Protein AF-A0A8T2KJV6-F1 (afdb_monomer_lite)

pLDDT: mean 75.18, std 19.46, range [26.0, 98.5]

Sequence (412 aa):
MPPQVVEKRRLSPPESWFYSLGDLSHEGSRMLPSYVTQDFHNSMGSQHENVDRLLIEVQKNSPQKVDKLYITQHFEGKNRRVDLNNTYEISSKLLIQIQALSKNIACNANDPRLDFSPCRILDHQQKAAKVEMVYPKTPGLAWFLSLAGYNVDQRFLVFLCSTNPANDSSGKCYPLSVNDPETQCQVHYKIKLEVKSTSTGYAKILWSGIPESIARMEVNIGLYKDGTKEEPLEEYPLSGRTFGTIDTNIPLNPGHQVHLLRREQTPYYLVFSATHYSSIWKGPEFDEANWVHPTRVRGYDMSLQLYTKHGYACARLYVKKTFTNWKNVFDNSWVGFYASYLDENDAYSKYEWVVNFEKRPEKGCPLDYDVYEAESGLAIGPGVQARLMLTKHIGSEKARTVSWEESSTINQ

Radius of gyration: 29.08 Å; chains: 1; bounding box: 65×80×89 Å

Foldseek 3Di:
DDDDPPPPDDPDDPFKDKDKDQQCVDPCVVVDPCVSCVVLVVCVPPQQRRFKIKIFIDTNVGNVDTPWIWIFTFHPDDPGDTDPVGIGTDDPVNVVVLVLQQPAPDPDPPDPLQPDDPVLNVQLVQQLQLVCQQPVPRHSVSRSCSSVVHPSVLVSVVSVVVVDPPPPDDDDPDDPPPPDPPPPPPDPLPWAWDWADALFQFTKTWTASADLVLLPDFKKKAKCQAPVDFDGPDIGTSNSPRTDMDTDPFGDAFRIKIFTWDWDWDDDPPPDTDIGIDGPDIHDTQDQQNPFDWWDFAPFQKTKGWGDDRQFIKIKMWHFPVRPCVCVQQVAKKKFKPSALPDQLVRGPFMDRPNPFQWDPDDDDDDRTTMGMDTGRRGQHFRIKMWMARHPDSVRTRTIGDGGPPVVPPDD

Secondary structure (DSSP, 8-state):
-PPP------S--TTEEEEEE--TTSGGGGGS-HHHHHHHHHTTT-TTTT-EEEEEEEETTEEEEEEEEEEEEB--STT--B-GGG-EE--HHHHHHHHHHHS---S-TT-GGG-S-HHHHHHHHHHHHHHHHH-TT-TTHHHHHHHTT--HHHHHHHHHHHT-TT--SS-------S--SSSSSS-----EEEEEE-TTSEEEEEEE---HHHHTSS-EEEEESSTT-SS-SEEEE-TT-SSEEEEEEEEP-TT-EEEEEEEEEEEETTTEEEEEEEEEEEPPPPPTTTTPPPEEPTTSSEEEEEEEETTEEEEEEEEETT-TTHHHHTTT-EEEEES-TT--TT--SEEEEGGGPEEPP--SSPPSEEEEEEEEEEEP-TT-EEEEESSSSTT-EEEEPPPTTGGGSS--

Structure (mmCIF, N/CA/C/O backbone):
data_AF-A0A8T2KJV6-F1
#
_entry.id   AF-A0A8T2KJV6-F1
#
loop_
_atom_site.group_PDB
_atom_site.id
_atom_site.type_symbol
_atom_site.label_atom_id
_atom_site.label_alt_id
_atom_site.label_comp_id
_atom_site.label_asym_id
_atom_site.label_entity_id
_atom_site.label_seq_id
_atom_site.pdbx_PDB_ins_code
_atom_site.Cartn_x
_atom_site.Cartn_y
_atom_site.Cartn_z
_atom_site.occupancy
_atom_site.B_iso_or_equiv
_atom_site.auth_seq_id
_atom_site.auth_comp_id
_atom_site.auth_asym_id
_atom_site.auth_atom_id
_atom_site.pdbx_PDB_model_num
ATOM 1 N N . MET A 1 1 ? 5.817 -52.017 41.920 1.00 27.58 1 MET A N 1
ATOM 2 C CA . MET A 1 1 ? 6.425 -51.056 42.869 1.00 27.58 1 MET A CA 1
ATOM 3 C C . MET A 1 1 ? 5.548 -49.813 42.923 1.00 27.58 1 MET A C 1
ATOM 5 O O . MET A 1 1 ? 4.939 -49.512 41.904 1.00 27.58 1 MET A O 1
ATOM 9 N N . PRO A 1 2 ? 5.386 -49.185 44.097 1.00 26.25 2 PRO A N 1
ATOM 10 C CA . PRO A 1 2 ? 4.261 -48.305 44.404 1.00 26.25 2 PRO A CA 1
ATOM 11 C C . PRO A 1 2 ? 4.377 -46.930 43.725 1.00 26.25 2 PRO A C 1
ATOM 13 O O . PRO A 1 2 ? 5.480 -46.545 43.328 1.00 26.25 2 PRO A O 1
ATOM 16 N N . PRO A 1 3 ? 3.263 -46.178 43.627 1.00 26.00 3 PRO A N 1
ATOM 17 C CA . PRO A 1 3 ? 3.276 -44.796 43.166 1.00 26.00 3 PRO A CA 1
ATOM 18 C C . PRO A 1 3 ? 4.154 -43.960 44.098 1.00 26.00 3 PRO A C 1
ATOM 20 O O . PRO A 1 3 ? 3.973 -43.977 45.319 1.00 26.00 3 PRO A O 1
ATOM 23 N N . GLN A 1 4 ? 5.116 -43.237 43.524 1.00 28.59 4 GLN A N 1
ATOM 24 C CA . GLN A 1 4 ? 5.838 -42.223 44.273 1.00 28.59 4 GLN A CA 1
ATOM 25 C C . GLN A 1 4 ? 4.847 -41.145 44.696 1.00 28.59 4 GLN A C 1
ATOM 27 O O . GLN A 1 4 ? 4.188 -40.505 43.878 1.00 28.59 4 GLN A O 1
ATOM 32 N N . VAL A 1 5 ? 4.728 -41.023 46.012 1.00 28.09 5 VAL A N 1
ATOM 33 C CA . VAL A 1 5 ? 4.024 -39.972 46.727 1.00 28.09 5 VAL A CA 1
ATOM 34 C C . VAL A 1 5 ? 4.450 -38.634 46.132 1.00 28.09 5 VAL A C 1
ATOM 36 O O . VAL A 1 5 ? 5.598 -38.222 46.280 1.00 28.09 5 VAL A O 1
ATOM 39 N N . VAL A 1 6 ? 3.522 -37.962 45.449 1.00 29.97 6 VAL A N 1
ATOM 40 C CA . VAL A 1 6 ? 3.659 -36.543 45.125 1.00 29.97 6 VAL A CA 1
ATOM 41 C C . VAL A 1 6 ? 3.639 -35.819 46.462 1.00 29.97 6 VAL A C 1
ATOM 43 O O . VAL A 1 6 ? 2.595 -35.633 47.089 1.00 29.97 6 VAL A O 1
ATOM 46 N N . GLU A 1 7 ? 4.834 -35.516 46.949 1.00 26.67 7 GLU A N 1
ATOM 47 C CA . GLU A 1 7 ? 5.062 -34.761 48.162 1.00 26.67 7 GLU A CA 1
ATOM 48 C C . GLU A 1 7 ? 4.340 -33.413 48.017 1.00 26.67 7 GLU A C 1
ATOM 50 O O . GLU A 1 7 ? 4.712 -32.567 47.201 1.00 26.67 7 GLU A O 1
ATOM 55 N N . LYS A 1 8 ? 3.258 -33.226 48.784 1.00 32.97 8 LYS A N 1
ATOM 56 C CA . LYS A 1 8 ? 2.601 -31.928 48.959 1.00 32.97 8 LYS A CA 1
ATOM 57 C C . LYS A 1 8 ? 3.623 -30.967 49.565 1.00 32.97 8 LYS A C 1
ATOM 59 O O . LYS A 1 8 ? 3.714 -30.846 50.787 1.00 32.97 8 LYS A O 1
ATOM 64 N N . ARG A 1 9 ? 4.384 -30.259 48.728 1.00 33.16 9 ARG A N 1
ATOM 65 C CA . ARG A 1 9 ? 5.159 -29.105 49.182 1.00 33.16 9 ARG A CA 1
ATOM 66 C C . ARG A 1 9 ? 4.181 -28.044 49.666 1.00 33.16 9 ARG A C 1
ATOM 68 O O . ARG A 1 9 ? 3.459 -27.433 48.883 1.00 33.16 9 ARG A O 1
ATOM 75 N N . ARG A 1 10 ? 4.166 -27.830 50.983 1.00 36.22 10 ARG A N 1
ATOM 76 C CA . ARG A 1 10 ? 3.705 -26.576 51.583 1.00 36.22 10 ARG A CA 1
ATOM 77 C C . ARG A 1 10 ? 4.412 -25.428 50.860 1.00 36.22 10 ARG A C 1
ATOM 79 O O . ARG A 1 10 ? 5.639 -25.375 50.863 1.00 36.22 10 ARG A O 1
ATOM 86 N N . LEU A 1 11 ? 3.646 -24.495 50.301 1.00 41.84 11 LEU A N 1
ATOM 87 C CA . LEU A 1 11 ? 4.122 -23.148 49.989 1.00 41.84 11 LEU A CA 1
ATOM 88 C C . LEU A 1 11 ? 4.481 -22.455 51.306 1.00 41.84 11 LEU A C 1
ATOM 90 O O . LEU A 1 11 ? 3.656 -21.786 51.921 1.00 41.84 11 LEU A O 1
ATOM 94 N N . SER A 1 12 ? 5.687 -22.701 51.804 1.00 37.34 12 SER A N 1
ATOM 95 C CA . SER A 1 12 ? 6.327 -21.879 52.828 1.00 37.34 12 SER A CA 1
ATOM 96 C C . SER A 1 12 ? 7.841 -22.092 52.790 1.00 37.34 12 SER A C 1
ATOM 98 O O . SER A 1 12 ? 8.333 -23.070 53.352 1.00 37.34 12 SER A O 1
ATOM 100 N N . PRO A 1 13 ? 8.603 -21.135 52.252 1.00 46.97 13 PRO A N 1
ATOM 101 C CA . PRO A 1 13 ? 9.797 -20.648 52.913 1.00 46.97 13 PRO A CA 1
ATOM 102 C C . PRO A 1 13 ? 9.404 -19.444 53.801 1.00 46.97 13 PRO A C 1
ATOM 104 O O . PRO A 1 13 ? 8.569 -18.632 53.398 1.00 46.97 13 PRO A O 1
ATOM 107 N N . PRO A 1 14 ? 9.987 -19.278 55.002 1.00 54.50 14 PRO A N 1
ATOM 108 C CA . PRO A 1 14 ? 9.709 -18.144 55.892 1.00 54.50 14 PRO A CA 1
ATOM 109 C C . PRO A 1 14 ? 10.174 -16.772 55.360 1.00 54.50 14 PRO A C 1
ATOM 111 O O . PRO A 1 14 ? 9.965 -15.762 56.035 1.00 54.50 14 PRO A O 1
ATOM 114 N N . GLU A 1 15 ? 10.755 -16.701 54.161 1.00 70.94 15 GLU A N 1
ATOM 115 C CA . GLU A 1 15 ? 11.493 -15.536 53.657 1.00 70.94 15 GLU A CA 1
ATOM 116 C C . GLU A 1 15 ? 10.831 -14.781 52.494 1.00 70.94 15 GLU A C 1
ATOM 118 O O . GLU A 1 15 ? 11.384 -13.776 52.057 1.00 70.94 15 GLU A O 1
ATOM 123 N N . SER A 1 16 ? 9.632 -15.174 52.046 1.00 74.81 16 SER A N 1
ATOM 124 C CA . SER A 1 16 ? 8.918 -14.497 50.946 1.00 74.81 16 SER A CA 1
ATOM 125 C C . SER A 1 16 ? 7.598 -13.854 51.398 1.00 74.81 16 SER A C 1
ATOM 127 O O . SER A 1 16 ? 6.939 -14.327 52.331 1.00 74.81 16 SER A O 1
ATOM 129 N N . TRP A 1 17 ? 7.201 -12.766 50.738 1.00 78.50 17 TRP A N 1
ATOM 130 C CA . TRP A 1 17 ? 5.849 -12.204 50.769 1.00 78.50 17 TRP A CA 1
ATOM 131 C C . TRP A 1 17 ? 5.138 -12.496 49.451 1.00 78.50 17 TRP A C 1
ATOM 133 O O . TRP A 1 17 ? 5.756 -12.472 48.389 1.00 78.50 17 TRP A O 1
ATOM 143 N N . PHE A 1 18 ? 3.830 -12.738 49.530 1.00 80.06 18 PHE A N 1
ATOM 144 C CA . PHE A 1 18 ? 2.980 -12.964 48.367 1.00 80.06 18 PHE A CA 1
ATOM 145 C C . PHE A 1 18 ? 1.932 -11.859 48.260 1.00 80.06 18 PHE A C 1
ATOM 147 O O . PHE A 1 18 ? 1.240 -11.562 49.235 1.00 80.06 18 PHE A O 1
ATOM 154 N N . TYR A 1 19 ? 1.789 -11.289 47.068 1.00 80.19 19 TYR A N 1
ATOM 155 C CA . TYR A 1 19 ? 0.770 -10.299 46.734 1.00 80.19 19 TYR A CA 1
ATOM 156 C C . TYR A 1 19 ? -0.105 -10.840 45.613 1.00 80.19 19 TYR A C 1
ATOM 158 O O . TYR A 1 19 ? 0.401 -11.424 44.661 1.00 80.19 19 TYR A O 1
ATOM 166 N N . SER A 1 20 ? -1.416 -10.638 45.706 1.00 79.50 20 SER A N 1
ATOM 167 C CA . SER A 1 20 ? -2.350 -11.018 44.647 1.00 79.50 20 SER A CA 1
ATOM 168 C C . SER A 1 20 ? -2.806 -9.776 43.890 1.00 79.50 20 SER A C 1
ATOM 170 O O . SER A 1 20 ? -3.201 -8.787 44.501 1.00 79.50 20 SER A O 1
ATOM 172 N N . LEU A 1 21 ? -2.811 -9.857 42.564 1.00 77.75 21 LEU A N 1
ATOM 173 C CA . LEU A 1 21 ? -3.430 -8.898 41.652 1.00 77.75 21 LEU A CA 1
ATOM 174 C C . LEU A 1 21 ? -4.567 -9.575 40.879 1.00 77.75 21 LEU A C 1
ATOM 176 O O . LEU A 1 21 ? -4.620 -10.802 40.787 1.00 77.75 21 LEU A O 1
ATOM 180 N N . GLY A 1 22 ? -5.466 -8.765 40.320 1.00 72.69 22 GLY A N 1
ATOM 181 C CA . GLY A 1 22 ? -6.596 -9.246 39.519 1.00 72.69 22 GLY A CA 1
ATOM 182 C C . GLY A 1 22 ? -7.888 -9.462 40.305 1.00 72.69 22 GLY A C 1
ATOM 183 O O . GLY A 1 22 ? -8.834 -9.980 39.736 1.00 72.69 22 GLY A O 1
ATOM 184 N N . ASP A 1 23 ? -7.965 -9.056 41.580 1.00 77.62 23 ASP A N 1
ATOM 185 C CA . ASP A 1 23 ? -9.259 -8.955 42.264 1.00 77.62 23 ASP A CA 1
ATOM 186 C C . ASP A 1 23 ? -9.983 -7.672 41.837 1.00 77.62 23 ASP A C 1
ATOM 188 O O . ASP A 1 23 ? -9.709 -6.573 42.328 1.00 77.62 23 ASP A O 1
ATOM 192 N N . LEU A 1 24 ? -10.914 -7.832 40.904 1.00 73.88 24 LEU A N 1
ATOM 193 C CA . LEU A 1 24 ? -11.690 -6.758 40.298 1.00 73.88 24 LEU A CA 1
ATOM 194 C C . LEU A 1 24 ? -12.842 -6.258 41.184 1.00 73.88 24 LEU A C 1
ATOM 196 O O . LEU A 1 24 ? -13.480 -5.259 40.863 1.00 73.88 24 LEU A O 1
ATOM 200 N N . SER A 1 25 ? -13.074 -6.898 42.334 1.00 72.88 25 SER A N 1
ATOM 201 C CA . SER A 1 25 ? -14.033 -6.433 43.346 1.00 72.88 25 SER A CA 1
ATOM 202 C C . SER A 1 25 ? -13.449 -5.369 44.287 1.00 72.88 25 SER A C 1
ATOM 204 O O . SER A 1 25 ? -14.190 -4.676 44.982 1.00 72.88 25 SER A O 1
ATOM 206 N N . HIS A 1 26 ? -12.121 -5.215 44.312 1.00 70.00 26 HIS A N 1
ATOM 207 C CA . HIS A 1 26 ? -11.432 -4.270 45.190 1.00 70.00 26 HIS A CA 1
ATOM 208 C C . HIS A 1 26 ? -11.375 -2.862 44.575 1.00 70.00 26 HIS A C 1
ATOM 210 O O . HIS A 1 26 ? -11.226 -2.732 43.363 1.00 70.00 26 HIS A O 1
ATOM 216 N N . GLU A 1 27 ? -11.412 -1.787 45.375 1.00 61.56 27 GLU A N 1
ATOM 217 C CA . GLU A 1 27 ? -11.447 -0.402 44.850 1.00 61.56 27 GLU A CA 1
ATOM 218 C C . GLU A 1 27 ? -10.270 -0.061 43.921 1.00 61.56 27 GLU A C 1
ATOM 220 O O . GLU A 1 27 ? -10.443 0.627 42.915 1.00 61.56 27 GLU A O 1
ATOM 225 N N . GLY A 1 28 ? -9.085 -0.602 44.215 1.00 62.72 28 GLY A N 1
ATOM 226 C CA . GLY A 1 28 ? -7.879 -0.430 43.395 1.00 62.72 28 GLY A CA 1
ATOM 227 C C . GLY A 1 28 ? -7.988 -0.997 41.973 1.00 62.72 28 GLY A C 1
ATOM 228 O O . GLY A 1 28 ? -7.228 -0.591 41.098 1.00 62.72 28 GLY A O 1
ATOM 229 N N . SER A 1 29 ? -8.953 -1.882 41.703 1.00 64.88 29 SER A N 1
ATOM 230 C CA . SER A 1 29 ? -9.205 -2.417 40.358 1.00 64.88 29 SER A CA 1
ATOM 231 C C . SER A 1 29 ? -9.649 -1.350 39.358 1.00 64.88 29 SER A C 1
ATOM 233 O O . SER A 1 29 ? -9.380 -1.487 38.168 1.00 64.88 29 SER A O 1
ATOM 235 N N . ARG A 1 30 ? -10.242 -0.242 39.829 1.00 62.06 30 ARG A N 1
ATOM 236 C CA . ARG A 1 30 ? -10.646 0.900 38.990 1.00 62.06 30 ARG A CA 1
ATOM 237 C C . ARG A 1 30 ? -9.464 1.599 38.311 1.00 62.06 30 ARG A C 1
ATOM 239 O O . ARG A 1 30 ? -9.674 2.384 37.394 1.00 62.06 30 ARG A O 1
ATOM 246 N N . MET A 1 31 ? -8.239 1.341 38.774 1.00 64.38 31 MET A N 1
ATOM 247 C CA . MET A 1 31 ? -7.010 1.865 38.172 1.00 64.38 31 MET A CA 1
ATOM 248 C C . MET A 1 31 ? -6.501 1.007 37.007 1.00 64.38 31 MET A C 1
ATOM 250 O O . MET A 1 31 ? -5.592 1.432 36.294 1.00 64.38 31 MET A O 1
ATOM 254 N N . LEU A 1 32 ? -7.042 -0.201 36.818 1.00 66.19 32 LEU A N 1
ATOM 255 C CA . LEU A 1 32 ? -6.686 -1.044 35.684 1.00 66.19 32 LEU A CA 1
ATOM 256 C C . LEU A 1 32 ? -7.297 -0.477 34.393 1.00 66.19 32 LEU A C 1
ATOM 258 O O . LEU A 1 32 ? -8.388 0.098 34.430 1.00 66.19 32 LEU A O 1
ATOM 262 N N . PRO A 1 33 ? -6.625 -0.637 33.239 1.00 65.38 33 PRO A N 1
ATOM 263 C CA . PRO A 1 33 ? -7.189 -0.223 31.963 1.00 65.38 33 PRO A CA 1
ATOM 264 C C . PRO A 1 33 ? -8.550 -0.876 31.712 1.00 65.38 33 PRO A C 1
ATOM 266 O O . PRO A 1 33 ? -8.738 -2.056 32.008 1.00 65.38 33 PRO A O 1
ATOM 269 N N . SER A 1 34 ? -9.473 -0.139 31.094 1.00 62.81 34 SER A N 1
ATOM 270 C CA . SER A 1 34 ? -10.840 -0.615 30.846 1.00 62.81 34 SER A CA 1
ATOM 271 C C . SER A 1 34 ? -10.891 -1.936 30.078 1.00 62.81 34 SER A C 1
ATOM 273 O O . SER A 1 34 ? -11.760 -2.754 30.345 1.00 62.81 34 SER A O 1
ATOM 275 N N . TYR A 1 35 ? -9.938 -2.199 29.181 1.00 65.69 35 TYR A N 1
ATOM 276 C CA . TYR A 1 35 ? -9.866 -3.465 28.446 1.00 65.69 35 TYR A CA 1
ATOM 277 C C . TYR A 1 35 ? -9.587 -4.690 29.328 1.00 65.69 35 TYR A C 1
ATOM 279 O O . TYR A 1 35 ? -9.900 -5.807 28.930 1.00 65.69 35 TYR A O 1
ATOM 287 N N . VAL A 1 36 ? -8.997 -4.491 30.509 1.00 69.06 36 VAL A N 1
ATOM 288 C CA . VAL A 1 36 ? -8.746 -5.549 31.498 1.00 69.06 36 VAL A CA 1
ATOM 289 C C . VAL A 1 36 ? -10.001 -5.811 32.331 1.00 69.06 36 VAL A C 1
ATOM 291 O O . VAL A 1 36 ? -10.263 -6.948 32.706 1.00 69.06 36 VAL A O 1
ATOM 294 N N . THR A 1 37 ? -10.791 -4.772 32.618 1.00 66.62 37 THR A N 1
ATOM 295 C CA . THR A 1 37 ? -11.956 -4.861 33.514 1.00 66.62 37 THR A CA 1
ATOM 296 C C . THR A 1 37 ? -13.287 -5.048 32.785 1.00 66.62 37 THR A C 1
ATOM 298 O O . THR A 1 37 ? -14.287 -5.392 33.413 1.00 66.62 37 THR A O 1
ATOM 301 N N . GLN A 1 38 ? -13.322 -4.851 31.465 1.00 66.44 38 GLN A N 1
ATOM 302 C CA . GLN A 1 38 ? -14.540 -4.890 30.653 1.00 66.44 38 GLN A CA 1
ATOM 303 C C . GLN A 1 38 ? -15.298 -6.217 30.779 1.00 66.44 38 GLN A C 1
ATOM 305 O O . GLN A 1 38 ? -16.517 -6.207 30.923 1.00 66.44 38 GLN A O 1
ATOM 310 N N . ASP A 1 39 ? -14.595 -7.349 30.764 1.00 63.47 39 ASP A N 1
ATOM 311 C CA . ASP A 1 39 ? -15.246 -8.668 30.801 1.00 63.47 39 ASP A CA 1
ATOM 312 C C . ASP A 1 39 ? -15.860 -8.973 32.145 1.00 63.47 39 ASP A C 1
ATOM 314 O O . ASP A 1 39 ? -16.957 -9.514 32.204 1.00 63.47 39 ASP A O 1
ATOM 318 N N . PHE A 1 40 ? -15.203 -8.522 33.206 1.00 66.56 40 PHE A N 1
ATOM 319 C CA . PHE A 1 40 ? -15.749 -8.585 34.546 1.00 66.56 40 PHE A CA 1
ATOM 320 C C . PHE A 1 40 ? -17.032 -7.764 34.684 1.00 66.56 40 PHE A C 1
ATOM 322 O O . PHE A 1 40 ? -18.024 -8.259 35.213 1.00 66.56 40 PHE A O 1
ATOM 329 N N . HIS A 1 41 ? -17.055 -6.534 34.162 1.00 64.44 41 HIS A N 1
ATOM 330 C CA . HIS A 1 41 ? -18.271 -5.719 34.177 1.00 64.44 41 HIS A CA 1
ATOM 331 C C . HIS A 1 41 ? -19.406 -6.350 33.357 1.00 64.44 41 HIS A C 1
ATOM 333 O O . HIS A 1 41 ? -20.565 -6.268 33.758 1.00 64.44 41 HIS A O 1
ATOM 339 N N . ASN A 1 42 ? -19.072 -7.018 32.250 1.00 59.50 42 ASN A N 1
ATOM 340 C CA . ASN A 1 42 ? -20.034 -7.713 31.395 1.00 59.50 42 ASN A CA 1
ATOM 341 C C . ASN A 1 42 ? -20.495 -9.067 31.962 1.00 59.50 42 ASN A C 1
ATOM 343 O O . ASN A 1 42 ? -21.519 -9.589 31.526 1.00 59.50 42 ASN A O 1
ATOM 347 N N . SER A 1 43 ? -19.752 -9.649 32.906 1.00 58.53 43 SER A N 1
ATOM 348 C CA . SER A 1 43 ? -20.043 -10.955 33.502 1.00 58.53 43 SER A CA 1
ATOM 349 C C . SER A 1 43 ? -20.721 -10.868 34.868 1.00 58.53 43 SER A C 1
ATOM 351 O O . SER A 1 43 ? -20.750 -11.884 35.559 1.00 58.53 43 SER A O 1
ATOM 353 N N . MET A 1 44 ? -21.230 -9.693 35.264 1.00 58.72 44 MET A N 1
ATOM 354 C CA . MET A 1 44 ? -21.796 -9.459 36.596 1.00 58.72 44 MET A CA 1
ATOM 355 C C . MET A 1 44 ? -22.864 -10.515 36.952 1.00 58.72 44 MET A C 1
ATOM 357 O O . MET A 1 44 ? -23.883 -10.623 36.269 1.00 58.72 44 MET A O 1
ATOM 361 N N . GLY A 1 45 ? -22.633 -11.299 38.008 1.00 58.12 45 GLY A N 1
ATOM 362 C CA . GLY A 1 45 ? -23.495 -12.403 38.453 1.00 58.12 45 GLY A CA 1
ATOM 363 C C . GLY A 1 45 ? -23.177 -13.781 37.849 1.00 58.12 45 GLY A C 1
ATOM 364 O O . GLY A 1 45 ? -23.926 -14.736 38.073 1.00 58.12 45 GLY A O 1
ATOM 365 N N . SER A 1 46 ? -22.092 -13.917 37.081 1.00 65.12 46 SER A N 1
ATOM 366 C CA . SER A 1 46 ? -21.574 -15.207 36.604 1.00 65.12 46 SER A CA 1
ATOM 367 C C . SER A 1 46 ? -20.737 -15.898 37.680 1.00 65.12 46 SER A C 1
ATOM 369 O O . SER A 1 46 ? -19.886 -15.277 38.294 1.00 65.12 46 SER A O 1
ATOM 371 N N . GLN A 1 47 ? -20.851 -17.223 37.813 1.00 62.19 47 GLN A N 1
ATOM 372 C CA . GLN A 1 47 ? -20.009 -18.021 38.727 1.00 62.19 47 GLN A CA 1
ATOM 373 C C . GLN A 1 47 ? -18.510 -18.031 38.366 1.00 62.19 47 GLN A C 1
ATOM 375 O O . GLN A 1 47 ? -17.695 -18.573 39.107 1.00 62.19 47 GLN A O 1
ATOM 380 N N . HIS A 1 48 ? -18.156 -17.489 37.199 1.00 64.06 48 HIS A N 1
ATOM 381 C CA . HIS A 1 48 ? -16.778 -17.362 36.723 1.00 64.06 48 HIS A CA 1
ATOM 382 C C . HIS A 1 48 ? -16.332 -15.893 36.699 1.00 64.06 48 HIS A C 1
ATOM 384 O O . HIS A 1 48 ? -15.300 -15.569 36.115 1.00 64.06 48 HIS A O 1
ATOM 390 N N . GLU A 1 49 ? -17.115 -14.984 37.286 1.00 66.94 49 GLU A N 1
ATOM 391 C CA . GLU A 1 49 ? -16.726 -13.585 37.379 1.00 66.94 49 GLU A CA 1
ATOM 392 C C . GLU A 1 49 ? -15.537 -13.430 38.328 1.00 66.94 49 GLU A C 1
ATOM 394 O O . GLU A 1 49 ? -15.494 -14.019 39.406 1.00 66.94 49 GLU A O 1
ATOM 399 N N . ASN A 1 50 ? -14.550 -12.623 37.933 1.00 75.25 50 ASN A N 1
ATOM 400 C CA . ASN A 1 50 ? -13.442 -12.245 38.810 1.00 75.25 50 ASN A CA 1
ATOM 401 C C . ASN A 1 50 ? -12.671 -13.436 39.414 1.00 75.25 50 ASN A C 1
ATOM 403 O O . ASN A 1 50 ? -12.323 -13.409 40.597 1.00 75.25 50 ASN A O 1
ATOM 407 N N . VAL A 1 51 ? -12.374 -14.471 38.627 1.00 77.50 51 VAL A N 1
ATOM 408 C CA . VAL A 1 51 ? -11.611 -15.640 39.102 1.00 77.50 51 VAL A CA 1
ATOM 409 C C . VAL A 1 51 ? -10.115 -15.548 38.806 1.00 77.50 51 VAL A C 1
ATOM 411 O O . VAL A 1 51 ? -9.320 -16.099 39.561 1.00 77.50 51 VAL A O 1
ATOM 414 N N . ASP A 1 52 ? -9.704 -14.821 37.768 1.00 80.88 52 ASP A N 1
ATOM 415 C CA . ASP A 1 52 ? -8.303 -14.775 37.338 1.00 80.88 52 ASP A CA 1
ATOM 416 C C . ASP A 1 52 ? -7.426 -13.978 38.310 1.00 80.88 52 ASP A C 1
ATOM 418 O O . ASP A 1 52 ? -7.761 -12.862 38.720 1.00 80.88 52 ASP A O 1
ATOM 422 N N . ARG A 1 53 ? -6.279 -14.537 38.697 1.00 82.94 53 ARG A N 1
ATOM 423 C CA . ARG A 1 53 ? -5.333 -13.914 39.628 1.00 82.94 53 ARG A CA 1
ATOM 424 C C . ARG A 1 53 ? -3.903 -14.018 39.136 1.00 82.94 53 ARG A C 1
ATOM 426 O O . ARG A 1 53 ? -3.469 -15.027 38.584 1.00 82.94 53 ARG A O 1
ATOM 433 N N . LEU A 1 54 ? -3.146 -12.975 39.445 1.00 85.94 54 LEU A N 1
ATOM 434 C CA . LEU A 1 54 ? -1.699 -12.960 39.323 1.00 85.94 54 LEU A CA 1
ATOM 435 C C . LEU A 1 54 ? -1.099 -12.922 40.729 1.00 85.94 54 LEU A C 1
ATOM 437 O O . LEU A 1 54 ? -1.373 -11.996 41.491 1.00 85.94 54 LEU A O 1
ATOM 441 N N . LEU A 1 55 ? -0.299 -13.920 41.082 1.00 86.19 55 LEU A N 1
ATOM 442 C CA . LEU A 1 55 ? 0.395 -13.989 42.361 1.00 86.19 55 LEU A CA 1
ATOM 443 C C . LEU A 1 55 ? 1.844 -13.539 42.171 1.00 86.19 55 LEU A C 1
ATOM 445 O O . LEU A 1 55 ? 2.580 -14.109 41.370 1.00 86.19 55 LEU A O 1
ATOM 449 N N . ILE A 1 56 ? 2.252 -12.522 42.916 1.00 85.88 56 ILE A N 1
ATOM 450 C CA . ILE A 1 56 ? 3.606 -11.979 42.931 1.00 85.88 56 ILE A CA 1
ATOM 451 C C . ILE A 1 56 ? 4.283 -12.461 44.204 1.00 85.88 56 ILE A C 1
ATOM 453 O O . ILE A 1 56 ? 3.818 -12.165 45.302 1.00 85.88 56 ILE A O 1
ATOM 457 N N . GLU A 1 57 ? 5.398 -13.158 44.060 1.00 86.62 57 GLU A N 1
ATOM 458 C CA . GLU A 1 57 ? 6.297 -13.489 45.155 1.00 86.62 57 GLU A CA 1
ATOM 459 C C . GLU A 1 57 ? 7.453 -12.486 45.181 1.00 86.62 57 GLU A C 1
ATOM 461 O O . GLU A 1 57 ? 8.103 -12.242 44.162 1.00 86.62 57 GLU A O 1
ATOM 466 N N . VAL A 1 58 ? 7.719 -11.904 46.348 1.00 86.69 58 VAL A N 1
ATOM 467 C CA . VAL A 1 58 ? 8.893 -11.057 46.595 1.00 86.69 58 VAL A CA 1
ATOM 468 C C . VAL A 1 58 ? 9.656 -11.588 47.798 1.00 86.69 58 VAL A C 1
ATOM 470 O O . VAL A 1 58 ? 9.057 -12.101 48.746 1.00 86.69 58 VAL A O 1
ATOM 473 N N . GLN A 1 59 ? 10.972 -11.417 47.808 1.00 84.81 59 GLN A N 1
ATOM 474 C CA . GLN A 1 59 ? 11.774 -11.788 48.970 1.00 84.81 59 GLN A CA 1
ATOM 475 C C . GLN A 1 59 ? 11.675 -10.698 50.043 1.00 84.81 59 GLN A C 1
ATOM 477 O O . GLN A 1 59 ? 11.797 -9.507 49.753 1.00 84.81 59 GLN A O 1
ATOM 482 N N . LYS A 1 60 ? 11.484 -11.085 51.307 1.00 81.00 60 LYS A N 1
ATOM 483 C CA . LYS A 1 60 ? 11.352 -10.153 52.445 1.00 81.00 60 LYS A CA 1
ATOM 484 C C . LYS A 1 60 ? 12.593 -9.286 52.649 1.00 81.00 60 LYS A C 1
ATOM 486 O O . LYS A 1 60 ? 12.486 -8.155 53.110 1.00 81.00 60 LYS A O 1
ATOM 491 N N . ASN A 1 61 ? 13.764 -9.818 52.316 1.00 81.75 61 ASN A N 1
ATOM 492 C CA . ASN A 1 61 ? 15.048 -9.121 52.387 1.00 81.75 61 ASN A CA 1
ATOM 493 C C . ASN A 1 61 ? 15.282 -8.160 51.199 1.00 81.75 61 ASN A C 1
ATOM 495 O O . ASN A 1 61 ? 16.179 -7.323 51.269 1.00 81.75 61 ASN A O 1
ATOM 499 N N . SER A 1 62 ? 14.481 -8.244 50.128 1.00 75.50 62 SER A N 1
ATOM 500 C CA . SER A 1 62 ? 14.564 -7.377 48.948 1.00 75.50 62 SER A CA 1
ATOM 501 C C . SER A 1 62 ? 13.174 -7.129 48.335 1.00 75.50 62 SER A C 1
ATOM 503 O O . SER A 1 62 ? 12.895 -7.527 47.202 1.00 75.50 62 SER A O 1
ATOM 505 N N . PRO A 1 63 ? 12.271 -6.436 49.055 1.00 73.00 63 PRO A N 1
ATOM 506 C CA . PRO A 1 63 ? 10.866 -6.314 48.656 1.00 73.00 63 PRO A CA 1
ATOM 507 C C . PRO A 1 63 ? 10.647 -5.445 47.409 1.00 73.00 63 PRO A C 1
ATOM 509 O O . PRO A 1 63 ? 9.526 -5.346 46.919 1.00 73.00 63 PRO A O 1
ATOM 512 N N . GLN A 1 64 ? 11.698 -4.803 46.889 1.00 75.69 64 GLN A N 1
ATOM 513 C CA . GLN A 1 64 ? 11.631 -3.997 45.668 1.00 75.69 64 GLN A CA 1
ATOM 514 C C . GLN A 1 64 ? 11.794 -4.812 44.380 1.00 75.69 64 GLN A C 1
ATOM 516 O O . GLN A 1 64 ? 11.616 -4.265 43.293 1.00 75.69 64 GLN A O 1
ATOM 521 N N . LYS A 1 65 ? 12.131 -6.104 44.473 1.00 77.69 65 LYS A N 1
ATOM 522 C CA . LYS A 1 65 ? 12.291 -6.971 43.307 1.00 77.69 65 LYS A CA 1
ATOM 523 C C . LYS A 1 65 ? 11.300 -8.127 43.367 1.00 77.69 65 LYS A C 1
ATOM 525 O O . LYS A 1 65 ? 11.250 -8.867 44.345 1.00 77.69 65 LYS A O 1
ATOM 530 N N . VAL A 1 66 ? 10.536 -8.285 42.288 1.00 82.69 66 VAL A N 1
ATOM 531 C CA . VAL A 1 66 ? 9.719 -9.481 42.070 1.00 82.69 66 VAL A CA 1
ATOM 532 C C . VAL A 1 66 ? 10.650 -10.671 41.883 1.00 82.69 66 VAL A C 1
ATOM 534 O O . VAL A 1 66 ? 11.522 -10.638 41.013 1.00 82.69 66 VAL A O 1
ATOM 537 N N . ASP A 1 67 ? 10.473 -11.691 42.717 1.00 84.38 67 ASP A N 1
ATOM 538 C CA . ASP A 1 67 ? 11.232 -12.936 42.650 1.00 84.38 67 ASP A CA 1
ATOM 539 C C . ASP A 1 67 ? 10.569 -13.890 41.659 1.00 84.38 67 ASP A C 1
ATOM 541 O O . ASP A 1 67 ? 11.180 -14.316 40.678 1.00 84.38 67 ASP A O 1
ATOM 545 N N . LYS A 1 68 ? 9.272 -14.148 41.863 1.00 87.56 68 LYS A N 1
ATOM 546 C CA . LYS A 1 68 ? 8.477 -15.026 41.005 1.00 87.56 68 LYS A CA 1
ATOM 547 C C . LYS A 1 68 ? 7.091 -14.474 40.751 1.00 87.56 68 LYS A C 1
ATOM 549 O O . LYS A 1 68 ? 6.547 -13.691 41.529 1.00 87.56 68 LYS A O 1
ATOM 554 N N . LEU A 1 69 ? 6.520 -14.909 39.639 1.00 88.56 69 LEU A N 1
ATOM 555 C CA . LEU A 1 69 ? 5.196 -14.519 39.198 1.00 88.56 69 LEU A CA 1
ATOM 556 C C . LEU A 1 69 ? 4.418 -15.771 38.822 1.00 88.56 69 LEU A C 1
ATOM 558 O O . LEU A 1 69 ? 4.951 -16.629 38.125 1.00 88.56 69 LEU A O 1
ATOM 562 N N . TYR A 1 70 ? 3.163 -15.861 39.238 1.00 86.81 70 TYR A N 1
ATOM 563 C CA . TYR A 1 70 ? 2.305 -16.996 38.929 1.00 86.81 70 TYR A CA 1
ATOM 564 C C . TYR A 1 70 ? 0.958 -16.516 38.403 1.00 86.81 70 TYR A C 1
ATOM 566 O O . TYR A 1 70 ? 0.415 -15.537 38.912 1.00 86.81 70 TYR A O 1
ATOM 574 N N . ILE A 1 71 ? 0.404 -17.219 37.419 1.00 87.31 71 ILE A N 1
ATOM 575 C CA . ILE A 1 71 ? -1.003 -17.091 37.032 1.00 87.31 71 ILE A CA 1
ATOM 576 C C . ILE A 1 71 ? -1.802 -18.192 37.724 1.00 87.31 71 ILE A C 1
ATOM 578 O O . ILE A 1 71 ? -1.348 -19.333 37.815 1.00 87.31 71 ILE A O 1
ATOM 582 N N . THR A 1 72 ? -2.965 -17.849 38.259 1.00 87.00 72 THR A N 1
ATOM 583 C CA . THR A 1 72 ? -3.828 -18.788 38.977 1.00 87.00 72 THR A CA 1
ATOM 584 C C . THR A 1 72 ? -5.280 -18.354 38.889 1.00 87.00 72 THR A C 1
ATOM 586 O O . THR A 1 72 ? -5.584 -17.235 38.488 1.00 87.00 72 THR A O 1
ATOM 589 N N . GLN A 1 73 ? -6.176 -19.229 39.323 1.00 81.12 73 GLN A N 1
ATOM 590 C CA . GLN A 1 73 ? -7.575 -18.907 39.559 1.00 81.12 73 GLN A CA 1
ATOM 591 C C . GLN A 1 73 ? -7.909 -18.863 41.057 1.00 81.12 73 GLN A C 1
ATOM 593 O O . GLN A 1 73 ? -7.220 -19.455 41.899 1.00 81.12 73 GLN A O 1
ATOM 598 N N . HIS A 1 74 ? -8.960 -18.122 41.386 1.00 75.56 74 HIS A N 1
ATOM 599 C CA . HIS A 1 74 ? -9.530 -17.945 42.713 1.00 75.56 74 HIS A CA 1
ATOM 600 C C . HIS A 1 74 ? -10.912 -18.604 42.774 1.00 75.56 74 HIS A C 1
ATOM 602 O O . HIS A 1 74 ? -11.737 -18.391 41.892 1.00 75.56 74 HIS A O 1
ATOM 608 N N . PHE A 1 75 ? -11.192 -19.365 43.835 1.00 65.38 75 PHE A N 1
ATOM 609 C CA . PHE A 1 75 ? -12.523 -19.941 44.051 1.00 65.38 75 PHE A CA 1
ATOM 610 C C . PHE A 1 75 ? -13.445 -18.965 44.783 1.00 65.38 75 PHE A C 1
ATOM 612 O O . PHE A 1 75 ? -13.097 -18.451 45.852 1.00 65.38 75 PHE A O 1
ATOM 619 N N . GLU A 1 76 ? -14.655 -18.766 44.264 1.00 53.12 76 GLU A N 1
ATOM 620 C CA . GLU A 1 76 ? -15.697 -18.038 44.981 1.00 53.12 76 GLU A CA 1
ATOM 621 C C . GLU A 1 76 ? -16.271 -18.912 46.114 1.00 53.12 76 GLU A C 1
ATOM 623 O O . GLU A 1 76 ? -16.925 -19.931 45.902 1.00 53.12 76 GLU A O 1
ATOM 628 N N . GLY A 1 77 ? -15.947 -18.562 47.361 1.00 53.47 77 GLY A N 1
ATOM 629 C CA . GLY A 1 77 ? -16.374 -19.287 48.557 1.00 53.47 77 GLY A CA 1
ATOM 630 C C . GLY A 1 77 ? -15.731 -18.735 49.830 1.00 53.47 77 GLY A C 1
ATOM 631 O O . GLY A 1 77 ? -14.714 -18.042 49.774 1.00 53.47 77 GLY A O 1
ATOM 632 N N . LYS A 1 78 ? -16.311 -19.056 51.000 1.00 39.91 78 LYS A N 1
ATOM 633 C CA . LYS A 1 78 ? -16.033 -18.449 52.329 1.00 39.91 78 LYS A CA 1
ATOM 634 C C . LYS A 1 78 ? -14.565 -18.432 52.803 1.00 39.91 78 LYS A C 1
ATOM 636 O O . LYS A 1 78 ? -14.298 -17.883 53.864 1.00 39.91 78 LYS A O 1
ATOM 641 N N . ASN A 1 79 ? -13.619 -19.003 52.057 1.00 49.56 79 ASN A N 1
ATOM 642 C CA . ASN A 1 79 ? -12.214 -19.103 52.449 1.00 49.56 79 ASN A CA 1
ATOM 643 C C . ASN A 1 79 ? -11.188 -18.502 51.469 1.00 49.56 79 ASN A C 1
ATOM 645 O O . ASN A 1 79 ? -10.007 -18.735 51.707 1.00 49.56 79 ASN A O 1
ATOM 649 N N . ARG A 1 80 ? -11.585 -17.741 50.429 1.00 54.09 80 ARG A N 1
ATOM 650 C CA . ARG A 1 80 ? -10.674 -16.988 49.522 1.00 54.09 80 ARG A CA 1
ATOM 651 C C . ARG A 1 80 ? -9.334 -17.702 49.242 1.00 54.09 80 ARG A C 1
ATOM 653 O O . ARG A 1 80 ? -8.262 -17.188 49.563 1.00 54.09 80 ARG A O 1
ATOM 660 N N . ARG A 1 81 ? -9.385 -18.950 48.757 1.00 62.44 81 ARG A N 1
ATOM 661 C CA . ARG A 1 81 ? -8.177 -19.771 48.552 1.00 62.44 81 ARG A CA 1
ATOM 662 C C . ARG A 1 81 ? -7.759 -19.744 47.090 1.00 62.44 81 ARG A C 1
ATOM 664 O O . ARG A 1 81 ? -8.593 -19.910 46.204 1.00 62.44 81 ARG A O 1
ATOM 671 N N . VAL A 1 82 ? -6.457 -19.571 46.879 1.00 68.06 82 VAL A N 1
ATOM 672 C CA . VAL A 1 82 ? -5.796 -19.751 45.584 1.00 68.06 82 VAL A CA 1
ATOM 673 C C . VAL A 1 82 ? -5.890 -21.220 45.175 1.00 68.06 82 VAL A C 1
ATOM 675 O O . VAL A 1 82 ? -5.654 -22.107 46.004 1.00 68.06 82 VAL A O 1
ATOM 678 N N . ASP A 1 83 ? -6.230 -21.480 43.914 1.00 74.94 83 ASP A N 1
ATOM 679 C CA . ASP A 1 83 ? -6.222 -22.831 43.367 1.00 74.94 83 ASP A CA 1
ATOM 680 C C . ASP A 1 83 ? -4.803 -23.295 43.024 1.00 74.94 83 ASP A C 1
ATOM 682 O O . ASP A 1 83 ? -4.289 -23.082 41.926 1.00 74.94 83 ASP A O 1
ATOM 686 N N . LEU A 1 84 ? -4.184 -23.995 43.971 1.00 71.94 84 LEU A N 1
ATOM 687 C CA . LEU A 1 84 ? -2.833 -24.528 43.814 1.00 71.94 84 LEU A CA 1
ATOM 688 C C . LEU A 1 84 ? -2.699 -25.549 42.676 1.00 71.94 84 LEU A C 1
ATOM 690 O O . LEU A 1 84 ? -1.600 -25.713 42.154 1.00 71.94 84 LEU A O 1
ATOM 694 N N . ASN A 1 85 ? -3.781 -26.233 42.290 1.00 76.38 85 ASN A N 1
ATOM 695 C CA . ASN A 1 85 ? -3.732 -27.220 41.208 1.00 76.38 85 ASN A CA 1
ATOM 696 C C . ASN A 1 85 ? -3.728 -26.560 39.823 1.00 76.38 85 ASN A C 1
ATOM 698 O O . ASN A 1 85 ? -3.296 -27.183 38.858 1.00 76.38 85 ASN A O 1
ATOM 702 N N . ASN A 1 86 ? -4.179 -25.307 39.743 1.00 79.44 86 ASN A N 1
ATOM 703 C CA . ASN A 1 86 ? -4.226 -24.501 38.526 1.00 79.44 86 ASN A CA 1
ATOM 704 C C . ASN A 1 86 ? -3.398 -23.215 38.698 1.00 79.44 86 ASN A C 1
ATOM 706 O O . ASN A 1 86 ? -3.766 -22.153 38.201 1.00 79.44 86 ASN A O 1
ATOM 710 N N . THR A 1 87 ? -2.285 -23.314 39.434 1.00 83.06 87 THR A N 1
ATOM 711 C CA . THR A 1 87 ? -1.285 -22.250 39.578 1.00 83.06 87 THR A CA 1
ATOM 712 C C . THR A 1 87 ? -0.074 -22.577 38.711 1.00 83.06 87 THR A C 1
ATOM 714 O O . THR A 1 87 ? 0.547 -23.627 38.876 1.00 83.06 87 THR A O 1
ATOM 717 N N . TYR A 1 88 ? 0.308 -21.656 37.829 1.00 85.75 88 TYR A N 1
ATOM 718 C CA . TYR A 1 88 ? 1.435 -21.826 36.916 1.00 85.75 88 TYR A CA 1
ATOM 719 C C . TYR A 1 88 ? 2.438 -20.690 37.088 1.00 85.75 88 TYR A C 1
ATOM 721 O O . TYR A 1 88 ? 2.072 -19.519 37.018 1.00 85.75 88 TYR A O 1
ATOM 729 N N . GLU A 1 89 ? 3.712 -21.027 37.292 1.00 88.88 89 GLU A N 1
ATOM 730 C CA . GLU A 1 89 ? 4.794 -20.038 37.330 1.00 88.88 89 GLU A CA 1
ATOM 731 C C . GLU A 1 89 ? 5.040 -19.473 35.924 1.00 88.88 89 GLU A C 1
ATOM 733 O O . GLU A 1 89 ? 5.262 -20.209 34.959 1.00 88.88 89 GLU A O 1
ATOM 738 N N . ILE A 1 90 ? 5.021 -18.149 35.805 1.00 86.38 90 ILE A N 1
ATOM 739 C CA . ILE A 1 90 ? 5.379 -17.436 34.585 1.00 86.38 90 ILE A CA 1
ATOM 740 C C . ILE A 1 90 ? 6.898 -17.313 34.562 1.00 86.38 90 ILE A C 1
ATOM 742 O O . ILE A 1 90 ? 7.498 -16.558 35.326 1.00 86.38 90 ILE A O 1
ATOM 746 N N . SER A 1 91 ? 7.528 -18.040 33.643 1.00 84.00 91 SER A N 1
ATOM 747 C CA . SER A 1 91 ? 8.979 -17.968 33.478 1.00 84.00 91 SER A CA 1
ATOM 748 C C . SER A 1 91 ? 9.450 -16.555 33.109 1.00 84.00 91 SER A C 1
ATOM 750 O O . SER A 1 91 ? 8.816 -15.841 32.326 1.00 84.00 91 SER A O 1
ATOM 752 N N . SER A 1 92 ? 10.639 -16.183 33.582 1.00 78.38 92 SER A N 1
ATOM 753 C CA . SER A 1 92 ? 11.307 -14.936 33.188 1.00 78.38 92 SER A CA 1
ATOM 754 C C . SER A 1 92 ? 11.514 -14.828 31.672 1.00 78.38 92 SER A C 1
ATOM 756 O O . SER A 1 92 ? 11.409 -13.741 31.108 1.00 78.38 92 SER A O 1
ATOM 758 N N . LYS A 1 93 ? 11.729 -15.957 30.983 1.00 75.44 93 LYS A N 1
ATOM 759 C CA . LYS A 1 93 ? 11.832 -16.012 29.518 1.00 75.44 93 LYS A CA 1
ATOM 760 C C . LYS A 1 93 ? 10.536 -15.566 28.835 1.00 75.44 93 LYS A C 1
ATOM 762 O O . LYS A 1 93 ? 10.598 -14.786 27.888 1.00 75.44 93 LYS A O 1
ATOM 767 N N . LEU A 1 94 ? 9.383 -16.020 29.328 1.00 74.81 94 LEU A N 1
ATOM 768 C CA . LEU A 1 94 ? 8.079 -15.602 28.810 1.00 74.81 94 LEU A CA 1
ATOM 769 C C . LEU A 1 94 ? 7.835 -14.107 29.059 1.00 74.81 94 LEU A C 1
ATOM 771 O O . LEU A 1 94 ? 7.368 -13.410 28.165 1.00 74.81 94 LEU A O 1
ATOM 775 N N . LEU A 1 95 ? 8.223 -13.583 30.226 1.00 76.12 95 LEU A N 1
ATOM 776 C CA . LEU A 1 95 ? 8.128 -12.147 30.520 1.00 76.12 95 LEU A CA 1
ATOM 777 C C . LEU A 1 95 ? 8.975 -11.296 29.564 1.00 76.12 95 LEU A C 1
ATOM 779 O O . LEU A 1 95 ? 8.502 -10.274 29.069 1.00 76.12 95 LEU A O 1
ATOM 783 N N . ILE A 1 96 ? 10.194 -11.740 29.247 1.00 73.75 96 ILE A N 1
ATOM 784 C CA . ILE A 1 96 ? 11.057 -11.083 28.254 1.00 73.75 96 ILE A CA 1
ATOM 785 C C . ILE A 1 96 ? 10.409 -11.117 26.863 1.00 73.75 96 ILE A C 1
ATOM 787 O O . ILE A 1 96 ? 10.455 -10.120 26.144 1.00 73.75 96 ILE A O 1
ATOM 791 N N . GLN A 1 97 ? 9.771 -12.229 26.483 1.00 68.06 97 GLN A N 1
ATOM 792 C CA . GLN A 1 97 ? 9.046 -12.335 25.212 1.00 68.06 97 GLN A CA 1
ATOM 793 C C . GLN A 1 97 ? 7.844 -11.386 25.157 1.00 68.06 97 GLN A C 1
ATOM 795 O O . GLN A 1 97 ? 7.698 -10.660 24.178 1.00 68.06 97 GLN A O 1
ATOM 800 N N . ILE A 1 98 ? 7.028 -11.327 26.215 1.00 72.12 98 ILE A N 1
ATOM 801 C CA . ILE A 1 98 ? 5.901 -10.387 26.324 1.00 72.12 98 ILE A CA 1
ATOM 802 C C . ILE A 1 98 ? 6.400 -8.942 26.202 1.00 72.12 98 ILE A C 1
ATOM 804 O O . ILE A 1 98 ? 5.840 -8.159 25.439 1.00 72.12 98 ILE A O 1
ATOM 808 N N . GLN A 1 99 ? 7.491 -8.600 26.893 1.00 73.00 99 GLN A N 1
ATOM 809 C CA . GLN A 1 99 ? 8.098 -7.271 26.826 1.00 73.00 99 GLN A CA 1
ATOM 810 C C . GLN A 1 99 ? 8.667 -6.948 25.436 1.00 73.00 99 GLN A C 1
ATOM 812 O O . GLN A 1 99 ? 8.625 -5.800 25.000 1.00 73.00 99 GLN A O 1
ATOM 817 N N . ALA A 1 100 ? 9.220 -7.934 24.730 1.00 69.50 100 ALA A N 1
ATOM 818 C CA . ALA A 1 100 ? 9.681 -7.750 23.359 1.00 69.50 100 ALA A CA 1
ATOM 819 C C . ALA A 1 100 ? 8.502 -7.513 22.406 1.00 69.50 100 ALA A C 1
ATOM 821 O O . ALA A 1 100 ? 8.580 -6.627 21.561 1.00 69.50 100 ALA A O 1
ATOM 822 N N . LEU A 1 101 ? 7.404 -8.257 22.573 1.00 65.62 101 LEU A N 1
ATOM 823 C CA . LEU A 1 101 ? 6.193 -8.131 21.764 1.00 65.62 101 LEU A CA 1
ATOM 824 C C . LEU A 1 101 ? 5.440 -6.812 22.012 1.00 65.62 101 LEU A C 1
ATOM 826 O O . LEU A 1 101 ? 4.855 -6.287 21.071 1.00 65.62 101 LEU A O 1
ATOM 830 N N . SER A 1 102 ? 5.479 -6.261 23.230 1.00 61.59 102 SER A N 1
ATOM 831 C CA . SER A 1 102 ? 4.779 -5.016 23.590 1.00 61.59 102 SER A CA 1
ATOM 832 C C . SER A 1 102 ? 5.479 -3.735 23.128 1.00 61.59 102 SER A C 1
ATOM 834 O O . SER A 1 102 ? 4.879 -2.660 23.152 1.00 61.59 102 SER A O 1
ATOM 836 N N . LYS A 1 103 ? 6.738 -3.818 22.680 1.00 66.75 103 LYS A N 1
ATOM 837 C CA . LYS A 1 103 ? 7.410 -2.685 22.034 1.00 66.75 103 LYS A CA 1
ATOM 838 C C . LYS A 1 103 ? 6.745 -2.411 20.693 1.00 66.75 103 LYS A C 1
ATOM 840 O O . LYS A 1 103 ? 6.605 -3.337 19.889 1.00 66.75 103 LYS A O 1
ATOM 845 N N . ASN A 1 104 ? 6.403 -1.140 20.452 1.00 59.06 104 ASN A N 1
ATOM 846 C CA . ASN A 1 104 ? 5.905 -0.680 19.158 1.00 59.06 104 ASN A CA 1
ATOM 847 C C . ASN A 1 104 ? 6.761 -1.282 18.045 1.00 59.06 104 ASN A C 1
ATOM 849 O O . ASN A 1 104 ? 7.988 -1.159 18.049 1.00 59.06 104 ASN A O 1
ATOM 853 N N . ILE A 1 105 ? 6.094 -1.970 17.126 1.00 58.19 105 ILE A N 1
ATOM 854 C CA . ILE A 1 105 ? 6.692 -2.367 15.865 1.00 58.19 105 ILE A CA 1
ATOM 855 C C . ILE A 1 105 ? 6.912 -1.050 15.124 1.00 58.19 105 ILE A C 1
ATOM 857 O O . ILE A 1 105 ? 5.967 -0.459 14.609 1.00 58.19 105 ILE A O 1
ATOM 861 N N . ALA A 1 106 ? 8.135 -0.518 15.171 1.00 50.75 106 ALA A N 1
ATOM 862 C CA . ALA A 1 106 ? 8.516 0.523 14.229 1.00 50.75 106 ALA A CA 1
ATOM 863 C C . ALA A 1 106 ? 8.357 -0.060 12.810 1.00 50.75 106 ALA A C 1
ATOM 865 O O . ALA A 1 106 ? 8.263 -1.270 12.639 1.00 50.75 106 ALA A O 1
ATOM 866 N N . CYS A 1 107 ? 8.270 0.755 11.767 1.00 38.59 107 CYS A N 1
ATOM 867 C CA . CYS A 1 107 ? 8.115 0.244 10.401 1.00 38.59 107 CYS A CA 1
ATOM 868 C C . CYS A 1 107 ? 9.425 -0.390 9.879 1.00 38.59 107 CYS A C 1
ATOM 870 O O . CYS A 1 107 ? 10.008 0.087 8.910 1.00 38.59 107 CYS A O 1
ATOM 872 N N . ASN A 1 108 ? 9.946 -1.428 10.537 1.00 46.34 108 ASN A N 1
ATOM 873 C CA . ASN A 1 108 ? 11.119 -2.186 10.132 1.00 46.34 108 ASN A CA 1
ATOM 874 C C . ASN A 1 108 ? 10.698 -3.553 9.575 1.00 46.34 108 ASN A C 1
ATOM 876 O O . ASN A 1 108 ? 10.310 -4.454 10.311 1.00 46.34 108 ASN A O 1
ATOM 880 N N . ALA A 1 109 ? 10.864 -3.717 8.258 1.00 46.94 109 ALA A N 1
ATOM 881 C CA . ALA A 1 109 ? 10.619 -4.953 7.503 1.00 46.94 109 ALA A CA 1
ATOM 882 C C . ALA A 1 109 ? 11.470 -6.164 7.954 1.00 46.94 109 ALA A C 1
ATOM 884 O O . ALA A 1 109 ? 11.240 -7.275 7.493 1.00 46.94 109 ALA A O 1
ATOM 885 N N . ASN A 1 110 ? 12.425 -5.952 8.867 1.00 52.38 110 ASN A N 1
ATOM 886 C CA . ASN A 1 110 ? 13.316 -6.974 9.421 1.00 52.38 110 ASN A CA 1
ATOM 887 C C . ASN A 1 110 ? 13.055 -7.239 10.914 1.00 52.38 110 ASN A C 1
ATOM 889 O O . ASN A 1 110 ? 13.951 -7.713 11.614 1.00 52.38 110 ASN A O 1
ATOM 893 N N . ASP A 1 111 ? 11.881 -6.884 11.445 1.00 59.75 111 ASP A N 1
ATOM 894 C CA . ASP A 1 111 ? 11.531 -7.315 12.795 1.00 59.75 111 ASP A CA 1
ATOM 895 C C . ASP A 1 111 ? 11.381 -8.847 12.802 1.00 59.75 111 ASP A C 1
ATOM 897 O O . ASP A 1 111 ? 10.522 -9.371 12.091 1.00 59.75 111 ASP A O 1
ATOM 901 N N . PRO A 1 112 ? 12.179 -9.592 13.588 1.00 62.72 112 PRO A N 1
ATOM 902 C CA . PRO A 1 112 ? 12.102 -11.051 13.616 1.00 62.72 112 PRO A CA 1
ATOM 903 C C . PRO A 1 112 ? 10.738 -11.568 14.100 1.00 62.72 112 PRO A C 1
ATOM 905 O O . PRO A 1 112 ? 10.423 -12.736 13.898 1.00 62.72 112 PRO A O 1
ATOM 908 N N . ARG A 1 113 ? 9.903 -10.717 14.719 1.00 60.47 113 ARG A N 1
ATOM 909 C CA . ARG A 1 113 ? 8.505 -11.031 15.051 1.00 60.47 113 ARG A CA 1
ATOM 910 C C . ARG A 1 113 ? 7.593 -11.094 13.823 1.00 60.47 113 ARG A C 1
ATOM 912 O O . ARG A 1 113 ? 6.486 -11.597 13.958 1.00 60.47 113 ARG A O 1
ATOM 919 N N . LEU A 1 114 ? 8.016 -10.550 12.681 1.00 61.81 114 LEU A N 1
ATOM 920 C CA . LEU A 1 114 ? 7.247 -10.433 11.439 1.00 61.81 114 LEU A CA 1
ATOM 921 C C . LEU A 1 114 ? 7.783 -11.322 10.308 1.00 61.81 114 LEU A C 1
ATOM 923 O O . LEU A 1 114 ? 7.368 -11.150 9.162 1.00 61.81 114 LEU A O 1
ATOM 927 N N . ASP A 1 115 ? 8.671 -12.275 10.616 1.00 66.94 115 ASP A N 1
ATOM 928 C CA . ASP A 1 115 ? 9.164 -13.280 9.665 1.00 66.94 115 ASP A CA 1
ATOM 929 C C . ASP A 1 115 ? 8.065 -14.309 9.344 1.00 66.94 115 ASP A C 1
ATOM 931 O O . ASP A 1 115 ? 8.040 -15.449 9.814 1.00 66.94 115 ASP A O 1
ATOM 935 N N . PHE A 1 116 ? 7.074 -13.852 8.586 1.00 63.44 116 PHE A N 1
ATOM 936 C CA . PHE A 1 116 ? 5.935 -14.634 8.149 1.00 63.44 116 PHE A CA 1
ATOM 937 C C . PHE A 1 116 ? 5.784 -14.567 6.633 1.00 63.44 116 PHE A C 1
ATOM 939 O O . PHE A 1 116 ? 6.256 -13.650 5.963 1.00 63.44 116 PHE A O 1
ATOM 946 N N . SER A 1 117 ? 5.024 -15.514 6.079 1.00 54.91 117 SER A N 1
ATOM 947 C CA . SER A 1 117 ? 4.563 -15.386 4.700 1.00 54.91 117 SER A CA 1
ATOM 948 C C . SER A 1 117 ? 3.692 -14.126 4.530 1.00 54.91 117 SER A C 1
ATOM 950 O O . SER A 1 117 ? 2.984 -13.743 5.467 1.00 54.91 117 SER A O 1
ATOM 952 N N . PRO A 1 118 ? 3.649 -13.511 3.334 1.00 47.59 118 PRO A N 1
ATOM 953 C CA . PRO A 1 118 ? 2.850 -12.304 3.090 1.00 47.59 118 PRO A CA 1
ATOM 954 C C . PRO A 1 118 ? 1.374 -12.427 3.505 1.00 47.59 118 PRO A C 1
ATOM 956 O O . PRO A 1 118 ? 0.799 -11.498 4.066 1.00 47.59 118 PRO A O 1
ATOM 959 N N . CYS A 1 119 ? 0.763 -13.602 3.310 1.00 44.84 119 CYS A N 1
ATOM 960 C CA . CYS A 1 119 ? -0.617 -13.864 3.736 1.00 44.84 119 CYS A CA 1
ATOM 961 C C . CYS A 1 119 ? -0.789 -13.819 5.262 1.00 44.84 119 CYS A C 1
ATOM 963 O O . CYS A 1 119 ? -1.816 -13.356 5.751 1.00 44.84 119 CYS A O 1
ATOM 965 N N . ARG A 1 120 ? 0.208 -14.295 6.016 1.00 57.00 120 ARG A N 1
ATOM 966 C CA . ARG A 1 120 ? 0.192 -14.264 7.483 1.00 57.00 120 ARG A CA 1
ATOM 967 C C . ARG A 1 120 ? 0.432 -12.860 8.028 1.00 57.00 120 ARG A C 1
ATOM 969 O O . ARG A 1 120 ? -0.200 -12.489 9.008 1.00 57.00 120 ARG A O 1
ATOM 976 N N . ILE A 1 121 ? 1.279 -12.065 7.373 1.00 61.78 121 ILE A N 1
ATOM 977 C CA . ILE A 1 121 ? 1.449 -10.646 7.721 1.00 61.78 121 ILE A CA 1
ATOM 978 C C . ILE A 1 121 ? 0.118 -9.904 7.557 1.00 61.78 121 ILE A C 1
ATOM 980 O O . ILE A 1 121 ? -0.297 -9.196 8.473 1.00 61.78 121 ILE A O 1
ATOM 984 N N . LEU A 1 122 ? -0.582 -10.118 6.438 1.00 57.88 122 LEU A N 1
ATOM 985 C CA . LEU A 1 122 ? -1.885 -9.500 6.184 1.00 57.88 122 LEU A CA 1
ATOM 986 C C . LEU A 1 122 ? -2.938 -9.897 7.236 1.00 57.88 122 LEU A C 1
ATOM 988 O O . LEU A 1 122 ? -3.661 -9.033 7.725 1.00 57.88 122 LEU A O 1
ATOM 992 N N . ASP A 1 123 ? -3.003 -11.176 7.624 1.00 67.75 123 ASP A N 1
ATOM 993 C CA . ASP A 1 123 ? -3.892 -11.648 8.701 1.00 67.75 123 ASP A CA 1
ATOM 994 C C . ASP A 1 123 ? -3.592 -10.944 10.036 1.00 67.75 123 ASP A C 1
ATOM 996 O O . ASP A 1 123 ? -4.493 -10.418 10.698 1.00 67.75 123 ASP A O 1
ATOM 1000 N N . HIS A 1 124 ? -2.312 -10.848 10.408 1.00 71.88 124 HIS A N 1
ATOM 1001 C CA . HIS A 1 124 ? -1.913 -10.175 11.640 1.00 71.88 124 HIS A CA 1
ATOM 1002 C C . HIS A 1 124 ? -2.194 -8.669 11.622 1.00 71.88 124 HIS A C 1
ATOM 1004 O O . HIS A 1 124 ? -2.600 -8.138 12.659 1.00 71.88 124 HIS A O 1
ATOM 1010 N N . GLN A 1 125 ? -2.039 -7.998 10.475 1.00 69.00 125 GLN A N 1
ATOM 1011 C CA . GLN A 1 125 ? -2.399 -6.587 10.289 1.00 69.00 125 GLN A CA 1
ATOM 1012 C C . GLN A 1 125 ? -3.906 -6.361 10.443 1.00 69.00 125 GLN A C 1
ATOM 1014 O O . GLN A 1 125 ? -4.323 -5.432 11.133 1.00 69.00 125 GLN A O 1
ATOM 1019 N N . GLN A 1 126 ? -4.733 -7.235 9.862 1.00 68.38 126 GLN A N 1
ATOM 1020 C CA . GLN A 1 126 ? -6.190 -7.163 10.003 1.00 68.38 126 GLN A CA 1
ATOM 1021 C C . GLN A 1 126 ? -6.628 -7.344 11.460 1.00 68.38 126 GLN A C 1
ATOM 1023 O O . GLN A 1 126 ? -7.481 -6.604 11.952 1.00 68.38 126 GLN A O 1
ATOM 1028 N N . LYS A 1 127 ? -6.021 -8.294 12.179 1.00 79.06 127 LYS A N 1
ATOM 1029 C CA . LYS A 1 127 ? -6.255 -8.483 13.617 1.00 79.06 127 LYS A CA 1
ATOM 1030 C C . LYS A 1 127 ? -5.768 -7.287 14.430 1.00 79.06 127 LYS A C 1
ATOM 1032 O O . LYS A 1 127 ? -6.497 -6.815 15.295 1.00 79.06 127 LYS A O 1
ATOM 1037 N N . ALA A 1 128 ? -4.589 -6.746 14.134 1.00 78.56 128 ALA A N 1
ATOM 1038 C CA . ALA A 1 128 ? -4.079 -5.558 14.813 1.00 78.56 128 ALA A CA 1
ATOM 1039 C C . ALA A 1 128 ? -5.048 -4.370 14.660 1.00 78.56 128 ALA A C 1
ATOM 1041 O O . ALA A 1 128 ? -5.435 -3.781 15.665 1.00 78.56 128 ALA A O 1
ATOM 1042 N N . ALA A 1 129 ? -5.551 -4.109 13.448 1.00 73.69 129 ALA A N 1
ATOM 1043 C CA . ALA A 1 129 ? -6.540 -3.057 13.200 1.00 73.69 129 ALA A CA 1
ATOM 1044 C C . ALA A 1 129 ? -7.835 -3.247 14.016 1.00 73.69 129 ALA A C 1
ATOM 1046 O O . ALA A 1 129 ? -8.374 -2.287 14.566 1.00 73.69 129 ALA A O 1
ATOM 1047 N N . LYS A 1 130 ? -8.320 -4.491 14.161 1.00 77.88 130 LYS A N 1
ATOM 1048 C CA . LYS A 1 130 ? -9.464 -4.803 15.038 1.00 77.88 130 LYS A CA 1
ATOM 1049 C C . LYS A 1 130 ? -9.161 -4.459 16.494 1.00 77.88 130 LYS A C 1
ATOM 1051 O O . LYS A 1 130 ? -9.989 -3.841 17.152 1.00 77.88 130 LYS A O 1
ATOM 1056 N N . VAL A 1 131 ? -7.987 -4.833 17.003 1.00 79.88 131 VAL A N 1
ATOM 1057 C CA . VAL A 1 131 ? -7.590 -4.526 18.387 1.00 79.88 131 VAL A CA 1
ATOM 1058 C C . VAL A 1 131 ? -7.458 -3.018 18.610 1.00 79.88 131 VAL A C 1
ATOM 1060 O O . VAL A 1 131 ? -7.897 -2.536 19.649 1.00 79.88 131 VAL A O 1
ATOM 1063 N N . GLU A 1 132 ? -6.916 -2.266 17.651 1.00 78.31 132 GLU A N 1
ATOM 1064 C CA . GLU A 1 132 ? -6.845 -0.798 17.722 1.00 78.31 132 GLU A CA 1
ATOM 1065 C C . GLU A 1 132 ? -8.234 -0.157 17.775 1.00 78.31 132 GLU A C 1
ATOM 1067 O O . GLU A 1 132 ? -8.425 0.833 18.475 1.00 78.31 132 GLU A O 1
ATOM 1072 N N . MET A 1 133 ? -9.224 -0.747 17.101 1.00 69.69 133 MET A N 1
ATOM 1073 C CA . MET A 1 133 ? -10.609 -0.283 17.169 1.00 69.69 133 MET A CA 1
ATOM 1074 C C . MET A 1 133 ? -11.239 -0.536 18.545 1.00 69.69 133 MET A C 1
ATOM 1076 O O . MET A 1 133 ? -11.933 0.328 19.078 1.00 69.69 133 MET A O 1
ATOM 1080 N N . VAL A 1 134 ? -10.996 -1.712 19.135 1.00 70.50 134 VAL A N 1
ATOM 1081 C CA . VAL A 1 134 ? -11.529 -2.062 20.463 1.00 70.50 134 VAL A CA 1
ATOM 1082 C C . VAL A 1 134 ? -10.803 -1.272 21.565 1.00 70.50 134 VAL A C 1
ATOM 1084 O O . VAL A 1 134 ? -11.431 -0.841 22.533 1.00 70.50 134 VAL A O 1
ATOM 1087 N N . TYR A 1 135 ? -9.491 -1.046 21.421 1.00 76.56 135 TYR A N 1
ATOM 1088 C CA . TYR A 1 135 ? -8.620 -0.446 22.440 1.00 76.56 135 TYR A CA 1
ATOM 1089 C C . TYR A 1 135 ? -7.727 0.682 21.880 1.00 76.56 135 TYR A C 1
ATOM 1091 O O . TYR A 1 135 ? -6.495 0.586 21.913 1.00 76.56 135 TYR A O 1
ATOM 1099 N N . PRO A 1 136 ? -8.305 1.808 21.428 1.00 66.19 136 PRO A N 1
ATOM 1100 C CA . PRO A 1 136 ? -7.572 2.848 20.692 1.00 66.19 136 PRO A CA 1
ATOM 1101 C C . PRO A 1 136 ? -6.512 3.592 21.516 1.00 66.19 136 PRO A C 1
ATOM 1103 O O . PRO A 1 136 ? -5.658 4.278 20.964 1.00 66.19 136 PRO A O 1
ATOM 1106 N N . LYS A 1 137 ? -6.543 3.477 22.850 1.00 71.88 137 LYS A N 1
ATOM 1107 C CA . LYS A 1 137 ? -5.651 4.204 23.771 1.00 71.88 137 LYS A CA 1
ATOM 1108 C C . LYS A 1 137 ? -4.513 3.343 24.329 1.00 71.88 137 LYS A C 1
ATOM 1110 O O . LYS A 1 137 ? -3.900 3.723 25.325 1.00 71.88 137 LYS A O 1
ATOM 1115 N N . THR A 1 138 ? -4.240 2.177 23.742 1.00 72.38 138 THR A N 1
ATOM 1116 C CA . THR A 1 138 ? -3.224 1.244 24.259 1.00 72.38 138 THR A CA 1
ATOM 1117 C C . THR A 1 138 ? -2.209 0.858 23.174 1.00 72.38 138 THR A C 1
ATOM 1119 O O . THR A 1 138 ? -2.321 -0.211 22.570 1.00 72.38 138 THR A O 1
ATOM 1122 N N . PRO A 1 139 ? -1.203 1.715 22.907 1.00 69.75 139 PRO A N 1
ATOM 1123 C CA . PRO A 1 139 ? -0.183 1.440 21.896 1.00 69.75 139 PRO A CA 1
ATOM 1124 C C . PRO A 1 139 ? 0.593 0.153 22.217 1.00 69.75 139 PRO A C 1
ATOM 1126 O O . PRO A 1 139 ? 0.835 -0.169 23.380 1.00 69.75 139 PRO A O 1
ATOM 1129 N N . GLY A 1 140 ? 0.961 -0.603 21.181 1.00 71.94 140 GLY A N 1
ATOM 1130 C CA . GLY A 1 140 ? 1.658 -1.891 21.303 1.00 71.94 140 GLY A CA 1
ATOM 1131 C C . GLY A 1 140 ? 0.759 -3.097 21.619 1.00 71.94 140 GLY A C 1
ATOM 1132 O O . GLY A 1 140 ? 1.163 -4.232 21.361 1.00 71.94 140 GLY A O 1
ATOM 1133 N N . LEU A 1 141 ? -0.478 -2.890 22.096 1.00 79.06 141 LEU A N 1
ATOM 1134 C CA . LEU A 1 141 ? -1.401 -3.985 22.433 1.00 79.06 141 LEU A CA 1
ATOM 1135 C C . LEU A 1 141 ? -1.886 -4.751 21.194 1.00 79.06 141 LEU A C 1
ATOM 1137 O O . LEU A 1 141 ? -2.039 -5.971 21.240 1.00 79.06 141 LEU A O 1
ATOM 1141 N N . ALA A 1 142 ? -2.093 -4.045 20.082 1.00 80.81 142 ALA A N 1
ATOM 1142 C CA . ALA A 1 142 ? -2.635 -4.596 18.844 1.00 80.81 142 ALA A CA 1
ATOM 1143 C C . ALA A 1 142 ? -1.802 -5.745 18.274 1.00 80.81 142 ALA A C 1
ATOM 1145 O O . ALA A 1 142 ? -2.296 -6.856 18.064 1.00 80.81 142 ALA A O 1
ATOM 1146 N N . TRP A 1 143 ? -0.509 -5.491 18.103 1.00 76.88 143 TRP A N 1
ATOM 1147 C CA . TRP A 1 143 ? 0.432 -6.495 17.635 1.00 76.88 143 TRP A CA 1
ATOM 1148 C C . TRP A 1 143 ? 0.714 -7.559 18.685 1.00 76.88 143 TRP A C 1
ATOM 1150 O O . TRP A 1 143 ? 0.810 -8.729 18.329 1.00 76.88 143 TRP A O 1
ATOM 1160 N N . PHE A 1 144 ? 0.774 -7.197 19.970 1.00 81.06 144 PHE A N 1
ATOM 1161 C CA . PHE A 1 144 ? 0.934 -8.179 21.039 1.00 81.06 144 PHE A CA 1
ATOM 1162 C C . PHE A 1 144 ? -0.174 -9.242 21.007 1.00 81.06 144 PHE A C 1
ATOM 1164 O O . PHE A 1 144 ? 0.133 -10.428 20.925 1.00 81.06 144 PHE A O 1
ATOM 1171 N N . LEU A 1 145 ? -1.449 -8.835 21.012 1.00 82.81 145 LEU A N 1
ATOM 1172 C CA . LEU A 1 145 ? -2.575 -9.775 21.014 1.00 82.81 145 LEU A CA 1
ATOM 1173 C C . LEU A 1 145 ? -2.645 -10.587 19.717 1.00 82.81 145 LEU A C 1
ATOM 1175 O O . LEU A 1 145 ? -2.874 -11.795 19.759 1.00 82.81 145 LEU A O 1
ATOM 1179 N N . SER A 1 146 ? -2.391 -9.941 18.577 1.00 81.06 146 SER A N 1
ATOM 1180 C CA . SER A 1 146 ? -2.365 -10.604 17.272 1.00 81.06 146 SER A CA 1
ATOM 1181 C C . SER A 1 146 ? -1.281 -11.691 17.199 1.00 81.06 146 SER A C 1
ATOM 1183 O O . SER A 1 146 ? -1.564 -12.819 16.796 1.00 81.06 146 SER A O 1
ATOM 1185 N N . LEU A 1 147 ? -0.054 -11.389 17.639 1.00 76.00 147 LEU A N 1
ATOM 1186 C CA . LEU A 1 147 ? 1.087 -12.313 17.599 1.00 76.00 147 LEU A CA 1
ATOM 1187 C C . LEU A 1 147 ? 1.022 -13.394 18.687 1.00 76.00 147 LEU A C 1
ATOM 1189 O O . LEU A 1 147 ? 1.504 -14.504 18.475 1.00 76.00 147 LEU A O 1
ATOM 1193 N N . ALA A 1 148 ? 0.410 -13.097 19.836 1.00 76.00 148 ALA A N 1
ATOM 1194 C CA . ALA A 1 148 ? 0.223 -14.051 20.930 1.00 76.00 148 ALA A CA 1
ATOM 1195 C C . ALA A 1 148 ? -0.874 -15.099 20.650 1.00 76.00 148 ALA A C 1
ATOM 1197 O O . ALA A 1 148 ? -1.103 -15.974 21.482 1.00 76.00 148 ALA A O 1
ATOM 1198 N N . GLY A 1 149 ? -1.560 -15.017 19.502 1.00 73.38 149 GLY A N 1
ATOM 1199 C CA . GLY A 1 149 ? -2.641 -15.936 19.144 1.00 73.38 149 GLY A CA 1
ATOM 1200 C C . GLY A 1 149 ? -3.929 -15.702 19.936 1.00 73.38 149 GLY A C 1
ATOM 1201 O O . GLY A 1 149 ? -4.753 -16.608 20.047 1.00 73.38 149 GLY A O 1
ATOM 1202 N N . TYR A 1 150 ? -4.113 -14.502 20.495 1.00 80.38 150 TYR A N 1
ATOM 1203 C CA . TYR A 1 150 ? -5.362 -14.134 21.152 1.00 80.38 150 TYR A CA 1
ATOM 1204 C C . TYR A 1 150 ? -6.516 -14.171 20.142 1.00 80.38 150 TYR A C 1
ATOM 1206 O O . TYR A 1 150 ? -6.347 -13.791 18.980 1.00 80.38 150 TYR A O 1
ATOM 1214 N N . ASN A 1 151 ? -7.706 -14.592 20.580 1.00 81.81 151 ASN A N 1
ATOM 1215 C CA . ASN A 1 151 ? -8.886 -14.650 19.718 1.00 81.81 151 ASN A CA 1
ATOM 1216 C C . ASN A 1 151 ? -9.484 -13.247 19.503 1.00 81.81 151 ASN A C 1
ATOM 1218 O O . ASN A 1 151 ? -10.537 -12.888 20.036 1.00 81.81 151 ASN A O 1
ATOM 1222 N N . VAL A 1 152 ? -8.766 -12.437 18.725 1.00 83.50 152 VAL A N 1
ATOM 1223 C CA . VAL A 1 152 ? -9.135 -11.062 18.376 1.00 83.50 152 VAL A CA 1
ATOM 1224 C C . VAL A 1 152 ? -10.492 -11.015 17.683 1.00 83.50 152 VAL A C 1
ATOM 1226 O O . VAL A 1 152 ? -11.270 -10.104 17.941 1.00 83.50 152 VAL A O 1
ATOM 1229 N N . ASP A 1 153 ? -10.800 -11.995 16.835 1.00 78.06 153 ASP A N 1
ATOM 1230 C CA . ASP A 1 153 ? -12.048 -12.026 16.075 1.00 78.06 153 ASP A CA 1
ATOM 1231 C C . ASP A 1 153 ? -13.259 -12.181 16.993 1.00 78.06 153 ASP A C 1
ATOM 1233 O O . ASP A 1 153 ? -14.198 -11.387 16.919 1.00 78.06 153 ASP A O 1
ATOM 1237 N N . GLN A 1 154 ? -13.206 -13.130 17.929 1.00 76.62 154 GLN A N 1
ATOM 1238 C CA . GLN A 1 154 ? -14.243 -13.274 18.947 1.00 76.62 154 GLN A CA 1
ATOM 1239 C C . GLN A 1 154 ? -14.349 -12.016 19.810 1.00 76.62 154 GLN A C 1
ATOM 1241 O O . GLN A 1 154 ? -15.455 -11.555 20.098 1.00 76.62 154 GLN A O 1
ATOM 1246 N N . ARG A 1 155 ? -13.211 -11.422 20.194 1.00 75.19 155 ARG A N 1
ATOM 1247 C CA . ARG A 1 155 ? -13.213 -10.199 20.999 1.00 75.19 155 ARG A CA 1
ATOM 1248 C C . ARG A 1 155 ? -13.892 -9.037 20.285 1.00 75.19 155 ARG A C 1
ATOM 1250 O O . ARG A 1 155 ? -14.675 -8.300 20.879 1.00 75.19 155 ARG A O 1
ATOM 1257 N N . PHE A 1 156 ? -13.594 -8.894 19.005 1.00 75.25 156 PHE A N 1
ATOM 1258 C CA . PHE A 1 156 ? -14.159 -7.872 18.148 1.00 75.25 156 PHE A CA 1
ATOM 1259 C C . PHE A 1 156 ? -15.672 -8.046 17.974 1.00 75.25 156 PHE A C 1
ATOM 1261 O O . PHE A 1 156 ? -16.411 -7.066 18.028 1.00 75.25 156 PHE A O 1
ATOM 1268 N N . LEU A 1 157 ? -16.151 -9.288 17.844 1.00 68.06 157 LEU A N 1
ATOM 1269 C CA . LEU A 1 157 ? -17.587 -9.582 17.815 1.00 68.06 157 LEU A CA 1
ATOM 1270 C C . LEU A 1 157 ? -18.281 -9.149 19.113 1.00 68.06 157 LEU A C 1
ATOM 1272 O O . LEU A 1 157 ? -19.316 -8.492 19.055 1.00 68.06 157 LEU A O 1
ATOM 1276 N N . VAL A 1 158 ? -17.690 -9.444 20.276 1.00 65.81 158 VAL A N 1
ATOM 1277 C CA . VAL A 1 158 ? -18.221 -8.994 21.576 1.00 65.81 158 VAL A CA 1
ATOM 1278 C C . VAL A 1 158 ? -18.278 -7.465 21.648 1.00 65.81 158 VAL A C 1
ATOM 1280 O O . VAL A 1 158 ? -19.294 -6.910 22.066 1.00 65.81 158 VAL A O 1
ATOM 1283 N N . PHE A 1 159 ? -17.230 -6.777 21.189 1.00 65.62 159 PHE A N 1
ATOM 1284 C CA . PHE A 1 159 ? -17.205 -5.315 21.118 1.00 65.62 159 PHE A CA 1
ATOM 1285 C C . PHE A 1 159 ? -18.343 -4.756 20.248 1.00 65.62 159 PHE A C 1
ATOM 1287 O O . PHE A 1 159 ? -19.083 -3.875 20.694 1.00 65.62 159 PHE A O 1
ATOM 1294 N N . LEU A 1 160 ? -18.534 -5.295 19.040 1.00 59.50 160 LEU A N 1
ATOM 1295 C CA . LEU A 1 160 ? -19.622 -4.886 18.147 1.00 59.50 160 LEU A CA 1
ATOM 1296 C C . LEU A 1 160 ? -21.000 -5.123 18.774 1.00 59.50 160 LEU A C 1
ATOM 1298 O O . LEU A 1 160 ? -21.876 -4.273 18.657 1.00 59.50 160 LEU A O 1
ATOM 1302 N N . CYS A 1 161 ? -21.189 -6.240 19.479 1.00 58.16 161 CYS A N 1
ATOM 1303 C CA . CYS A 1 161 ? -22.435 -6.514 20.191 1.00 58.16 161 CYS A CA 1
ATOM 1304 C C . CYS A 1 161 ? -22.682 -5.516 21.331 1.00 58.16 161 CYS A C 1
ATOM 1306 O O . CYS A 1 161 ? -23.798 -5.035 21.490 1.00 58.16 161 CYS A O 1
ATOM 1308 N N . SER A 1 162 ? -21.644 -5.163 22.095 1.00 52.31 162 SER A N 1
ATOM 1309 C CA . SER A 1 162 ? -21.758 -4.231 23.229 1.00 52.31 162 SER A CA 1
ATOM 1310 C C . SER A 1 162 ? -21.998 -2.771 22.826 1.00 52.31 162 SER A C 1
ATOM 1312 O O . SER A 1 162 ? -22.489 -1.981 23.625 1.00 52.31 162 SER A O 1
ATOM 1314 N N . THR A 1 163 ? -21.670 -2.405 21.586 1.00 47.78 163 THR A N 1
ATOM 1315 C CA . THR A 1 163 ? -21.822 -1.040 21.056 1.00 47.78 163 THR A CA 1
ATOM 1316 C C . THR A 1 163 ? -23.137 -0.832 20.297 1.00 47.78 163 THR A C 1
ATOM 1318 O O . THR A 1 163 ? -23.363 0.251 19.757 1.00 47.78 163 THR A O 1
ATOM 1321 N N . ASN A 1 164 ? -24.019 -1.842 20.272 1.00 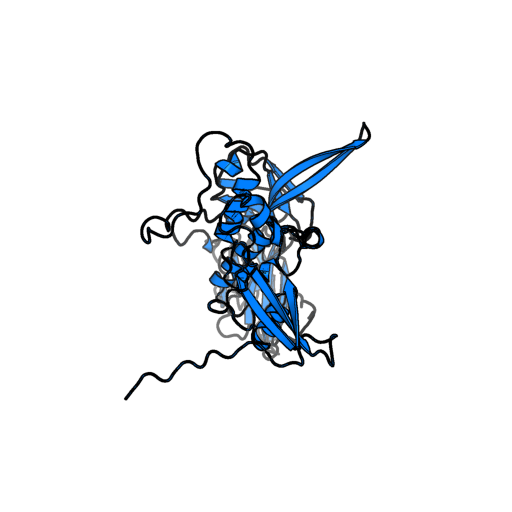51.19 164 ASN A N 1
ATOM 1322 C CA . ASN A 1 164 ? -25.264 -1.844 19.506 1.00 51.19 164 ASN A CA 1
ATOM 1323 C C . ASN A 1 164 ? -26.496 -1.894 20.445 1.00 51.19 164 ASN A C 1
ATOM 1325 O O . ASN A 1 164 ? -26.877 -2.971 20.901 1.00 51.19 164 ASN A O 1
ATOM 1329 N N . PRO A 1 165 ? -27.152 -0.757 20.745 1.00 41.69 165 PRO A N 1
ATOM 1330 C CA . PRO A 1 165 ? -28.251 -0.691 21.718 1.00 41.69 165 PRO A CA 1
ATOM 1331 C C . PRO A 1 165 ? -29.614 -1.202 21.201 1.00 41.69 165 PRO A C 1
ATOM 1333 O O . PRO A 1 165 ? -30.602 -1.125 21.923 1.00 41.69 165 PRO A O 1
ATOM 1336 N N . ALA A 1 166 ? -29.708 -1.713 19.966 1.00 44.25 166 ALA A N 1
ATOM 1337 C CA . ALA A 1 166 ? -30.990 -2.008 19.311 1.00 44.25 166 ALA A CA 1
ATOM 1338 C C . ALA A 1 166 ? -31.516 -3.454 19.455 1.00 44.25 166 ALA A C 1
ATOM 1340 O O . ALA A 1 166 ? -32.592 -3.742 18.941 1.00 44.25 166 ALA A O 1
ATOM 1341 N N . ASN A 1 167 ? -30.820 -4.356 20.154 1.00 40.44 167 ASN A N 1
ATOM 1342 C CA . ASN A 1 167 ? -31.289 -5.735 20.374 1.00 40.44 167 ASN A CA 1
ATOM 1343 C C . ASN A 1 167 ? -31.587 -6.010 21.851 1.00 40.44 167 ASN A C 1
ATOM 1345 O O . ASN A 1 167 ? -31.113 -6.985 22.432 1.00 40.44 167 ASN A O 1
ATOM 1349 N N . ASP A 1 168 ? -32.415 -5.156 22.446 1.00 43.34 168 ASP A N 1
ATOM 1350 C CA . ASP A 1 168 ? -33.039 -5.427 23.735 1.00 43.34 168 ASP A CA 1
ATOM 1351 C C . ASP A 1 168 ? -34.456 -5.966 23.513 1.00 43.34 168 ASP A C 1
ATOM 1353 O O . ASP A 1 168 ? -35.451 -5.257 23.619 1.00 43.34 168 ASP A O 1
ATOM 1357 N N . SER A 1 169 ? -34.541 -7.212 23.044 1.00 41.34 169 SER A N 1
ATOM 1358 C CA . SER A 1 169 ? -35.643 -8.143 23.332 1.00 41.34 169 SER A CA 1
ATOM 1359 C C . SER A 1 169 ? -35.466 -9.427 22.519 1.00 41.34 169 SER A C 1
ATOM 1361 O O . SER A 1 169 ? -35.696 -9.483 21.317 1.00 41.34 169 SER A O 1
ATOM 1363 N N . SER A 1 170 ? -35.089 -10.500 23.214 1.00 42.19 170 SER A N 1
ATOM 1364 C CA . SER A 1 170 ? -35.052 -11.894 22.737 1.00 42.19 170 SER A CA 1
ATOM 1365 C C . SER A 1 170 ? -33.954 -12.273 21.726 1.00 42.19 170 SER A C 1
ATOM 1367 O O . SER A 1 170 ? -34.219 -12.530 20.559 1.00 42.19 170 SER A O 1
ATOM 1369 N N . GLY A 1 171 ? -32.704 -12.435 22.188 1.00 39.66 171 GLY A N 1
ATOM 1370 C CA . GLY A 1 171 ? -31.713 -13.101 21.328 1.00 39.66 171 GLY A CA 1
ATOM 1371 C C . GLY A 1 171 ? -30.253 -13.185 21.760 1.00 39.66 171 GLY A C 1
ATOM 1372 O O . GLY A 1 171 ? -29.397 -13.153 20.894 1.00 39.66 171 GLY A O 1
ATOM 1373 N N . LYS A 1 172 ? -29.959 -13.269 23.062 1.00 40.69 172 LYS A N 1
ATOM 1374 C CA . LYS A 1 172 ? -28.754 -13.880 23.662 1.00 40.69 172 LYS A CA 1
ATOM 1375 C C . LYS A 1 172 ? -27.444 -13.819 22.839 1.00 40.69 172 LYS A C 1
ATOM 1377 O O . LYS A 1 172 ? -27.163 -14.698 22.028 1.00 40.69 172 LYS A O 1
ATOM 1382 N N . CYS A 1 173 ? -26.578 -12.856 23.163 1.00 41.44 173 CYS A N 1
ATOM 1383 C CA . CYS A 1 173 ? -25.154 -12.911 22.815 1.00 41.44 173 CYS A CA 1
ATOM 1384 C C . CYS A 1 173 ? -24.478 -14.051 23.592 1.00 41.44 173 CYS A C 1
ATOM 1386 O O . CYS A 1 173 ? -23.890 -13.825 24.647 1.00 41.44 173 CYS A O 1
ATOM 1388 N N . TYR A 1 174 ? -24.594 -15.286 23.114 1.00 37.41 174 TYR A N 1
ATOM 1389 C CA . TYR A 1 174 ? -23.770 -16.376 23.620 1.00 37.41 174 TYR A CA 1
ATOM 1390 C C . TYR A 1 174 ? -22.449 -16.437 22.851 1.00 37.41 174 TYR A C 1
ATOM 1392 O O . TYR A 1 174 ? -22.460 -16.279 21.627 1.00 37.41 174 TYR A O 1
ATOM 1400 N N . PRO A 1 175 ? -21.315 -16.718 23.524 1.00 33.50 175 PRO A N 1
ATOM 1401 C CA . PRO A 1 175 ? -20.154 -17.242 22.823 1.00 33.50 175 PRO A CA 1
ATOM 1402 C C . PRO A 1 175 ? -20.611 -18.505 22.091 1.00 33.50 175 PRO A C 1
ATOM 1404 O O . PRO A 1 175 ? -21.261 -19.364 22.690 1.00 33.50 175 PRO A O 1
ATOM 1407 N N . LEU A 1 176 ? -20.334 -18.590 20.789 1.00 30.48 176 LEU A N 1
ATOM 1408 C CA . LEU A 1 176 ? -20.604 -19.799 20.023 1.00 30.48 176 LEU A CA 1
ATOM 1409 C C . LEU A 1 176 ? -19.953 -20.972 20.761 1.00 30.48 176 LEU A C 1
ATOM 1411 O O . LEU A 1 176 ? -18.738 -21.014 20.947 1.00 30.48 176 LEU A O 1
ATOM 1415 N N . SER A 1 177 ? -20.805 -21.873 21.248 1.00 31.77 177 SER A N 1
ATOM 1416 C CA . SER A 1 177 ? -20.418 -23.158 21.809 1.00 31.77 177 SER A CA 1
ATOM 1417 C C . SER A 1 177 ? -19.481 -23.836 20.817 1.00 31.77 177 SER A C 1
ATOM 1419 O O . SER A 1 177 ? -19.869 -24.092 19.677 1.00 31.77 177 SER A O 1
ATOM 1421 N N . VAL A 1 178 ? -18.263 -24.129 21.269 1.00 37.44 178 VAL A N 1
ATOM 1422 C CA . VAL A 1 178 ? -17.321 -25.043 20.622 1.00 37.44 178 VAL A CA 1
ATOM 1423 C C . VAL A 1 178 ? -18.031 -26.384 20.492 1.00 37.44 178 VAL A C 1
ATOM 1425 O O . VAL A 1 178 ? -18.064 -27.110 21.472 1.00 37.44 178 VAL A O 1
ATOM 1428 N N . ASN A 1 179 ? -18.703 -26.641 19.367 1.00 34.53 179 ASN A N 1
ATOM 1429 C CA . ASN A 1 179 ? -19.120 -27.959 18.872 1.00 34.53 179 ASN A CA 1
ATOM 1430 C C . ASN A 1 179 ? -19.894 -27.793 17.554 1.00 34.53 179 ASN A C 1
ATOM 1432 O O . ASN A 1 179 ? -21.101 -28.002 17.506 1.00 34.53 179 ASN A O 1
ATOM 1436 N N . ASP A 1 180 ? -19.184 -27.397 16.500 1.00 31.20 180 ASP A N 1
ATOM 1437 C CA . ASP A 1 180 ? -19.450 -27.852 15.130 1.00 31.20 180 ASP A CA 1
ATOM 1438 C C . ASP A 1 180 ? -18.227 -27.515 14.250 1.00 31.20 180 ASP A C 1
ATOM 1440 O O . ASP A 1 180 ? -18.050 -26.355 13.866 1.00 31.20 180 ASP A O 1
ATOM 1444 N N . PRO A 1 181 ? -17.328 -28.479 13.978 1.00 34.03 181 PRO A N 1
ATOM 1445 C CA . PRO A 1 181 ? -16.132 -28.233 13.177 1.00 34.03 181 PRO A CA 1
ATOM 1446 C C . PRO A 1 181 ? -16.403 -28.047 11.677 1.00 34.03 181 PRO A C 1
ATOM 1448 O O . PRO A 1 181 ? -15.465 -27.699 10.964 1.00 34.03 181 PRO A O 1
ATOM 1451 N N . GLU A 1 182 ? -17.625 -28.267 11.173 1.00 31.09 182 GLU A N 1
ATOM 1452 C CA . GLU A 1 182 ? -17.843 -28.380 9.720 1.00 31.09 182 GLU A CA 1
ATOM 1453 C C . GLU A 1 182 ? -18.817 -27.376 9.092 1.00 31.09 182 GLU A C 1
ATOM 1455 O O . GLU A 1 182 ? -18.884 -27.319 7.864 1.00 31.09 182 GLU A O 1
ATOM 1460 N N . THR A 1 183 ? -19.454 -26.475 9.854 1.00 32.12 183 THR A N 1
ATOM 1461 C CA . THR A 1 183 ? -20.368 -25.482 9.240 1.00 32.12 183 THR A CA 1
ATOM 1462 C C . THR A 1 183 ? -20.121 -24.000 9.551 1.00 32.12 183 THR A C 1
ATOM 1464 O O . THR A 1 183 ? -20.908 -23.154 9.133 1.00 32.12 183 THR A O 1
ATOM 1467 N N . GLN A 1 184 ? -18.997 -23.620 10.175 1.00 29.14 184 GLN A N 1
ATOM 1468 C CA . GLN A 1 184 ? -18.677 -22.200 10.456 1.00 29.14 184 GLN A CA 1
ATOM 1469 C C . GLN A 1 184 ? -17.499 -21.600 9.670 1.00 29.14 184 GLN A C 1
ATOM 1471 O O . GLN A 1 184 ? -17.154 -20.434 9.861 1.00 29.14 184 GLN A O 1
ATOM 1476 N N . CYS A 1 185 ? 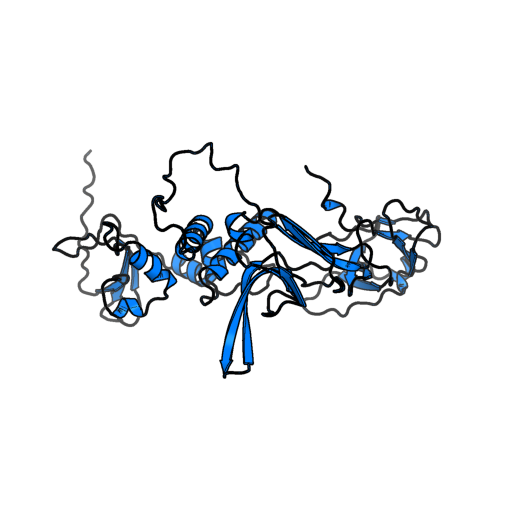-16.928 -22.326 8.707 1.00 27.16 185 CYS A N 1
ATOM 1477 C CA . CYS A 1 185 ? -15.836 -21.804 7.876 1.00 27.16 185 CYS A CA 1
ATOM 1478 C C . CYS A 1 185 ? -16.267 -21.100 6.573 1.00 27.16 185 CYS A C 1
ATOM 1480 O O . CYS A 1 185 ? -15.390 -20.719 5.803 1.00 27.16 185 CYS A O 1
ATOM 1482 N N . GLN A 1 186 ? -17.560 -20.865 6.308 1.00 30.45 186 GLN A N 1
ATOM 1483 C CA . GLN A 1 186 ? -18.003 -20.279 5.025 1.00 30.45 186 GLN A CA 1
ATOM 1484 C C . GLN A 1 186 ? -18.574 -18.855 5.057 1.00 30.45 186 GLN A C 1
ATOM 1486 O O . GLN A 1 186 ? -19.017 -18.367 4.022 1.00 30.45 186 GLN A O 1
ATOM 1491 N N . VAL A 1 187 ? -18.484 -18.120 6.169 1.00 33.34 187 VAL A N 1
ATOM 1492 C CA . VAL A 1 187 ? -18.776 -16.673 6.133 1.00 33.34 187 VAL A CA 1
ATOM 1493 C C . VAL A 1 187 ? -17.683 -15.868 6.828 1.00 33.34 187 VAL A C 1
ATOM 1495 O O . VAL A 1 187 ? -17.921 -15.085 7.743 1.00 33.34 187 VAL A O 1
ATOM 1498 N N . HIS A 1 188 ? -16.442 -16.037 6.367 1.00 37.84 188 HIS A N 1
ATOM 1499 C CA . HIS A 1 188 ? -15.476 -14.950 6.496 1.00 37.84 188 HIS A CA 1
ATOM 1500 C C . HIS A 1 188 ? -15.949 -13.829 5.569 1.00 37.84 188 HIS A C 1
ATOM 1502 O O . HIS A 1 188 ? -15.679 -13.855 4.369 1.00 37.84 188 HIS A O 1
ATOM 1508 N N . TYR A 1 189 ? -16.654 -12.834 6.110 1.00 43.28 189 TYR A N 1
ATOM 1509 C CA . TYR A 1 189 ? -16.771 -11.539 5.447 1.00 43.28 189 TYR A CA 1
ATOM 1510 C C . TYR A 1 189 ? -15.355 -10.959 5.347 1.00 43.28 189 TYR A C 1
ATOM 1512 O O . TYR A 1 189 ? -14.882 -10.264 6.245 1.00 43.28 189 TYR A O 1
ATOM 1520 N N . LYS A 1 190 ? -14.623 -11.317 4.287 1.00 60.84 190 LYS A N 1
ATOM 1521 C CA . LYS A 1 190 ? -13.316 -10.744 3.976 1.00 60.84 190 LYS A CA 1
ATOM 1522 C C . LYS A 1 190 ? -13.581 -9.333 3.470 1.00 60.84 190 LYS A C 1
ATOM 1524 O O . LYS A 1 190 ? -13.687 -9.112 2.267 1.00 60.84 190 LYS A O 1
ATOM 1529 N N . ILE A 1 191 ? -13.784 -8.413 4.409 1.00 66.62 191 ILE A N 1
ATOM 1530 C CA . ILE A 1 191 ? -13.976 -6.998 4.118 1.00 66.62 191 ILE A CA 1
ATOM 1531 C C . ILE A 1 191 ? -12.750 -6.536 3.340 1.00 66.62 191 ILE A C 1
ATOM 1533 O O . ILE A 1 191 ? -11.616 -6.676 3.801 1.00 66.62 191 ILE A O 1
ATOM 1537 N N . LYS A 1 192 ? -12.986 -6.023 2.139 1.00 78.25 192 LYS A N 1
ATOM 1538 C CA . LYS A 1 192 ? -11.967 -5.396 1.305 1.00 78.25 192 LYS A CA 1
ATOM 1539 C C . LYS A 1 192 ? -12.249 -3.909 1.285 1.00 78.25 192 LYS A C 1
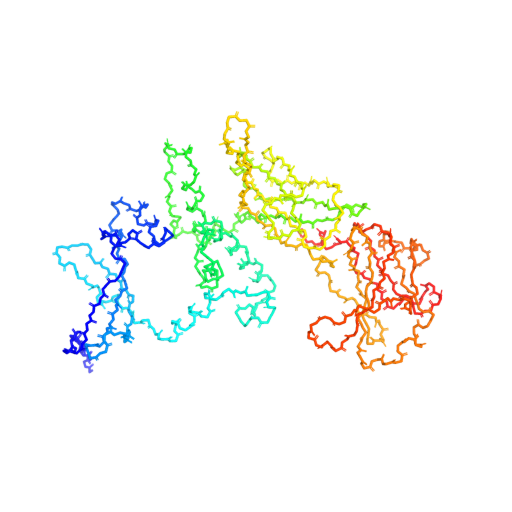ATOM 1541 O O . LYS A 1 192 ? -13.384 -3.516 1.036 1.00 78.25 192 LYS A O 1
ATOM 1546 N N . LEU A 1 193 ? -11.216 -3.125 1.551 1.00 82.50 193 LEU A N 1
ATOM 1547 C CA . LEU A 1 193 ? -11.167 -1.679 1.390 1.00 82.50 193 LEU A CA 1
ATOM 1548 C C . LEU A 1 193 ? -9.863 -1.417 0.645 1.00 82.50 193 LEU A C 1
ATOM 1550 O O . LEU A 1 193 ? -8.796 -1.652 1.202 1.00 82.50 193 LEU A O 1
ATOM 1554 N N . GLU A 1 194 ? -9.932 -1.040 -0.623 1.00 86.19 194 GLU A N 1
ATOM 1555 C CA . GLU A 1 194 ? -8.761 -0.947 -1.493 1.00 86.19 194 GLU A CA 1
ATOM 1556 C C . GLU A 1 194 ? -8.754 0.377 -2.253 1.00 86.19 194 GLU A C 1
ATOM 1558 O O . GLU A 1 194 ? -9.799 0.883 -2.667 1.00 86.19 194 GLU A O 1
ATOM 1563 N N . VAL A 1 195 ? -7.552 0.909 -2.464 1.00 89.94 195 VAL A N 1
ATOM 1564 C CA . VAL A 1 195 ? -7.301 1.993 -3.413 1.00 89.94 195 VAL A CA 1
ATOM 1565 C C . VAL A 1 195 ? -6.871 1.370 -4.742 1.00 89.94 195 VAL A C 1
ATOM 1567 O O . VAL A 1 195 ? -5.986 0.515 -4.775 1.00 89.94 195 VAL A O 1
ATOM 1570 N N . LYS A 1 196 ? -7.505 1.800 -5.830 1.00 93.31 196 LYS A N 1
ATOM 1571 C CA . LYS A 1 196 ? -7.201 1.450 -7.226 1.00 93.31 196 LYS A CA 1
ATOM 1572 C C . LYS A 1 196 ? -7.023 2.716 -8.062 1.00 93.31 196 LYS A C 1
ATOM 1574 O O . LYS A 1 196 ? -7.188 3.824 -7.549 1.00 93.31 196 LYS A O 1
ATOM 1579 N N . SER A 1 197 ? -6.717 2.572 -9.345 1.00 93.88 197 SER A N 1
ATOM 1580 C CA . SER A 1 197 ? -6.693 3.663 -10.314 1.00 93.88 197 SER A CA 1
ATOM 1581 C C . SER A 1 197 ? -7.959 3.725 -11.176 1.00 93.88 197 SER A C 1
ATOM 1583 O O . SER A 1 197 ? -8.649 2.746 -11.490 1.00 93.88 197 SER A O 1
ATOM 1585 N N . THR A 1 198 ? -8.287 4.944 -11.574 1.00 94.81 198 THR A N 1
ATOM 1586 C CA . THR A 1 198 ? -9.130 5.230 -12.737 1.00 94.81 198 THR A CA 1
ATOM 1587 C C . THR A 1 198 ? -8.274 5.180 -14.005 1.00 94.81 198 THR A C 1
ATOM 1589 O O . THR A 1 198 ? -7.048 5.217 -13.936 1.00 94.81 198 THR A O 1
ATOM 1592 N N . SER A 1 199 ? -8.893 5.142 -15.186 1.00 93.06 199 SER A N 1
ATOM 1593 C CA . SER A 1 199 ? -8.161 5.234 -16.462 1.00 93.06 199 SER A CA 1
ATOM 1594 C C . SER A 1 199 ? -7.467 6.587 -16.676 1.00 93.06 199 SER A C 1
ATOM 1596 O O . SER A 1 199 ? -6.678 6.734 -17.601 1.00 93.06 199 SER A O 1
ATOM 1598 N N . THR A 1 200 ? -7.771 7.582 -15.842 1.00 94.50 200 THR A N 1
ATOM 1599 C CA . THR A 1 200 ? -7.265 8.956 -15.928 1.00 94.50 200 THR A CA 1
ATOM 1600 C C . THR A 1 200 ? -6.298 9.310 -14.795 1.00 94.50 200 THR A C 1
ATOM 1602 O O . THR A 1 200 ? -5.992 10.484 -14.617 1.00 94.50 200 THR A O 1
ATOM 1605 N N . GLY A 1 201 ? -5.800 8.336 -14.023 1.00 95.00 201 GLY A N 1
ATOM 1606 C CA . GLY A 1 201 ? -4.764 8.589 -13.010 1.00 95.00 201 GLY A CA 1
ATOM 1607 C C . GLY A 1 201 ? -5.274 9.016 -11.635 1.00 95.00 201 GLY A C 1
ATOM 1608 O O . GLY A 1 201 ? -4.483 9.185 -10.709 1.00 95.00 201 GLY A O 1
ATOM 1609 N N . TYR A 1 202 ? -6.584 9.159 -11.449 1.00 97.50 202 TYR A N 1
ATOM 1610 C CA . TYR A 1 202 ? -7.169 9.429 -10.134 1.00 97.50 202 TYR A CA 1
ATOM 1611 C C . TYR A 1 202 ? -7.349 8.151 -9.320 1.00 97.50 202 TYR A C 1
ATOM 1613 O O . TYR A 1 202 ? -7.466 7.058 -9.880 1.00 97.50 202 TYR A O 1
ATOM 1621 N N . ALA A 1 203 ? -7.393 8.297 -7.999 1.00 96.50 203 ALA A N 1
ATOM 1622 C CA . ALA A 1 203 ? -7.696 7.220 -7.079 1.00 96.50 203 ALA A CA 1
ATOM 1623 C C . ALA A 1 203 ? -9.157 6.769 -7.223 1.00 96.50 203 ALA A C 1
ATOM 1625 O O . ALA A 1 203 ? -10.079 7.565 -7.406 1.00 96.50 203 ALA A O 1
ATOM 1626 N N . LYS A 1 204 ? -9.366 5.467 -7.094 1.00 95.94 204 LYS A N 1
ATOM 1627 C CA . LYS A 1 204 ? -10.665 4.809 -7.062 1.00 95.94 204 LYS A CA 1
ATOM 1628 C C . LYS A 1 204 ? -10.758 4.045 -5.754 1.00 95.94 204 LYS A C 1
ATOM 1630 O O . LYS A 1 204 ? -9.884 3.242 -5.437 1.00 95.94 204 LYS A O 1
ATOM 1635 N N . ILE A 1 205 ? -11.812 4.297 -4.998 1.00 95.94 205 ILE A N 1
ATOM 1636 C CA . ILE A 1 205 ? -12.134 3.556 -3.785 1.00 95.94 205 ILE A CA 1
ATOM 1637 C C . ILE A 1 205 ? -12.887 2.299 -4.209 1.00 95.94 205 ILE A C 1
ATOM 1639 O O . ILE A 1 205 ? -13.860 2.393 -4.955 1.00 95.94 205 ILE A O 1
ATOM 1643 N N . LEU A 1 206 ? -12.476 1.133 -3.719 1.00 92.69 206 LEU A N 1
ATOM 1644 C CA . LEU A 1 206 ? -13.188 -0.128 -3.898 1.00 92.69 206 LEU A CA 1
ATOM 1645 C C . LEU A 1 206 ? -13.467 -0.754 -2.535 1.00 92.69 206 LEU A C 1
ATOM 1647 O O . LEU A 1 206 ? -12.570 -0.857 -1.698 1.00 92.69 206 LEU A O 1
ATOM 1651 N N . TRP A 1 207 ? -14.702 -1.206 -2.320 1.00 91.69 207 TRP A N 1
ATOM 1652 C CA . TRP A 1 207 ? -15.052 -1.965 -1.127 1.00 91.69 207 TRP A CA 1
ATOM 1653 C C . TRP A 1 207 ? -15.933 -3.170 -1.422 1.00 91.69 207 TRP A C 1
ATOM 1655 O O . TRP A 1 207 ? -16.725 -3.182 -2.363 1.00 91.69 207 TRP A O 1
ATOM 1665 N N . SER A 1 208 ? -15.818 -4.194 -0.582 1.00 84.94 208 SER A N 1
ATOM 1666 C CA . SER A 1 208 ? -16.703 -5.360 -0.617 1.00 84.94 208 SER A CA 1
ATOM 1667 C C . SER A 1 208 ? -16.723 -6.081 0.720 1.00 84.94 208 SER A C 1
ATOM 1669 O O . SER A 1 208 ? -15.751 -6.010 1.468 1.00 84.94 208 SER A O 1
ATOM 1671 N N . GLY A 1 209 ? -17.789 -6.832 0.989 1.00 68.19 209 GLY A N 1
ATOM 1672 C CA . GLY A 1 209 ? -17.879 -7.678 2.178 1.00 68.19 209 GLY A CA 1
ATOM 1673 C C . GLY A 1 209 ? -18.196 -6.915 3.463 1.00 68.19 209 GLY A C 1
ATOM 1674 O O . GLY A 1 209 ? -18.038 -7.484 4.537 1.00 68.19 209 GLY A O 1
ATOM 1675 N N . ILE A 1 210 ? -18.646 -5.658 3.377 1.00 72.75 210 ILE A N 1
ATOM 1676 C CA . ILE A 1 210 ? -19.153 -4.928 4.545 1.00 72.75 210 ILE A CA 1
ATOM 1677 C C . ILE A 1 210 ? -20.454 -5.612 4.998 1.00 72.75 210 ILE A C 1
ATOM 1679 O O . ILE A 1 210 ? -21.361 -5.756 4.181 1.00 72.75 210 ILE A O 1
ATOM 1683 N N . PRO A 1 211 ? -20.590 -6.032 6.268 1.00 63.69 211 PRO A N 1
ATOM 1684 C CA . PRO A 1 211 ? -21.827 -6.626 6.767 1.00 63.69 211 PRO A CA 1
ATOM 1685 C C . PRO A 1 211 ? -23.015 -5.668 6.628 1.00 63.69 211 PRO A C 1
ATOM 1687 O O . PRO A 1 211 ? -22.892 -4.481 6.933 1.00 63.69 211 PRO A O 1
ATOM 1690 N N . GLU A 1 212 ? -24.188 -6.180 6.243 1.00 56.38 212 GLU A N 1
ATOM 1691 C CA . GLU A 1 212 ? -25.405 -5.360 6.104 1.00 56.38 212 GLU A CA 1
ATOM 1692 C C . GLU A 1 212 ? -25.751 -4.588 7.381 1.00 56.38 212 GLU A C 1
ATOM 1694 O O . GLU A 1 212 ? -26.195 -3.444 7.311 1.00 56.38 212 GLU A O 1
ATOM 1699 N N . SER A 1 213 ? -25.518 -5.191 8.549 1.00 52.94 213 SER A N 1
ATOM 1700 C CA . SER A 1 213 ? -25.755 -4.555 9.848 1.00 52.94 213 SER A CA 1
ATOM 1701 C C . SER A 1 213 ? -24.922 -3.289 10.050 1.00 52.94 213 SER A C 1
ATOM 1703 O O . SER A 1 213 ? -25.410 -2.349 10.666 1.00 52.94 213 SER A O 1
ATOM 1705 N N . ILE A 1 214 ? -23.701 -3.247 9.509 1.00 60.06 214 ILE A N 1
ATOM 1706 C CA . ILE A 1 214 ? -22.825 -2.071 9.536 1.00 60.06 214 ILE A CA 1
ATOM 1707 C C . ILE A 1 214 ? -23.203 -1.101 8.419 1.00 60.06 214 ILE A C 1
ATOM 1709 O O . ILE A 1 214 ? -23.276 0.099 8.652 1.00 60.06 214 ILE A O 1
ATOM 1713 N N . ALA A 1 215 ? -23.498 -1.606 7.219 1.00 67.12 215 ALA A N 1
ATOM 1714 C CA . ALA A 1 215 ? -23.853 -0.763 6.081 1.00 67.12 215 ALA A CA 1
ATOM 1715 C C . ALA A 1 215 ? -25.150 0.040 6.304 1.00 67.12 215 ALA A C 1
ATOM 1717 O O . ALA A 1 215 ? -25.287 1.132 5.755 1.00 67.12 215 ALA A O 1
ATOM 1718 N N . ARG A 1 216 ? -26.089 -0.487 7.107 1.00 65.31 216 ARG A N 1
ATOM 1719 C CA . ARG A 1 216 ? -27.335 0.193 7.513 1.00 65.31 216 ARG A CA 1
ATOM 1720 C C . ARG A 1 216 ? -27.137 1.263 8.596 1.00 65.31 216 ARG A C 1
ATOM 1722 O O . ARG A 1 216 ? -28.075 2.010 8.858 1.00 65.31 216 ARG A O 1
ATOM 1729 N N . MET A 1 217 ? -25.968 1.333 9.234 1.00 69.00 217 MET A N 1
ATOM 1730 C CA . MET A 1 217 ? -25.632 2.425 10.153 1.00 69.00 217 MET A CA 1
ATOM 1731 C C . MET A 1 217 ? -25.288 3.702 9.371 1.00 69.00 217 MET A C 1
ATOM 1733 O O . MET A 1 217 ? -24.965 3.651 8.185 1.00 69.00 217 MET A O 1
ATOM 1737 N N . GLU A 1 218 ? -25.293 4.853 10.047 1.00 76.00 218 GLU A N 1
ATOM 1738 C CA . GLU A 1 218 ? -24.758 6.108 9.500 1.00 76.00 218 GLU A CA 1
ATOM 1739 C C . GLU A 1 218 ? -23.221 6.059 9.458 1.00 76.00 218 GLU A C 1
ATOM 1741 O O . GLU A 1 218 ? -22.522 6.555 10.344 1.00 76.00 218 GLU A O 1
ATOM 1746 N N . VAL A 1 219 ? -22.692 5.384 8.437 1.00 83.19 219 VAL A N 1
ATOM 1747 C CA . VAL A 1 219 ? -21.256 5.231 8.186 1.00 83.19 219 VAL A CA 1
ATOM 1748 C C . VAL A 1 219 ? -20.881 5.769 6.810 1.00 83.19 219 VAL A C 1
ATOM 1750 O O . VAL A 1 219 ? -21.647 5.677 5.846 1.00 83.19 219 VAL A O 1
ATOM 1753 N N . ASN A 1 220 ? -19.666 6.298 6.722 1.00 91.31 220 ASN A N 1
ATOM 1754 C CA . ASN A 1 220 ? -19.077 6.817 5.496 1.00 91.31 220 ASN A CA 1
ATOM 1755 C C . ASN A 1 220 ? -17.866 5.973 5.101 1.00 91.31 220 ASN A C 1
ATOM 1757 O O . ASN A 1 220 ? -17.262 5.286 5.924 1.00 91.31 220 ASN A O 1
ATOM 1761 N N . ILE A 1 221 ? -17.484 6.062 3.835 1.00 93.56 221 ILE A N 1
ATOM 1762 C CA . ILE A 1 221 ? -16.203 5.593 3.328 1.00 93.56 221 ILE A CA 1
ATOM 1763 C C . ILE A 1 221 ? -15.364 6.809 2.941 1.00 93.56 221 ILE A C 1
ATOM 1765 O O . ILE A 1 221 ? -15.848 7.703 2.250 1.00 93.56 221 ILE A O 1
ATOM 1769 N N . GLY A 1 222 ? -14.131 6.870 3.432 1.00 94.06 222 GLY A N 1
ATOM 1770 C CA . GLY A 1 222 ? -13.232 7.999 3.230 1.00 94.06 222 GLY A C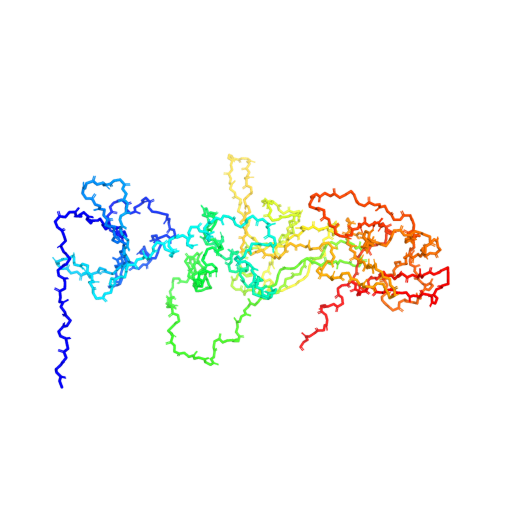A 1
ATOM 1771 C C . GLY A 1 222 ? -11.917 7.574 2.597 1.00 94.06 222 GLY A C 1
ATOM 1772 O O . GLY A 1 222 ? -11.374 6.521 2.937 1.00 94.06 222 GLY A O 1
ATOM 1773 N N . LEU A 1 223 ? -11.399 8.407 1.698 1.00 96.31 223 LEU A N 1
ATOM 1774 C CA . LEU A 1 223 ? -10.032 8.314 1.195 1.00 96.31 223 LEU A CA 1
ATOM 1775 C C . LEU A 1 223 ? -9.130 9.194 2.056 1.00 96.31 223 LEU A C 1
ATOM 1777 O O . LEU A 1 223 ? -9.399 10.376 2.224 1.00 96.31 223 LEU A O 1
ATOM 1781 N N . TYR A 1 224 ? -8.046 8.635 2.569 1.00 90.75 224 TYR A N 1
ATOM 1782 C CA . TYR A 1 224 ? -7.071 9.311 3.413 1.00 90.75 224 TYR A CA 1
ATOM 1783 C C . TYR A 1 224 ? -5.745 9.455 2.680 1.00 90.75 224 TYR A C 1
ATOM 1785 O O . TYR A 1 224 ? -5.402 8.641 1.822 1.00 90.75 224 TYR A O 1
ATOM 1793 N N . LYS A 1 225 ? -4.984 10.489 3.049 1.00 86.88 225 LYS A N 1
ATOM 1794 C CA . LYS A 1 225 ? -3.635 10.705 2.518 1.00 86.88 225 LYS A CA 1
ATOM 1795 C C . LYS A 1 225 ? -2.667 9.594 2.937 1.00 86.88 225 LYS A C 1
ATOM 1797 O O . LYS A 1 225 ? -1.853 9.176 2.123 1.00 86.88 225 LYS A O 1
ATOM 1802 N N . ASP A 1 226 ? -2.756 9.191 4.201 1.00 75.25 226 ASP A N 1
ATOM 1803 C CA . ASP A 1 226 ? -1.954 8.164 4.869 1.00 75.25 226 ASP A CA 1
ATOM 1804 C C . ASP A 1 226 ? -2.648 7.743 6.180 1.00 75.25 226 ASP A C 1
ATOM 1806 O O . ASP A 1 226 ? -3.601 8.402 6.620 1.00 75.25 226 ASP A O 1
ATOM 1810 N N . GLY A 1 227 ? -2.169 6.675 6.825 1.00 63.25 227 GLY A N 1
ATOM 1811 C CA . GLY A 1 227 ? -2.774 6.127 8.043 1.00 63.25 227 GLY A CA 1
ATOM 1812 C C . GLY A 1 227 ? -2.599 6.960 9.313 1.00 63.25 227 GLY A C 1
ATOM 1813 O O . GLY A 1 227 ? -3.126 6.576 10.363 1.00 63.25 227 GLY A O 1
ATOM 1814 N N . THR A 1 228 ? -1.885 8.089 9.241 1.00 61.16 228 THR A N 1
ATOM 1815 C CA . THR A 1 228 ? -1.643 8.997 10.376 1.00 61.16 228 THR A CA 1
ATOM 1816 C C . THR A 1 228 ? -2.618 10.170 10.430 1.00 61.16 228 THR A C 1
ATOM 1818 O O . THR A 1 228 ? -2.676 10.865 11.445 1.00 61.16 228 THR A O 1
ATOM 1821 N N . LYS A 1 229 ? -3.373 10.422 9.354 1.00 68.44 229 LYS A N 1
ATOM 1822 C CA . LYS A 1 229 ? -4.323 11.539 9.286 1.00 68.44 229 LYS A CA 1
ATOM 1823 C C . LYS A 1 229 ? -5.673 11.185 9.893 1.00 68.44 229 LYS A C 1
ATOM 1825 O O . LYS A 1 229 ? -6.202 10.098 9.688 1.00 68.44 229 LYS A O 1
ATOM 1830 N N . GLU A 1 230 ? -6.236 12.151 10.613 1.00 71.12 230 GLU A N 1
ATOM 1831 C CA . GLU A 1 230 ? -7.549 12.026 11.251 1.00 71.12 230 GLU A CA 1
ATOM 1832 C C . GLU A 1 230 ? -8.692 12.401 10.295 1.00 71.12 230 GLU A C 1
ATOM 1834 O O . GLU A 1 230 ? -9.772 11.814 10.367 1.00 71.12 230 GLU A O 1
ATOM 1839 N N . GLU A 1 231 ? -8.438 13.297 9.335 1.00 85.56 231 GLU A N 1
ATOM 1840 C CA . GLU A 1 231 ? -9.438 13.781 8.377 1.00 85.56 231 GLU A CA 1
ATOM 1841 C C . GLU A 1 231 ? -9.268 13.151 6.980 1.00 85.56 231 GLU A C 1
ATOM 1843 O O . GLU A 1 231 ? -8.135 13.058 6.483 1.00 85.56 231 GLU A O 1
ATOM 1848 N N . PRO A 1 232 ? -10.372 12.734 6.328 1.00 92.25 232 PRO A N 1
ATOM 1849 C CA . PRO A 1 232 ? -10.337 12.226 4.962 1.00 92.25 232 PRO A CA 1
ATOM 1850 C C . PRO A 1 232 ? -10.087 13.353 3.945 1.00 92.25 232 PRO A C 1
ATOM 1852 O O . PRO A 1 232 ? -10.524 14.486 4.126 1.00 92.25 232 PRO A O 1
ATOM 1855 N N . LEU A 1 233 ? -9.422 13.020 2.836 1.00 94.25 233 LEU A N 1
ATOM 1856 C CA . LEU A 1 233 ? -9.318 13.863 1.640 1.00 94.25 233 LEU A CA 1
ATOM 1857 C C . LEU A 1 233 ? -10.681 14.026 0.958 1.00 94.25 233 LEU A C 1
ATOM 1859 O O . LEU A 1 233 ? -11.053 15.130 0.576 1.00 94.25 233 LEU A O 1
ATOM 1863 N N . GLU A 1 234 ? -11.417 12.922 0.825 1.00 94.62 234 GLU A N 1
ATOM 1864 C CA . GLU A 1 234 ? -12.801 12.886 0.347 1.00 94.62 234 GLU A CA 1
ATOM 1865 C C . GLU A 1 234 ? -13.576 11.831 1.146 1.00 94.62 234 GLU A C 1
ATOM 1867 O O . GLU A 1 234 ? -13.033 10.772 1.475 1.00 94.62 234 GLU A O 1
ATOM 1872 N N . GLU A 1 235 ? -14.842 12.113 1.464 1.00 93.44 235 GLU A N 1
ATOM 1873 C CA . GLU A 1 235 ? -15.745 11.188 2.156 1.00 93.44 235 GLU A CA 1
ATOM 1874 C C . GLU A 1 235 ? -17.060 10.996 1.398 1.00 93.44 235 GLU A C 1
ATOM 1876 O O . GLU A 1 235 ? -17.581 11.922 0.775 1.00 93.44 235 GLU A O 1
ATOM 1881 N N . TYR A 1 236 ? -17.623 9.792 1.494 1.00 94.62 236 TYR A N 1
ATOM 1882 C CA . TYR A 1 236 ? -18.874 9.427 0.839 1.00 94.62 236 TYR A CA 1
ATOM 1883 C C . TYR A 1 236 ? -19.768 8.600 1.766 1.00 94.62 236 TYR A C 1
ATOM 1885 O O . TYR A 1 236 ? -19.280 7.675 2.417 1.00 94.62 236 TYR A O 1
ATOM 1893 N N . PRO A 1 237 ? -21.085 8.860 1.811 1.00 92.38 237 PRO A N 1
ATOM 1894 C CA . PRO A 1 237 ? -22.002 8.058 2.609 1.00 92.38 237 PRO A CA 1
ATOM 1895 C C . PRO A 1 237 ? -22.174 6.659 2.011 1.00 92.38 237 PRO A C 1
ATOM 1897 O O . PRO A 1 237 ? -22.483 6.509 0.826 1.00 92.38 237 PRO A O 1
ATOM 1900 N N . LEU A 1 238 ? -22.049 5.620 2.842 1.00 87.00 238 LEU A N 1
ATOM 1901 C CA . LEU A 1 238 ? -22.158 4.232 2.380 1.00 87.00 238 LEU A CA 1
ATOM 1902 C C . LEU A 1 238 ? -23.593 3.867 1.958 1.00 87.00 238 LEU A C 1
ATOM 1904 O O . LEU A 1 238 ? -23.795 3.021 1.088 1.00 87.00 238 LEU A O 1
ATOM 1908 N N . SER A 1 239 ? -24.593 4.527 2.551 1.00 86.12 239 SER A N 1
ATOM 1909 C CA . SER A 1 239 ? -26.013 4.443 2.170 1.00 86.12 239 SER A CA 1
ATOM 1910 C C . SER A 1 239 ? -26.549 3.005 2.055 1.00 86.12 239 SER A C 1
ATOM 1912 O O . SER A 1 239 ? -27.239 2.672 1.091 1.00 86.12 239 SER A O 1
ATOM 1914 N N . GLY A 1 240 ? -26.191 2.115 2.988 1.00 73.62 240 GLY A N 1
ATOM 1915 C CA . GLY A 1 240 ? -26.631 0.713 2.962 1.00 73.62 240 GLY A CA 1
ATOM 1916 C C . GLY A 1 240 ? -25.830 -0.219 2.046 1.00 73.62 240 GLY A C 1
ATOM 1917 O O . GLY A 1 240 ? -26.083 -1.423 2.056 1.00 73.62 240 GLY A O 1
ATOM 1918 N N . ARG A 1 241 ? -24.864 0.280 1.262 1.00 83.75 241 ARG A N 1
ATOM 1919 C CA . ARG A 1 241 ? -24.144 -0.525 0.259 1.00 83.75 241 ARG A CA 1
ATOM 1920 C C . ARG A 1 241 ? -23.028 -1.363 0.878 1.00 83.75 241 ARG A C 1
ATOM 1922 O O . ARG A 1 241 ? -22.033 -0.835 1.363 1.00 83.75 241 ARG A O 1
ATOM 1929 N N . THR A 1 242 ? -23.128 -2.683 0.767 1.00 76.81 242 THR A N 1
ATOM 1930 C CA . THR A 1 242 ? -22.134 -3.632 1.304 1.00 76.81 242 THR A CA 1
ATOM 1931 C C . THR A 1 242 ? -20.899 -3.830 0.411 1.00 76.81 242 THR A C 1
ATOM 1933 O O . THR A 1 242 ? -19.878 -4.368 0.852 1.00 76.81 242 THR A O 1
ATOM 1936 N N . PHE A 1 243 ? -20.972 -3.375 -0.840 1.00 89.25 243 PHE A N 1
ATOM 1937 C CA . PHE A 1 243 ? -19.888 -3.359 -1.819 1.00 89.25 243 PHE A CA 1
ATOM 1938 C C . PHE A 1 243 ? -20.079 -2.200 -2.804 1.00 89.25 243 PHE A C 1
ATOM 1940 O O . PHE A 1 243 ? -21.185 -1.670 -2.944 1.00 89.25 243 PHE A O 1
ATOM 1947 N N . GLY A 1 244 ? -19.013 -1.818 -3.499 1.00 91.06 244 GLY A N 1
ATOM 1948 C CA . GLY A 1 244 ? -19.077 -0.800 -4.535 1.00 91.06 244 GLY A CA 1
ATOM 1949 C C . GLY A 1 244 ? -17.720 -0.223 -4.901 1.00 91.06 244 GLY A C 1
ATOM 1950 O O . GLY A 1 244 ? -16.674 -0.632 -4.392 1.00 91.06 244 GLY A O 1
ATOM 1951 N N . THR A 1 245 ? -17.767 0.744 -5.811 1.00 95.31 245 THR A N 1
ATOM 1952 C CA . THR A 1 245 ? -16.614 1.534 -6.234 1.00 95.31 245 THR A CA 1
ATOM 1953 C C . THR A 1 245 ? -16.999 3.000 -6.352 1.00 95.31 245 THR A C 1
ATOM 1955 O O . THR A 1 245 ? -18.123 3.304 -6.757 1.00 95.31 245 THR A O 1
ATOM 1958 N N . ILE A 1 246 ? -16.073 3.898 -6.027 1.00 95.69 246 ILE A N 1
ATOM 1959 C CA . ILE A 1 246 ? -16.227 5.345 -6.207 1.00 95.69 246 ILE A CA 1
ATOM 1960 C C . ILE A 1 246 ? -14.956 5.891 -6.848 1.00 95.69 246 ILE A C 1
ATOM 1962 O O . ILE A 1 246 ? -13.860 5.702 -6.318 1.00 95.69 246 ILE A O 1
ATOM 1966 N N . ASP A 1 247 ? -15.119 6.579 -7.972 1.00 96.25 247 ASP A N 1
ATOM 1967 C CA . ASP A 1 247 ? -14.045 7.341 -8.600 1.00 96.25 247 ASP A CA 1
ATOM 1968 C C . ASP A 1 247 ? -13.926 8.695 -7.892 1.00 96.25 247 ASP A C 1
ATOM 1970 O O . ASP A 1 247 ? -14.931 9.369 -7.656 1.00 96.25 247 ASP A O 1
ATOM 1974 N N . THR A 1 248 ? -12.701 9.074 -7.533 1.00 96.38 248 THR A N 1
ATOM 1975 C CA . THR A 1 248 ? -12.398 10.343 -6.854 1.00 96.38 248 THR A CA 1
ATOM 1976 C C . THR A 1 248 ? -11.776 11.336 -7.829 1.00 96.38 248 THR A C 1
ATOM 1978 O O . THR A 1 248 ? -11.325 10.953 -8.909 1.00 96.38 248 THR A O 1
ATOM 1981 N N . ASN A 1 249 ? -11.679 12.606 -7.428 1.00 95.62 249 ASN A N 1
ATOM 1982 C CA . ASN A 1 249 ? -10.878 13.603 -8.153 1.00 95.62 249 ASN A CA 1
ATOM 1983 C C . ASN A 1 249 ? -9.464 13.760 -7.565 1.00 95.62 249 ASN A C 1
ATOM 1985 O O . ASN A 1 249 ? -8.733 14.690 -7.913 1.00 95.62 249 ASN A O 1
ATOM 1989 N N . ILE A 1 250 ? -9.062 12.857 -6.666 1.00 96.75 250 ILE A N 1
ATOM 1990 C CA . ILE A 1 250 ? -7.761 12.890 -6.002 1.00 96.75 250 ILE A CA 1
ATOM 1991 C C . ILE A 1 250 ? -6.750 12.087 -6.834 1.00 96.75 250 ILE A C 1
ATOM 1993 O O . ILE A 1 250 ? -6.971 10.898 -7.066 1.00 96.75 250 ILE A O 1
ATOM 1997 N N . PRO A 1 251 ? -5.630 12.679 -7.296 1.00 97.00 251 PRO A N 1
ATOM 1998 C CA . PRO A 1 251 ? -4.615 11.947 -8.057 1.00 97.00 251 PRO A CA 1
ATOM 1999 C C . PRO A 1 251 ? -4.064 10.765 -7.260 1.00 97.00 251 PRO A C 1
ATOM 2001 O O . PRO A 1 251 ? -3.763 10.915 -6.076 1.00 97.00 251 PRO A O 1
ATOM 2004 N N . LEU A 1 252 ? -3.899 9.600 -7.886 1.00 95.62 252 LEU A N 1
ATOM 2005 C CA . LEU A 1 252 ? -3.428 8.405 -7.188 1.00 95.62 252 LEU A CA 1
ATOM 2006 C C . LEU A 1 252 ? -1.984 8.583 -6.704 1.00 95.62 252 LEU A C 1
ATOM 2008 O O . LEU A 1 252 ? -1.067 8.759 -7.510 1.00 95.62 252 LEU A O 1
ATOM 2012 N N . ASN A 1 253 ? -1.781 8.488 -5.390 1.00 91.31 253 ASN A N 1
ATOM 2013 C CA . ASN A 1 253 ? -0.474 8.620 -4.763 1.00 91.31 253 ASN A CA 1
ATOM 2014 C C . ASN A 1 253 ? -0.179 7.471 -3.792 1.00 91.31 253 ASN A C 1
ATOM 2016 O O . ASN A 1 253 ? -1.105 6.929 -3.183 1.00 91.31 253 ASN A O 1
ATOM 2020 N N . PRO A 1 254 ? 1.111 7.136 -3.607 1.00 84.56 254 PRO A N 1
ATOM 2021 C CA . PRO A 1 254 ? 1.545 6.223 -2.557 1.00 84.56 254 PRO A CA 1
ATOM 2022 C C . PRO A 1 254 ? 1.107 6.716 -1.174 1.00 84.56 254 PRO A C 1
ATOM 2024 O O . PRO A 1 254 ? 1.084 7.922 -0.922 1.00 84.56 254 PRO A O 1
ATOM 2027 N N . GLY A 1 255 ? 0.777 5.783 -0.284 1.00 79.81 255 GLY A N 1
ATOM 2028 C CA . GLY A 1 255 ? 0.300 6.060 1.073 1.00 79.81 255 GLY A CA 1
ATOM 2029 C C . GLY A 1 255 ? -1.217 6.215 1.190 1.00 79.81 255 GLY A C 1
ATOM 2030 O O . GLY A 1 255 ? -1.752 6.003 2.273 1.00 79.81 255 GLY A O 1
ATOM 2031 N N . HIS A 1 256 ? -1.932 6.496 0.092 1.00 88.06 256 HIS A N 1
ATOM 2032 C CA . HIS A 1 256 ? -3.391 6.613 0.127 1.00 88.06 256 HIS A CA 1
ATOM 2033 C C . HIS A 1 256 ? -4.053 5.390 0.766 1.00 88.06 256 HIS A C 1
ATOM 2035 O O . HIS A 1 256 ? -3.683 4.254 0.478 1.00 88.06 256 HIS A O 1
ATOM 2041 N N . GLN A 1 257 ? -5.069 5.614 1.596 1.00 87.62 257 GLN A N 1
ATOM 2042 C CA . GLN A 1 257 ? -5.712 4.549 2.364 1.00 87.62 257 GLN A CA 1
ATOM 2043 C C . GLN A 1 257 ? -7.225 4.756 2.421 1.00 87.62 257 GLN A C 1
ATOM 2045 O O . GLN A 1 257 ? -7.702 5.881 2.532 1.00 87.62 257 GLN A O 1
ATOM 2050 N N . VAL A 1 258 ? -7.997 3.672 2.347 1.00 88.06 258 VAL A N 1
ATOM 2051 C CA . VAL A 1 258 ? -9.462 3.727 2.468 1.00 88.06 258 VAL A CA 1
ATOM 2052 C C . VAL A 1 258 ? -9.872 3.371 3.884 1.00 88.06 258 VAL A C 1
ATOM 2054 O O . VAL A 1 258 ? -9.506 2.299 4.369 1.00 88.06 258 VAL A O 1
ATOM 2057 N N . HIS A 1 259 ? -10.682 4.213 4.522 1.00 86.56 259 HIS A N 1
ATOM 2058 C CA . HIS A 1 259 ? -11.294 3.907 5.812 1.00 86.56 259 HIS A CA 1
ATOM 2059 C C . HIS A 1 259 ? -12.815 3.803 5.686 1.00 86.56 259 HIS A C 1
ATOM 2061 O O . HIS A 1 259 ? -13.454 4.649 5.066 1.00 86.56 259 HIS A O 1
ATOM 2067 N N . LEU A 1 260 ? -13.406 2.798 6.332 1.00 81.00 260 LEU A N 1
ATOM 2068 C CA . LEU A 1 260 ? -14.804 2.852 6.748 1.00 81.00 260 LEU A CA 1
ATOM 2069 C C . LEU A 1 260 ? -14.848 3.619 8.067 1.00 81.00 260 LEU A C 1
ATOM 2071 O O . LEU A 1 260 ? -14.122 3.259 8.992 1.00 81.00 260 LEU A O 1
ATOM 2075 N N . LEU A 1 261 ? -15.674 4.651 8.169 1.00 83.69 261 LEU A N 1
ATOM 2076 C CA . LEU A 1 261 ? -15.637 5.589 9.283 1.00 83.69 261 LEU A CA 1
ATOM 2077 C C . LEU A 1 261 ? -17.032 5.984 9.764 1.00 83.69 261 LEU A C 1
ATOM 2079 O O . LEU A 1 261 ? -18.014 5.915 9.023 1.00 83.69 261 LEU A O 1
ATOM 2083 N N . ARG A 1 262 ? -17.103 6.438 11.013 1.00 77.50 262 ARG A N 1
ATOM 2084 C CA . ARG A 1 262 ? -18.247 7.154 11.569 1.00 77.50 262 ARG A CA 1
ATOM 2085 C C . ARG A 1 262 ? -17.861 8.612 11.779 1.00 77.50 262 ARG A C 1
ATOM 2087 O O . ARG A 1 262 ? -16.775 8.917 12.277 1.00 77.50 262 ARG A O 1
ATOM 2094 N N . ARG A 1 263 ? -18.777 9.494 11.394 1.00 81.00 263 ARG A N 1
ATOM 2095 C CA . ARG A 1 263 ? -18.654 10.941 11.532 1.00 81.00 263 ARG A CA 1
ATOM 2096 C C . ARG A 1 263 ? -19.550 11.403 12.671 1.00 81.00 263 ARG A C 1
ATOM 2098 O O . ARG A 1 263 ? -20.763 11.238 12.598 1.00 81.00 263 ARG A O 1
ATOM 2105 N N . GLU A 1 264 ? -18.961 12.003 13.693 1.00 78.88 264 GLU A N 1
ATOM 2106 C CA . GLU A 1 264 ? -19.685 12.556 14.835 1.00 78.88 264 GLU A CA 1
ATOM 2107 C C . GLU A 1 264 ? -19.534 14.076 14.836 1.00 78.88 264 GLU A C 1
ATOM 2109 O O . GLU A 1 264 ? -18.426 14.603 14.746 1.00 78.88 264 GLU A O 1
ATOM 2114 N N . GLN A 1 265 ? -20.653 14.796 14.902 1.00 76.75 265 GLN A N 1
ATOM 2115 C CA . GLN A 1 265 ? -20.649 16.251 15.027 1.00 76.75 265 GLN A CA 1
ATOM 2116 C C . GLN A 1 265 ? -20.935 16.625 16.473 1.00 76.75 265 GLN A C 1
ATOM 2118 O O . GLN A 1 265 ? -22.038 16.413 16.976 1.00 76.75 265 GLN A O 1
ATOM 2123 N N . THR A 1 266 ? -19.941 17.210 17.131 1.00 70.50 266 THR A N 1
ATOM 2124 C CA . THR A 1 266 ? -20.072 17.685 18.504 1.00 70.50 266 THR A CA 1
ATOM 2125 C C . THR A 1 266 ? -20.277 19.198 18.477 1.00 70.50 266 THR A C 1
ATOM 2127 O O . THR A 1 266 ? -19.377 19.921 18.035 1.00 70.50 266 THR A O 1
ATOM 2130 N N . PRO A 1 267 ? -21.433 19.717 18.924 1.00 63.94 267 PRO A N 1
ATOM 2131 C CA . PRO A 1 267 ? -21.644 21.156 19.007 1.00 63.94 267 PRO A CA 1
ATOM 2132 C C . PRO A 1 267 ? -20.672 21.765 20.026 1.00 63.94 267 PRO A C 1
ATOM 2134 O O . PRO A 1 267 ? -20.585 21.329 21.173 1.00 63.94 267 PRO A O 1
ATOM 2137 N N . TYR A 1 268 ? -19.929 22.776 19.589 1.00 53.94 268 TYR A N 1
ATOM 2138 C CA . TYR A 1 268 ? -18.936 23.507 20.363 1.00 53.94 268 TYR A CA 1
ATOM 2139 C C . TYR A 1 268 ? -19.305 24.994 20.330 1.00 53.94 268 TYR A C 1
ATOM 2141 O O . TYR A 1 268 ? -19.063 25.683 19.347 1.00 53.94 268 TYR A O 1
ATOM 2149 N N . TYR A 1 269 ? -19.927 25.491 21.403 1.00 55.56 269 TYR A N 1
ATOM 2150 C CA . TYR A 1 269 ? -20.643 26.778 21.430 1.00 55.56 269 TYR A CA 1
ATOM 2151 C C . TYR A 1 269 ? -21.827 26.843 20.436 1.00 55.56 269 TYR A C 1
ATOM 2153 O O . TYR A 1 269 ? -21.920 26.069 19.493 1.00 55.56 269 TYR A O 1
ATOM 2161 N N . LEU A 1 270 ? -22.771 27.768 20.651 1.00 57.53 270 LEU A N 1
ATOM 2162 C CA . LEU A 1 270 ? -24.063 27.849 19.933 1.00 57.53 270 LEU A CA 1
ATOM 2163 C C . LEU A 1 270 ? -23.972 28.000 18.394 1.00 57.53 270 LEU A C 1
ATOM 2165 O O . LEU A 1 270 ? -25.005 27.977 17.733 1.00 57.53 270 LEU A O 1
ATOM 2169 N N . VAL A 1 271 ? -22.772 28.182 17.826 1.00 53.84 271 VAL A N 1
ATOM 2170 C CA . VAL A 1 271 ? -22.556 28.529 16.407 1.00 53.84 271 VAL A CA 1
ATOM 2171 C C . VAL A 1 271 ? -21.462 27.684 15.729 1.00 53.84 271 VAL A C 1
ATOM 2173 O O . VAL A 1 271 ? -21.320 27.759 14.512 1.00 53.84 271 VAL A O 1
ATOM 2176 N N . PHE A 1 272 ? -20.701 26.858 16.461 1.00 52.41 272 PHE A N 1
ATOM 2177 C CA . PHE A 1 272 ? -19.647 26.025 15.868 1.00 52.41 272 PHE A CA 1
ATOM 2178 C C . PHE A 1 272 ? -19.860 24.546 16.199 1.00 52.41 272 PHE A C 1
ATOM 2180 O O . PHE A 1 272 ? -20.397 24.186 17.242 1.00 52.41 272 PHE A O 1
ATOM 2187 N N . SER A 1 273 ? -19.446 23.663 15.297 1.00 67.81 273 SER A N 1
ATOM 2188 C CA . SER A 1 273 ? -19.481 22.213 15.493 1.00 67.81 273 SER A CA 1
ATOM 2189 C C . SER A 1 273 ? -18.124 21.633 15.131 1.00 67.81 273 SER A C 1
ATOM 2191 O O . SER A 1 273 ? -17.611 21.907 14.046 1.00 67.81 273 SER A O 1
ATOM 2193 N N . ALA A 1 274 ? -17.550 20.830 16.022 1.00 73.50 274 ALA A N 1
ATOM 2194 C CA . ALA A 1 274 ? -16.348 20.062 15.737 1.00 73.50 274 ALA A CA 1
ATOM 2195 C C . ALA A 1 274 ? -16.752 18.708 15.145 1.00 73.50 274 ALA A C 1
ATOM 2197 O O . ALA A 1 274 ? -17.577 18.000 15.725 1.00 73.50 274 ALA A O 1
ATOM 2198 N N . THR A 1 275 ? -16.171 18.347 14.002 1.00 77.12 275 THR A N 1
ATOM 2199 C CA . THR A 1 275 ? -16.389 17.032 13.391 1.00 77.12 275 THR A CA 1
ATOM 2200 C C . THR A 1 275 ? -15.278 16.096 13.837 1.00 77.12 275 THR A C 1
ATOM 2202 O O . THR A 1 275 ? -14.107 16.396 13.636 1.00 77.12 275 THR A O 1
ATOM 2205 N N . HIS A 1 276 ? -15.647 14.973 14.442 1.00 78.19 276 HIS A N 1
ATOM 2206 C CA . HIS A 1 276 ? -14.723 13.915 14.825 1.00 78.19 276 HIS A CA 1
ATOM 2207 C C . HIS A 1 276 ? -14.944 12.696 13.934 1.00 78.19 276 HIS A C 1
ATOM 2209 O O . HIS A 1 276 ? -16.074 12.236 13.745 1.00 78.19 276 HIS A O 1
ATOM 2215 N N . TYR A 1 277 ? -13.848 12.164 13.402 1.00 76.94 277 TYR A N 1
ATOM 2216 C CA . TYR A 1 277 ? -13.845 10.958 12.586 1.00 76.94 277 TYR A CA 1
ATOM 2217 C C . TYR A 1 277 ? -13.339 9.783 13.420 1.00 76.94 277 TYR A C 1
ATOM 2219 O O . TYR A 1 277 ? -12.260 9.840 14.006 1.00 76.94 277 TYR A O 1
ATOM 2227 N N . SER A 1 278 ? -14.101 8.693 13.449 1.00 70.38 278 SER A N 1
ATOM 2228 C CA . SER A 1 278 ? -13.661 7.425 14.032 1.00 70.38 278 SER A CA 1
ATOM 2229 C C . SER A 1 278 ? -13.600 6.358 12.944 1.00 70.38 278 SER A C 1
ATOM 2231 O O . SER A 1 278 ? -14.584 6.085 12.261 1.00 70.38 278 SER A O 1
ATOM 2233 N N . SER A 1 279 ? -12.421 5.767 12.741 1.00 70.44 279 SER A N 1
ATOM 2234 C CA . SER A 1 279 ? -12.249 4.680 11.771 1.00 70.44 279 SER A CA 1
ATOM 2235 C C . SER A 1 279 ? -12.783 3.370 12.349 1.00 70.44 279 SER A C 1
ATOM 2237 O O . SER A 1 279 ? -12.329 2.925 13.399 1.00 70.44 279 SER A O 1
ATOM 2239 N N . ILE A 1 280 ? -13.721 2.747 11.641 1.00 64.38 280 ILE A N 1
ATOM 2240 C CA . ILE A 1 280 ? -14.249 1.407 11.917 1.00 64.38 280 ILE A CA 1
ATOM 2241 C C . ILE A 1 280 ? -13.318 0.363 11.292 1.00 64.38 280 ILE A C 1
ATOM 2243 O O . ILE A 1 280 ? -12.845 -0.548 11.960 1.00 64.38 280 ILE A O 1
ATOM 2247 N N . TRP A 1 281 ? -12.996 0.510 10.007 1.00 68.19 281 TRP A N 1
ATOM 2248 C CA . TRP A 1 281 ? -12.039 -0.364 9.326 1.00 68.19 281 TRP A CA 1
ATOM 2249 C C . TRP A 1 281 ? -11.098 0.441 8.452 1.00 68.19 281 TRP A C 1
ATOM 2251 O O . TRP A 1 281 ? -11.487 1.468 7.905 1.00 68.19 281 TRP A O 1
ATOM 2261 N N . LYS A 1 282 ? -9.873 -0.059 8.297 1.00 75.75 282 LYS A N 1
ATOM 2262 C CA . LYS A 1 282 ? -8.849 0.523 7.432 1.00 75.75 282 LYS A CA 1
ATOM 2263 C C . LYS A 1 282 ? -8.397 -0.515 6.408 1.00 75.75 282 LYS A C 1
ATOM 2265 O O . LYS A 1 282 ? -8.168 -1.672 6.760 1.00 75.75 282 LYS A O 1
ATOM 2270 N N . GLY A 1 283 ? -8.298 -0.105 5.150 1.00 64.56 283 GLY A N 1
ATOM 2271 C CA . GLY A 1 283 ? -7.617 -0.853 4.095 1.00 64.56 283 GLY A CA 1
ATOM 2272 C C . GLY A 1 283 ? -6.095 -0.762 4.230 1.00 64.56 283 GLY A C 1
ATOM 2273 O O . GLY A 1 283 ? -5.609 -0.014 5.074 1.00 64.56 283 GLY A O 1
ATOM 2274 N N . PRO A 1 284 ? -5.312 -1.494 3.427 1.00 73.44 284 PRO A N 1
ATOM 2275 C CA . PRO A 1 284 ? -3.872 -1.268 3.351 1.00 73.44 284 PRO A CA 1
ATOM 2276 C C . PRO A 1 284 ? -3.571 0.111 2.745 1.00 73.44 284 PRO A C 1
ATOM 2278 O O . PRO A 1 284 ? -4.346 0.621 1.932 1.00 73.44 284 PRO A O 1
ATOM 2281 N N . GLU A 1 285 ? -2.437 0.698 3.122 1.00 80.56 285 GLU A N 1
ATOM 2282 C CA . GLU A 1 285 ? -1.897 1.851 2.400 1.00 80.56 285 GLU A CA 1
ATOM 2283 C C . GLU A 1 285 ? -1.500 1.439 0.978 1.00 80.56 285 GLU A C 1
ATOM 2285 O O . GLU A 1 285 ? -1.028 0.325 0.726 1.00 80.56 285 GLU A O 1
ATOM 2290 N N . PHE A 1 286 ? -1.717 2.349 0.038 1.00 81.56 286 PHE A N 1
ATOM 2291 C CA . PHE A 1 286 ? -1.444 2.129 -1.367 1.00 81.56 286 PHE A CA 1
ATOM 2292 C C . PHE A 1 286 ? 0.066 2.162 -1.639 1.00 81.56 286 PHE A C 1
ATOM 2294 O O . PHE A 1 286 ? 0.728 3.174 -1.404 1.00 81.56 286 PHE A O 1
ATOM 2301 N N . ASP A 1 287 ? 0.606 1.061 -2.159 1.00 82.75 287 ASP A N 1
ATOM 2302 C CA . ASP A 1 287 ? 2.000 0.969 -2.594 1.00 82.75 287 ASP A CA 1
ATOM 2303 C C . ASP A 1 287 ? 2.195 1.616 -3.972 1.00 82.75 287 ASP A C 1
ATOM 2305 O O . ASP A 1 287 ? 1.390 1.430 -4.883 1.00 82.75 287 ASP A O 1
ATOM 2309 N N . GLU A 1 288 ? 3.301 2.338 -4.154 1.00 84.56 288 GLU A N 1
ATOM 2310 C CA . GLU A 1 288 ? 3.581 3.093 -5.382 1.00 84.56 288 GLU A CA 1
ATOM 2311 C C . GLU A 1 288 ? 3.666 2.225 -6.642 1.00 84.56 288 GLU A C 1
ATOM 2313 O O . GLU A 1 288 ? 3.364 2.701 -7.733 1.00 84.56 288 GLU A O 1
ATOM 2318 N N . ALA A 1 289 ? 4.062 0.958 -6.512 1.00 81.19 289 ALA A N 1
ATOM 2319 C CA . ALA A 1 289 ? 4.128 -0.003 -7.607 1.00 81.19 289 ALA A CA 1
ATOM 2320 C C . ALA A 1 289 ? 2.961 -0.999 -7.564 1.00 81.19 289 ALA A C 1
ATOM 2322 O O . ALA A 1 289 ? 3.014 -2.040 -8.221 1.00 81.19 289 ALA A O 1
ATOM 2323 N N . ASN A 1 290 ? 1.918 -0.702 -6.779 1.00 79.81 290 ASN A N 1
ATOM 2324 C CA . ASN A 1 290 ? 0.770 -1.573 -6.555 1.00 79.81 290 ASN A CA 1
ATOM 2325 C C . ASN A 1 290 ? 1.193 -3.001 -6.155 1.00 79.81 290 ASN A C 1
ATOM 2327 O O . ASN A 1 290 ? 0.629 -3.990 -6.625 1.00 79.81 290 ASN A O 1
ATOM 2331 N N . TRP A 1 291 ? 2.240 -3.104 -5.329 1.00 72.25 291 TRP A N 1
ATOM 2332 C CA . TRP A 1 291 ? 2.843 -4.355 -4.858 1.00 72.25 291 TRP A CA 1
ATOM 2333 C C . TRP A 1 291 ? 3.446 -5.248 -5.958 1.00 72.25 291 TRP A C 1
ATOM 2335 O O . TRP A 1 291 ? 3.775 -6.409 -5.707 1.00 72.25 291 TRP A O 1
ATOM 2345 N N . VAL A 1 292 ? 3.625 -4.734 -7.178 1.00 76.81 292 VAL A N 1
ATOM 2346 C CA . VAL A 1 292 ? 4.204 -5.486 -8.299 1.00 76.81 292 VAL A CA 1
ATOM 2347 C C . VAL A 1 292 ? 5.725 -5.425 -8.235 1.00 76.81 292 VAL A C 1
ATOM 2349 O O . VAL A 1 292 ? 6.309 -4.347 -8.238 1.00 76.81 292 VAL A O 1
ATOM 2352 N N . HIS A 1 293 ? 6.398 -6.576 -8.230 1.00 78.06 293 HIS A N 1
ATOM 2353 C CA . HIS A 1 293 ? 7.862 -6.633 -8.212 1.00 78.06 293 HIS A CA 1
ATOM 2354 C C . HIS A 1 293 ? 8.507 -6.136 -9.526 1.00 78.06 293 HIS A C 1
ATOM 2356 O O . HIS A 1 293 ? 7.918 -6.275 -10.602 1.00 78.06 293 HIS A O 1
ATOM 2362 N N . PRO A 1 294 ? 9.749 -5.610 -9.479 1.00 82.50 294 PRO A N 1
ATOM 2363 C CA . PRO A 1 294 ? 10.495 -5.241 -10.680 1.00 82.50 294 PRO A CA 1
ATOM 2364 C C . PRO A 1 294 ? 10.677 -6.419 -11.646 1.00 82.50 294 PRO A C 1
ATOM 2366 O O . PRO A 1 294 ? 11.010 -7.536 -11.252 1.00 82.50 294 PRO A O 1
ATOM 2369 N N . THR A 1 295 ? 10.518 -6.152 -12.938 1.00 84.94 295 THR A N 1
ATOM 2370 C CA . THR A 1 295 ? 10.756 -7.113 -14.015 1.00 84.94 295 THR A CA 1
ATOM 2371 C C . THR A 1 295 ? 12.221 -7.095 -14.431 1.00 84.94 295 THR A C 1
ATOM 2373 O O . THR A 1 295 ? 12.759 -6.060 -14.820 1.00 84.94 295 THR A O 1
ATOM 2376 N N . ARG A 1 296 ? 12.879 -8.255 -14.405 1.00 91.00 296 ARG A N 1
ATOM 2377 C CA . ARG A 1 296 ? 14.284 -8.384 -14.810 1.00 91.00 296 ARG A CA 1
ATOM 2378 C C . ARG A 1 296 ? 14.483 -8.060 -16.295 1.00 91.00 296 ARG A C 1
ATOM 2380 O O . ARG A 1 296 ? 13.769 -8.579 -17.151 1.00 91.00 296 ARG A O 1
ATOM 2387 N N . VAL A 1 297 ? 15.519 -7.283 -16.613 1.00 92.25 297 VAL A N 1
ATOM 2388 C CA . VAL A 1 297 ? 15.956 -7.036 -17.993 1.00 92.25 297 VAL A CA 1
ATOM 2389 C C . VAL A 1 297 ? 16.776 -8.229 -18.487 1.00 92.25 297 VAL A C 1
ATOM 2391 O O . VAL A 1 297 ? 17.807 -8.587 -17.914 1.00 92.25 297 VAL A O 1
ATOM 2394 N N . ARG A 1 298 ? 16.315 -8.885 -19.559 1.00 93.12 298 ARG A N 1
ATOM 2395 C CA . ARG A 1 298 ? 16.925 -10.128 -20.058 1.00 93.12 298 ARG A CA 1
ATOM 2396 C C . ARG A 1 298 ? 18.379 -9.918 -20.487 1.00 93.12 298 ARG A C 1
ATOM 2398 O O . ARG A 1 298 ? 18.642 -9.186 -21.438 1.00 93.12 298 ARG A O 1
ATOM 2405 N N . GLY A 1 299 ? 19.294 -10.636 -19.834 1.00 90.56 299 GLY A N 1
ATOM 2406 C CA . GLY A 1 299 ? 20.729 -10.628 -20.143 1.00 90.56 299 GLY A CA 1
ATOM 2407 C C . GLY A 1 299 ? 21.547 -9.561 -19.412 1.00 90.56 299 GLY A C 1
ATOM 2408 O O . GLY A 1 299 ? 22.737 -9.453 -19.685 1.00 90.56 299 GLY A O 1
ATOM 2409 N N . TYR A 1 300 ? 20.944 -8.803 -18.490 1.00 93.25 300 TYR A N 1
ATOM 2410 C CA . TYR A 1 300 ? 21.617 -7.704 -17.795 1.00 93.25 300 TYR A CA 1
ATOM 2411 C C . TYR A 1 300 ? 21.335 -7.718 -16.289 1.00 93.25 300 TYR A C 1
ATOM 2413 O O . TYR A 1 300 ? 20.304 -8.219 -15.830 1.00 93.25 300 TYR A O 1
ATOM 2421 N N . ASP A 1 301 ? 22.252 -7.140 -15.514 1.00 91.06 301 ASP A N 1
ATOM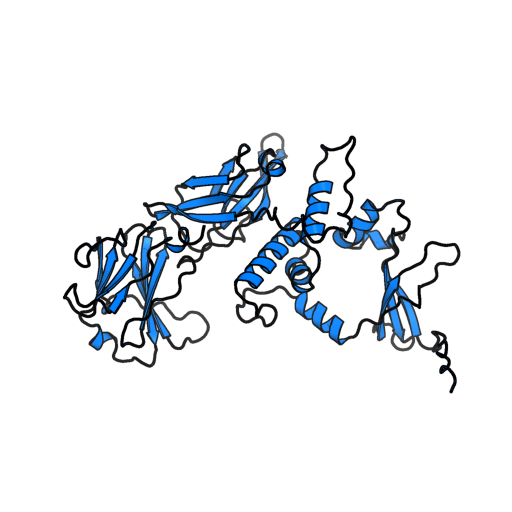 2422 C CA . ASP A 1 301 ? 22.109 -6.908 -14.071 1.00 91.06 301 ASP A CA 1
ATOM 2423 C C . ASP A 1 301 ? 21.284 -5.636 -13.797 1.00 91.06 301 ASP A C 1
ATOM 2425 O O . ASP A 1 301 ? 21.715 -4.692 -13.131 1.00 91.06 301 ASP A O 1
ATOM 2429 N N . MET A 1 302 ? 20.081 -5.614 -14.372 1.00 91.75 302 MET A N 1
ATOM 2430 C CA . MET A 1 302 ? 19.145 -4.497 -14.317 1.00 91.75 302 MET A CA 1
ATOM 2431 C C . MET A 1 302 ? 17.701 -5.009 -14.243 1.00 91.75 302 MET A C 1
ATOM 2433 O O . MET A 1 302 ? 17.381 -6.060 -14.804 1.00 91.75 302 MET A O 1
ATOM 2437 N N . SER A 1 303 ? 16.816 -4.264 -13.581 1.00 94.19 303 SER A N 1
ATOM 2438 C CA . SER A 1 303 ? 15.367 -4.521 -13.574 1.00 94.19 303 SER A CA 1
ATOM 2439 C C . SER A 1 303 ? 14.570 -3.243 -13.828 1.00 94.19 303 SER A C 1
ATOM 2441 O O . SER A 1 303 ? 14.989 -2.168 -13.413 1.00 94.19 303 SER A O 1
ATOM 2443 N N . LEU A 1 304 ? 13.420 -3.371 -14.486 1.00 95.38 304 LEU A N 1
ATOM 2444 C CA . LEU A 1 304 ? 12.464 -2.308 -14.794 1.00 95.38 304 LEU A CA 1
ATOM 2445 C C . LEU A 1 304 ? 11.211 -2.470 -13.929 1.00 95.38 304 LEU A C 1
ATOM 2447 O O . LEU A 1 304 ? 10.665 -3.567 -13.844 1.00 95.38 304 LEU A O 1
ATOM 2451 N N . GLN A 1 305 ? 10.708 -1.389 -13.343 1.00 94.31 305 GLN A N 1
ATOM 2452 C CA . GLN A 1 305 ? 9.439 -1.392 -12.618 1.00 94.31 305 GLN A CA 1
ATOM 2453 C C . GLN A 1 305 ? 8.578 -0.198 -13.030 1.00 94.31 305 GLN A C 1
ATOM 2455 O O . GLN A 1 305 ? 9.079 0.923 -13.132 1.00 94.31 305 GLN A O 1
ATOM 2460 N N . LEU A 1 306 ? 7.290 -0.459 -13.245 1.00 94.88 306 LEU A N 1
ATOM 2461 C CA . LEU A 1 306 ? 6.254 0.557 -13.407 1.00 94.88 306 LEU A CA 1
ATOM 2462 C C . LEU A 1 306 ? 5.751 0.962 -12.016 1.00 94.88 306 LEU A C 1
ATOM 2464 O O . LEU A 1 306 ? 5.512 0.097 -11.175 1.00 94.88 306 LEU A O 1
ATOM 2468 N N . TYR A 1 307 ? 5.597 2.257 -11.777 1.00 93.19 307 TYR A N 1
ATOM 2469 C CA . TYR A 1 307 ? 5.049 2.799 -10.536 1.00 93.19 307 TYR A CA 1
ATOM 2470 C C . TYR A 1 307 ? 4.240 4.069 -10.824 1.00 93.19 307 TYR A C 1
ATOM 2472 O O . TYR A 1 307 ? 4.258 4.572 -11.949 1.00 93.19 307 TYR A O 1
ATOM 2480 N N . THR A 1 308 ? 3.521 4.578 -9.825 1.00 94.38 308 THR A N 1
ATOM 2481 C CA . THR A 1 308 ? 2.760 5.826 -9.932 1.00 94.38 308 THR A CA 1
ATOM 2482 C C . THR A 1 308 ? 3.306 6.928 -9.045 1.00 94.38 308 THR A C 1
ATOM 2484 O O . THR A 1 308 ? 3.738 6.699 -7.912 1.00 94.38 308 THR A O 1
ATOM 2487 N N . LYS A 1 309 ? 3.211 8.154 -9.551 1.00 93.31 309 LYS A N 1
ATOM 2488 C CA . LYS A 1 309 ? 3.426 9.382 -8.795 1.00 93.31 309 LYS A CA 1
ATOM 2489 C C . LYS A 1 309 ? 2.469 10.450 -9.317 1.00 93.31 309 LYS A C 1
ATOM 2491 O O . LYS A 1 309 ? 2.432 10.717 -10.513 1.00 93.31 309 LYS A O 1
ATOM 2496 N N . HIS A 1 310 ? 1.688 11.060 -8.428 1.00 94.62 310 HIS A N 1
ATOM 2497 C CA . HIS A 1 310 ? 0.670 12.065 -8.763 1.00 94.62 310 HIS A CA 1
ATOM 2498 C C . HIS A 1 310 ? -0.317 11.619 -9.852 1.00 94.62 310 HIS A C 1
ATOM 2500 O O . HIS A 1 310 ? -0.752 12.432 -10.662 1.00 94.62 310 HIS A O 1
ATOM 2506 N N . GLY A 1 311 ? -0.669 10.333 -9.881 1.00 95.00 311 GLY A N 1
ATOM 2507 C CA . GLY A 1 311 ? -1.563 9.774 -10.891 1.00 95.00 311 GLY A CA 1
ATOM 2508 C C . GLY A 1 311 ? -0.931 9.530 -12.261 1.00 95.00 311 GLY A C 1
ATOM 2509 O O . GLY A 1 311 ? -1.637 9.134 -13.187 1.00 95.00 311 GLY A O 1
ATOM 2510 N N . TYR A 1 312 ? 0.377 9.728 -12.412 1.00 97.12 312 TYR A N 1
ATOM 2511 C CA . TYR A 1 312 ? 1.089 9.466 -13.657 1.00 97.12 312 TYR A CA 1
ATOM 2512 C C . TYR A 1 312 ? 1.874 8.162 -13.598 1.00 97.12 312 TYR A C 1
ATOM 2514 O O . TYR A 1 312 ? 2.422 7.787 -12.563 1.00 97.12 312 TYR A O 1
ATOM 2522 N N . ALA A 1 313 ? 1.959 7.498 -14.744 1.00 96.94 313 ALA A N 1
ATOM 2523 C CA . ALA A 1 313 ? 2.803 6.347 -14.972 1.00 96.94 313 ALA A CA 1
ATOM 2524 C C . ALA A 1 313 ? 4.273 6.774 -15.015 1.00 96.94 313 ALA A C 1
ATOM 2526 O O . ALA A 1 313 ? 4.697 7.596 -15.836 1.00 96.94 313 ALA A O 1
ATOM 2527 N N . CYS A 1 314 ? 5.063 6.175 -14.141 1.00 97.19 314 CYS A N 1
ATOM 2528 C CA . CYS A 1 314 ? 6.490 6.400 -14.021 1.00 97.19 314 CYS A CA 1
ATOM 2529 C C . CYS A 1 314 ? 7.222 5.065 -14.148 1.00 97.19 314 CYS A C 1
ATOM 2531 O O . CYS A 1 314 ? 6.685 4.002 -13.833 1.00 97.19 314 CYS A O 1
ATOM 2533 N N . ALA A 1 315 ? 8.460 5.109 -14.619 1.00 97.62 315 ALA A N 1
ATOM 2534 C CA . ALA A 1 315 ? 9.311 3.934 -14.693 1.00 97.62 315 ALA A CA 1
ATOM 2535 C C . ALA A 1 315 ? 10.558 4.160 -13.858 1.00 97.62 315 ALA A C 1
ATOM 2537 O O . ALA A 1 315 ? 11.126 5.253 -13.851 1.00 97.62 315 ALA A O 1
ATOM 2538 N N . ARG A 1 316 ? 11.009 3.105 -13.187 1.00 95.94 316 ARG A N 1
ATOM 2539 C CA . ARG A 1 316 ? 12.309 3.103 -12.529 1.00 95.94 316 ARG A CA 1
ATOM 2540 C C . ARG A 1 316 ? 13.132 1.887 -12.892 1.00 95.94 316 ARG A C 1
ATOM 2542 O O . ARG A 1 316 ? 12.606 0.792 -13.104 1.00 95.94 316 ARG A O 1
ATOM 2549 N N . LEU A 1 317 ? 14.434 2.110 -12.960 1.00 97.38 317 LEU A N 1
ATOM 2550 C CA . LEU A 1 317 ? 15.448 1.117 -13.252 1.00 97.38 317 LEU A CA 1
ATOM 2551 C C . LEU A 1 317 ? 16.263 0.856 -11.994 1.00 97.38 317 LEU A C 1
ATOM 2553 O O . LEU A 1 317 ? 16.820 1.778 -11.404 1.00 97.38 317 LEU A O 1
ATOM 2557 N N . TYR A 1 318 ? 16.356 -0.414 -11.626 1.00 93.50 318 TYR A N 1
ATOM 2558 C CA . TYR A 1 318 ? 17.252 -0.913 -10.593 1.00 93.50 318 TYR A CA 1
ATOM 2559 C C . TYR A 1 318 ? 18.507 -1.435 -11.274 1.00 93.50 318 TYR A C 1
ATOM 2561 O O . TYR A 1 318 ? 18.431 -2.433 -11.990 1.00 93.50 318 TYR A O 1
ATOM 2569 N N . VAL A 1 319 ? 19.645 -0.774 -11.080 1.00 94.62 319 VAL A N 1
ATOM 2570 C CA . VAL A 1 319 ? 20.916 -1.119 -11.730 1.00 94.62 319 VAL A CA 1
ATOM 2571 C C . VAL A 1 319 ? 21.905 -1.565 -10.669 1.00 94.62 319 VAL A C 1
ATOM 2573 O O . VAL A 1 319 ? 22.234 -0.775 -9.788 1.00 94.62 319 VAL A O 1
ATOM 2576 N N . LYS A 1 320 ? 22.405 -2.804 -10.727 1.00 91.31 320 LYS A N 1
ATOM 2577 C CA . LYS A 1 320 ? 23.416 -3.239 -9.750 1.00 91.31 320 LYS A CA 1
ATOM 2578 C C . LYS A 1 320 ? 24.652 -2.348 -9.830 1.00 91.31 320 LYS A C 1
ATOM 2580 O O . LYS A 1 320 ? 25.159 -2.091 -10.922 1.00 91.31 320 LYS A O 1
ATOM 2585 N N . LYS A 1 321 ? 25.204 -1.962 -8.678 1.00 92.56 321 LYS A N 1
ATOM 2586 C CA . LYS A 1 321 ? 26.412 -1.120 -8.598 1.00 92.56 321 LYS A CA 1
ATOM 2587 C C . LYS A 1 321 ? 27.636 -1.774 -9.259 1.00 92.56 321 LYS A C 1
ATOM 2589 O O . LYS A 1 321 ? 28.548 -1.076 -9.691 1.00 92.56 321 LYS A O 1
ATOM 2594 N N . THR A 1 322 ? 27.646 -3.103 -9.397 1.00 93.56 322 THR A N 1
ATOM 2595 C CA . THR A 1 322 ? 28.683 -3.860 -10.119 1.00 93.56 322 THR A CA 1
ATOM 2596 C C . THR A 1 322 ? 28.630 -3.686 -11.639 1.00 93.56 322 THR A C 1
ATOM 2598 O O . THR A 1 322 ? 29.631 -3.929 -12.309 1.00 93.56 322 THR A O 1
ATOM 2601 N N . PHE A 1 323 ? 27.499 -3.259 -12.207 1.00 94.75 323 PHE A N 1
ATOM 2602 C CA . PHE A 1 323 ? 27.329 -3.081 -13.649 1.00 94.75 323 PHE A CA 1
ATOM 2603 C C . PHE A 1 323 ? 27.740 -1.666 -14.084 1.00 94.75 323 PHE A C 1
ATOM 2605 O O . PHE A 1 323 ? 26.931 -0.862 -14.529 1.00 94.75 323 PHE A O 1
ATOM 2612 N N . THR A 1 324 ? 29.017 -1.329 -13.929 1.00 93.56 324 THR A N 1
ATOM 2613 C CA . THR A 1 324 ? 29.508 0.060 -14.000 1.00 93.56 324 THR A CA 1
ATOM 2614 C C . THR A 1 324 ? 29.456 0.702 -15.391 1.00 93.56 324 THR A C 1
ATOM 2616 O O . THR A 1 324 ? 29.327 1.920 -15.496 1.00 93.56 324 THR A O 1
ATOM 2619 N N . ASN A 1 325 ? 29.516 -0.083 -16.470 1.00 95.00 325 ASN A N 1
ATOM 2620 C CA . ASN A 1 325 ? 29.494 0.408 -17.854 1.00 95.00 325 ASN A CA 1
ATOM 2621 C C . ASN A 1 325 ? 28.084 0.462 -18.474 1.00 95.00 325 ASN A C 1
ATOM 2623 O O . ASN A 1 325 ? 27.960 0.625 -19.690 1.00 95.00 325 ASN A O 1
ATOM 2627 N N . TRP A 1 326 ? 27.025 0.330 -17.668 1.00 95.56 326 TRP A N 1
ATOM 2628 C CA . TRP A 1 326 ? 25.650 0.198 -18.157 1.00 95.56 326 TRP A CA 1
ATOM 2629 C C . TRP A 1 326 ? 25.206 1.345 -19.074 1.00 95.56 326 TRP A C 1
ATOM 2631 O O . TRP A 1 326 ? 24.558 1.088 -20.080 1.00 95.56 326 TRP A O 1
ATOM 2641 N N . LYS A 1 327 ? 25.600 2.599 -18.810 1.00 95.31 327 LYS A N 1
ATOM 2642 C CA . LYS A 1 327 ? 25.210 3.738 -19.664 1.00 95.31 327 LYS A CA 1
ATOM 2643 C C . LYS A 1 327 ? 25.707 3.614 -21.103 1.00 95.31 327 LYS A C 1
ATOM 2645 O O . LYS A 1 327 ? 25.005 4.037 -22.008 1.00 95.31 327 LYS A O 1
ATOM 2650 N N . ASN A 1 328 ? 26.875 3.007 -21.313 1.00 95.44 328 ASN A N 1
ATOM 2651 C CA . ASN A 1 328 ? 27.407 2.765 -22.656 1.00 95.44 328 ASN A CA 1
ATOM 2652 C C . ASN A 1 328 ? 26.673 1.609 -23.343 1.00 95.44 328 ASN A C 1
ATOM 2654 O O . ASN A 1 328 ? 26.494 1.620 -24.551 1.00 95.44 328 ASN A O 1
ATOM 2658 N N . VAL A 1 329 ? 26.252 0.603 -22.570 1.00 95.50 329 VAL A N 1
ATOM 2659 C CA . VAL A 1 329 ? 25.487 -0.543 -23.083 1.00 95.50 329 VAL A CA 1
ATOM 2660 C C . VAL A 1 329 ? 24.063 -0.135 -23.476 1.00 95.50 329 VAL A C 1
ATOM 2662 O O . VAL A 1 329 ? 23.503 -0.707 -24.406 1.00 95.50 329 VAL A O 1
ATOM 2665 N N . PHE A 1 330 ? 23.492 0.843 -22.769 1.00 96.31 330 PHE A N 1
ATOM 2666 C CA . PHE A 1 330 ? 22.116 1.315 -22.934 1.00 96.31 330 PHE A CA 1
ATOM 2667 C C . PHE A 1 330 ? 22.026 2.715 -23.574 1.00 96.31 330 PHE A C 1
ATOM 2669 O O . PHE A 1 330 ? 21.007 3.393 -23.442 1.00 96.31 330 PHE A O 1
ATOM 2676 N N . ASP A 1 331 ? 23.073 3.158 -24.275 1.00 95.31 331 ASP A N 1
ATOM 2677 C CA . ASP A 1 331 ? 23.191 4.509 -24.849 1.00 95.31 331 ASP A CA 1
ATOM 2678 C C . ASP A 1 331 ? 22.086 4.843 -25.870 1.00 95.31 331 ASP A C 1
ATOM 2680 O O . ASP A 1 331 ? 21.653 5.987 -25.993 1.00 95.31 331 ASP A O 1
ATOM 2684 N N . ASN A 1 332 ? 21.594 3.817 -26.561 1.00 95.38 332 ASN A N 1
ATOM 2685 C CA . ASN A 1 332 ? 20.510 3.871 -27.536 1.00 95.38 332 ASN A CA 1
ATOM 2686 C C . ASN A 1 332 ? 19.260 3.111 -27.065 1.00 95.38 332 ASN A C 1
ATOM 2688 O O . ASN A 1 332 ? 18.392 2.785 -27.881 1.00 95.38 332 ASN A O 1
ATOM 2692 N N . SER A 1 333 ? 19.178 2.793 -25.773 1.00 97.44 333 SER A N 1
ATOM 2693 C CA . SER A 1 333 ? 18.022 2.129 -25.179 1.00 97.44 333 SER A CA 1
ATOM 2694 C C . SER A 1 333 ? 16.990 3.134 -24.693 1.00 97.44 333 SER A C 1
ATOM 2696 O O . SER A 1 333 ? 17.317 4.227 -24.229 1.00 97.44 333 SER A O 1
ATOM 2698 N N . TRP A 1 334 ? 15.729 2.733 -24.732 1.00 98.00 334 TRP A N 1
ATOM 2699 C CA . TRP A 1 334 ? 14.611 3.574 -24.326 1.00 98.00 334 TRP A CA 1
ATOM 2700 C C . TRP A 1 334 ? 13.533 2.750 -23.632 1.00 98.00 334 TRP A C 1
ATOM 2702 O O . TRP A 1 334 ? 13.401 1.542 -23.855 1.00 98.00 334 TRP A O 1
ATOM 2712 N N . VAL A 1 335 ? 12.774 3.414 -22.765 1.00 98.50 335 VAL A N 1
ATOM 2713 C CA . VAL A 1 335 ? 11.590 2.854 -22.117 1.00 98.50 335 VAL A CA 1
ATOM 2714 C C . VAL A 1 335 ? 10.362 3.513 -22.724 1.00 98.50 335 VAL A C 1
ATOM 2716 O O . VAL A 1 335 ? 10.222 4.732 -22.662 1.00 98.50 335 VAL A O 1
ATOM 2719 N N . GLY A 1 336 ? 9.492 2.705 -23.324 1.00 97.94 336 GLY A N 1
ATOM 2720 C CA . GLY A 1 336 ? 8.184 3.128 -23.814 1.00 97.94 336 GLY A CA 1
ATOM 2721 C C . GLY A 1 336 ? 7.105 2.905 -22.758 1.00 97.94 336 GLY A C 1
ATOM 2722 O O . GLY A 1 336 ? 7.123 1.887 -22.061 1.00 97.94 336 GLY A O 1
ATOM 2723 N N . PHE A 1 337 ? 6.167 3.841 -22.674 1.00 98.12 337 PHE A N 1
ATOM 2724 C CA . PHE A 1 337 ? 4.959 3.784 -21.859 1.00 98.12 337 PHE A CA 1
ATOM 2725 C C . PHE A 1 337 ? 3.752 3.596 -22.773 1.00 98.12 337 PHE A C 1
ATOM 2727 O O . PHE A 1 337 ? 3.569 4.355 -23.727 1.00 98.12 337 PHE A O 1
ATOM 2734 N N . TYR A 1 338 ? 2.941 2.592 -22.471 1.00 97.50 338 TYR A N 1
ATOM 2735 C CA . TYR A 1 338 ? 1.820 2.148 -23.291 1.00 97.50 338 TYR A CA 1
ATOM 2736 C C . TYR A 1 338 ? 0.536 2.308 -22.491 1.00 97.50 338 TYR A C 1
ATOM 2738 O O . TYR A 1 338 ? 0.501 1.952 -21.309 1.00 97.50 338 TYR A O 1
ATOM 2746 N N . ALA A 1 339 ? -0.502 2.848 -23.126 1.00 94.88 339 ALA A N 1
ATOM 2747 C CA . ALA A 1 339 ? -1.807 3.016 -22.498 1.00 94.88 339 ALA A CA 1
ATOM 2748 C C . ALA A 1 339 ? -2.512 1.664 -22.303 1.00 94.88 339 ALA A C 1
ATOM 2750 O O . ALA A 1 339 ? -3.306 1.515 -21.377 1.00 94.88 339 ALA A O 1
ATOM 2751 N N . SER A 1 340 ? -2.190 0.678 -23.146 1.00 93.00 340 SER A N 1
ATOM 2752 C CA . SER A 1 340 ? -2.725 -0.675 -23.085 1.00 93.00 340 SER A CA 1
ATOM 2753 C C . SER A 1 340 ? -1.632 -1.733 -23.234 1.00 93.00 340 SER A C 1
ATOM 2755 O O . SER A 1 340 ? -0.666 -1.594 -23.984 1.00 93.00 340 SER A O 1
ATOM 2757 N N . TYR A 1 341 ? -1.817 -2.867 -22.565 1.00 89.56 341 TYR A N 1
ATOM 2758 C CA . TYR A 1 341 ? -0.953 -4.038 -22.708 1.00 89.56 341 TYR A CA 1
ATOM 2759 C C . TYR A 1 341 ? -1.061 -4.691 -24.093 1.00 89.56 341 TYR A C 1
ATOM 2761 O O . TYR A 1 341 ? -0.151 -5.422 -24.493 1.00 89.56 341 TYR A O 1
ATOM 2769 N N . LEU A 1 342 ? -2.153 -4.414 -24.814 1.00 92.69 342 LEU A N 1
ATOM 2770 C CA . LEU A 1 342 ? -2.401 -4.876 -26.180 1.00 92.69 342 LEU A CA 1
ATOM 2771 C C . LEU A 1 342 ? -1.640 -4.061 -27.231 1.00 92.69 342 LEU A C 1
ATOM 2773 O O . LEU A 1 342 ? -1.529 -4.516 -28.365 1.00 92.69 342 LEU A O 1
ATOM 2777 N N . ASP A 1 343 ? -1.119 -2.887 -26.866 1.00 94.38 343 ASP A N 1
ATOM 2778 C CA . ASP A 1 343 ? -0.427 -2.008 -27.805 1.00 94.38 343 ASP A CA 1
ATOM 2779 C C . ASP A 1 343 ? 0.830 -2.691 -28.360 1.00 94.38 343 ASP A C 1
ATOM 2781 O O . ASP A 1 343 ? 1.575 -3.357 -27.629 1.00 94.38 343 ASP A O 1
ATOM 2785 N N . GLU A 1 344 ? 1.096 -2.511 -29.652 1.00 94.56 344 GLU A N 1
ATOM 2786 C CA . GLU A 1 344 ? 2.353 -2.922 -30.282 1.00 94.56 344 GLU A CA 1
ATOM 2787 C C . GLU A 1 344 ? 3.516 -2.017 -29.842 1.00 94.56 344 GLU A C 1
ATOM 2789 O O . GLU A 1 344 ? 3.321 -0.968 -29.234 1.00 94.56 344 GLU A O 1
ATOM 2794 N N . ASN A 1 345 ? 4.760 -2.432 -30.096 1.00 93.62 345 ASN A N 1
ATOM 2795 C CA . ASN A 1 345 ? 5.948 -1.742 -29.571 1.00 93.62 345 ASN A CA 1
ATOM 2796 C C . ASN A 1 345 ? 6.210 -0.354 -30.186 1.00 93.62 345 ASN A C 1
ATOM 2798 O O . ASN A 1 345 ? 6.995 0.416 -29.636 1.00 93.62 345 ASN A O 1
ATOM 2802 N N . ASP A 1 346 ? 5.599 -0.028 -31.320 1.00 93.06 346 ASP A N 1
ATOM 2803 C CA . ASP A 1 346 ? 5.628 1.301 -31.940 1.00 93.06 346 ASP A CA 1
ATOM 2804 C C . ASP A 1 346 ? 4.470 2.208 -31.498 1.00 93.06 346 ASP A C 1
ATOM 2806 O O . ASP A 1 346 ? 4.536 3.416 -31.712 1.00 93.06 346 ASP A O 1
ATOM 2810 N N . ALA A 1 347 ? 3.459 1.663 -30.820 1.00 95.62 347 ALA A N 1
ATOM 2811 C CA . ALA A 1 347 ? 2.281 2.385 -30.346 1.00 95.62 347 ALA A CA 1
ATOM 2812 C C . ALA A 1 347 ? 2.454 2.980 -28.933 1.00 95.62 347 ALA A C 1
ATOM 2814 O O . ALA A 1 347 ? 1.482 3.177 -28.203 1.00 95.62 347 ALA A O 1
ATOM 2815 N N . TYR A 1 348 ? 3.690 3.270 -28.513 1.00 94.88 348 TYR A N 1
ATOM 2816 C CA . TYR A 1 348 ? 3.935 3.910 -27.220 1.00 94.88 348 TYR A CA 1
ATOM 2817 C C . TYR A 1 348 ? 3.315 5.317 -27.182 1.00 94.88 348 TYR A C 1
ATOM 2819 O O . TYR A 1 348 ? 3.411 6.092 -28.131 1.00 94.88 348 TYR A O 1
ATOM 2827 N N . SER A 1 349 ? 2.717 5.690 -26.052 1.00 94.94 349 SER A N 1
ATOM 2828 C CA . SER A 1 349 ? 2.178 7.043 -25.844 1.00 94.94 349 SER A CA 1
ATOM 2829 C C . SER A 1 349 ? 3.287 8.048 -25.531 1.00 94.94 349 SER A C 1
ATOM 2831 O O . SER A 1 349 ? 3.250 9.203 -25.951 1.00 94.94 349 SER A O 1
ATOM 2833 N N . LYS A 1 350 ? 4.296 7.599 -24.783 1.00 95.44 350 LYS A N 1
ATOM 2834 C CA . LYS A 1 350 ? 5.487 8.370 -24.428 1.00 95.44 350 LYS A CA 1
ATOM 2835 C C . LYS A 1 350 ? 6.679 7.430 -24.352 1.00 95.44 350 LYS A C 1
ATOM 2837 O O . LYS A 1 350 ? 6.522 6.258 -24.024 1.00 95.44 350 LYS A O 1
ATOM 2842 N N . TYR A 1 351 ? 7.871 7.949 -24.600 1.00 96.06 351 TYR A N 1
ATOM 2843 C CA . TYR A 1 351 ? 9.108 7.255 -24.282 1.00 96.06 351 TYR A CA 1
ATOM 2844 C C . TYR A 1 351 ? 10.096 8.184 -23.585 1.00 96.06 351 TYR A C 1
ATOM 2846 O O . TYR A 1 351 ? 9.979 9.407 -23.683 1.00 96.06 351 TYR A O 1
ATOM 2854 N N . GLU A 1 352 ? 11.073 7.580 -22.917 1.00 97.56 352 GLU A N 1
ATOM 2855 C CA . GLU A 1 352 ? 12.250 8.268 -22.400 1.00 97.56 352 GLU A CA 1
ATOM 2856 C C . GLU A 1 352 ? 13.506 7.429 -22.656 1.00 97.56 352 GLU A C 1
ATOM 2858 O O . GLU A 1 352 ? 13.481 6.194 -22.579 1.00 97.56 352 GLU A O 1
ATOM 2863 N N . TRP A 1 353 ? 14.614 8.095 -22.978 1.00 97.44 353 TRP A N 1
ATOM 2864 C CA . TRP A 1 353 ? 15.902 7.428 -23.144 1.00 97.44 353 TRP A CA 1
ATOM 2865 C C . TRP A 1 353 ? 16.411 6.941 -21.793 1.00 97.44 353 TRP A C 1
ATOM 2867 O O . TRP A 1 353 ? 16.432 7.689 -20.821 1.00 97.44 353 TRP A O 1
ATOM 2877 N N . VAL A 1 354 ? 16.901 5.703 -21.735 1.00 97.12 354 VAL A N 1
ATOM 2878 C CA . VAL A 1 354 ? 17.378 5.081 -20.486 1.00 97.12 354 VAL A CA 1
ATOM 2879 C C . VAL A 1 354 ? 18.483 5.912 -19.820 1.00 97.12 354 VAL A C 1
ATOM 2881 O O . VAL A 1 354 ? 18.531 6.028 -18.597 1.00 97.12 354 VAL A O 1
ATOM 2884 N N . VAL A 1 355 ? 19.347 6.547 -20.613 1.00 95.69 355 VAL A N 1
ATOM 2885 C CA . VAL A 1 355 ? 20.438 7.400 -20.113 1.00 95.69 355 VAL A CA 1
ATOM 2886 C C . VAL A 1 355 ? 19.975 8.716 -19.479 1.00 95.69 355 VAL A C 1
ATOM 2888 O O . VAL A 1 355 ? 20.747 9.299 -18.711 1.00 95.69 355 VAL A O 1
ATOM 2891 N N . ASN A 1 356 ? 18.745 9.152 -19.766 1.00 96.44 356 ASN A N 1
ATOM 2892 C CA . ASN A 1 356 ? 18.143 10.374 -19.230 1.00 96.44 356 ASN A CA 1
ATOM 2893 C C . ASN A 1 356 ? 17.411 10.147 -17.904 1.00 96.44 356 ASN A C 1
ATOM 2895 O O . ASN A 1 356 ? 17.017 11.121 -17.271 1.00 96.44 356 ASN A O 1
ATOM 2899 N N . PHE A 1 357 ? 17.229 8.893 -17.472 1.00 97.19 357 PHE A N 1
ATOM 2900 C CA . PHE A 1 357 ? 16.594 8.617 -16.188 1.00 97.19 357 PHE A CA 1
ATOM 2901 C C . PHE A 1 357 ? 17.418 9.248 -15.060 1.00 97.19 357 PHE A C 1
ATOM 2903 O O . PHE A 1 357 ? 18.646 9.103 -14.986 1.00 97.19 357 PHE A O 1
ATOM 2910 N N . GLU A 1 358 ? 16.734 9.935 -14.156 1.00 97.00 358 GLU A N 1
ATOM 2911 C CA . GLU A 1 358 ? 17.362 10.684 -13.081 1.00 97.00 358 GLU A CA 1
ATOM 2912 C C . GLU A 1 358 ? 17.717 9.752 -11.929 1.00 97.00 358 GLU A C 1
ATOM 2914 O O . GLU A 1 358 ? 16.894 8.963 -11.465 1.00 97.00 358 GLU A O 1
ATOM 2919 N N . LYS A 1 359 ? 18.959 9.828 -11.442 1.00 95.38 359 LYS A N 1
ATOM 2920 C CA . LYS A 1 359 ? 19.382 9.016 -10.300 1.00 95.38 359 LYS A CA 1
ATOM 2921 C C . LYS A 1 359 ? 18.651 9.492 -9.045 1.00 95.38 359 LYS A C 1
ATOM 2923 O O . LYS A 1 359 ? 18.852 10.625 -8.608 1.00 95.38 359 LYS A O 1
ATOM 2928 N N . ARG A 1 360 ? 17.874 8.608 -8.418 1.00 90.12 360 ARG A N 1
ATOM 2929 C CA . ARG A 1 360 ? 17.272 8.869 -7.110 1.00 90.12 360 ARG A CA 1
ATOM 2930 C C . ARG A 1 360 ? 18.398 8.969 -6.067 1.00 90.12 360 ARG A C 1
ATOM 2932 O O . ARG A 1 360 ? 19.229 8.058 -5.993 1.00 90.12 360 ARG A O 1
ATOM 2939 N N . PRO A 1 361 ? 18.451 10.038 -5.248 1.00 86.75 361 PRO A N 1
ATOM 2940 C CA . PRO A 1 361 ? 19.413 10.129 -4.159 1.00 86.75 361 PRO A CA 1
ATOM 2941 C C . PRO A 1 361 ? 19.245 8.941 -3.214 1.00 86.75 361 PRO A C 1
ATOM 2943 O O . PRO A 1 361 ? 18.133 8.654 -2.764 1.00 86.75 361 PRO A O 1
ATOM 2946 N N . GLU A 1 362 ? 20.346 8.263 -2.901 1.00 77.06 362 GLU A N 1
ATOM 2947 C CA . GLU A 1 362 ? 20.339 7.169 -1.936 1.00 77.06 362 GLU A CA 1
ATOM 2948 C C . GLU A 1 362 ? 20.021 7.753 -0.552 1.00 77.06 362 GLU A C 1
ATOM 2950 O O . GLU A 1 362 ? 20.792 8.531 0.012 1.00 77.06 362 GLU A O 1
ATOM 2955 N N . LYS A 1 363 ? 18.831 7.441 -0.032 1.00 66.44 363 LYS A N 1
ATOM 2956 C CA . LYS A 1 363 ? 18.395 7.821 1.313 1.00 66.44 363 LYS A CA 1
ATOM 2957 C C . LYS A 1 363 ? 18.335 6.561 2.167 1.00 66.44 363 LYS A C 1
ATOM 2959 O O . LYS A 1 363 ? 17.550 5.665 1.873 1.00 66.44 363 LYS A O 1
ATOM 2964 N N . GLY A 1 364 ? 19.122 6.518 3.239 1.00 62.34 364 GLY A N 1
ATOM 2965 C CA . GLY A 1 364 ? 19.134 5.398 4.182 1.00 62.34 364 GLY A CA 1
ATOM 2966 C C . GLY A 1 364 ? 20.299 4.434 3.964 1.00 62.34 364 GLY A C 1
ATOM 2967 O O . GLY A 1 364 ? 21.422 4.862 3.708 1.00 62.34 364 GLY A O 1
ATOM 2968 N N . CYS A 1 365 ? 20.050 3.138 4.158 1.00 45.12 365 CYS A N 1
ATOM 2969 C CA . CYS A 1 365 ? 21.086 2.110 4.098 1.00 45.12 365 CYS A CA 1
ATOM 2970 C C . CYS A 1 365 ? 21.619 1.914 2.670 1.00 45.12 365 CYS A C 1
ATOM 2972 O O . CYS A 1 365 ? 20.832 1.973 1.725 1.00 45.12 365 CYS A O 1
ATOM 2974 N N . PRO A 1 366 ? 22.924 1.630 2.514 1.00 68.00 366 PRO A N 1
ATOM 2975 C CA . PRO A 1 366 ? 23.508 1.380 1.208 1.00 68.00 366 PRO A CA 1
ATOM 2976 C C . PRO A 1 366 ? 22.913 0.116 0.582 1.00 68.00 366 PRO A C 1
ATOM 2978 O O . PRO A 1 366 ? 22.984 -0.967 1.165 1.00 68.00 366 PRO A O 1
ATOM 2981 N N . LEU A 1 367 ? 22.343 0.261 -0.611 1.00 79.44 367 LEU A N 1
ATOM 2982 C CA . LEU A 1 367 ? 21.820 -0.838 -1.421 1.00 79.44 367 LEU A CA 1
ATOM 2983 C C . LEU A 1 367 ? 22.898 -1.319 -2.401 1.00 79.44 367 LEU A C 1
ATOM 2985 O O . LEU A 1 367 ? 23.822 -0.576 -2.748 1.00 79.44 367 LEU A O 1
ATOM 2989 N N . ASP A 1 368 ? 22.794 -2.562 -2.869 1.00 87.88 368 ASP A N 1
ATOM 2990 C CA . ASP A 1 368 ? 23.677 -3.132 -3.898 1.00 87.88 368 ASP A CA 1
ATOM 2991 C C . ASP A 1 368 ? 23.314 -2.668 -5.323 1.00 87.88 368 ASP A C 1
ATOM 2993 O O . ASP A 1 368 ? 23.985 -3.020 -6.299 1.00 87.88 368 ASP A O 1
ATOM 2997 N N . TYR A 1 369 ? 22.292 -1.820 -5.444 1.00 88.38 369 TYR A N 1
ATOM 2998 C CA . TYR A 1 369 ? 21.829 -1.208 -6.681 1.00 88.38 369 TYR A CA 1
ATOM 2999 C C . TYR A 1 369 ? 21.637 0.306 -6.547 1.00 88.38 369 TYR A C 1
ATOM 3001 O O . TYR A 1 369 ? 21.412 0.841 -5.464 1.00 88.38 369 TYR A O 1
ATOM 3009 N N . ASP A 1 370 ? 21.700 0.984 -7.687 1.00 92.75 370 ASP A N 1
ATOM 3010 C CA . ASP A 1 370 ? 21.258 2.358 -7.882 1.00 92.75 370 ASP A CA 1
ATOM 3011 C C . ASP A 1 370 ? 19.850 2.369 -8.501 1.00 92.75 370 ASP A C 1
ATOM 3013 O O . ASP A 1 370 ? 19.513 1.494 -9.305 1.00 92.75 370 ASP A O 1
ATOM 3017 N N . VAL A 1 371 ? 19.038 3.371 -8.152 1.00 93.38 371 VAL A N 1
ATOM 3018 C CA . VAL A 1 371 ? 17.693 3.571 -8.715 1.00 93.38 371 VAL A CA 1
ATOM 3019 C C . VAL A 1 371 ? 17.689 4.805 -9.611 1.00 93.38 371 VAL A C 1
ATOM 3021 O O . VAL A 1 371 ? 18.112 5.880 -9.186 1.00 93.38 371 VAL A O 1
ATOM 3024 N N . TYR A 1 372 ? 17.199 4.648 -10.837 1.00 96.31 372 TYR A N 1
ATOM 3025 C CA . TYR A 1 372 ? 17.039 5.725 -11.815 1.00 96.31 372 TYR A CA 1
ATOM 3026 C C . TYR A 1 372 ? 15.574 5.835 -12.227 1.00 96.31 372 TYR A C 1
ATOM 3028 O O . TYR A 1 372 ? 14.946 4.803 -12.438 1.00 96.31 372 TYR A O 1
ATOM 3036 N N . GLU A 1 373 ? 15.026 7.042 -12.353 1.00 96.38 373 GLU A N 1
ATOM 3037 C CA . GLU A 1 373 ? 13.583 7.270 -12.505 1.00 96.38 373 GLU A CA 1
ATOM 3038 C C . GLU A 1 373 ? 13.249 8.189 -13.679 1.00 96.38 373 GLU A C 1
ATOM 3040 O O . GLU A 1 373 ? 14.014 9.094 -14.012 1.00 96.38 373 GLU A O 1
ATOM 3045 N N . ALA A 1 374 ? 12.089 7.961 -14.290 1.00 96.75 374 ALA A N 1
ATOM 3046 C CA . ALA A 1 374 ? 11.524 8.830 -15.312 1.00 96.75 374 ALA A CA 1
ATOM 3047 C C . ALA A 1 374 ? 9.997 8.888 -15.200 1.00 96.75 374 ALA A C 1
ATOM 3049 O O . ALA A 1 374 ? 9.328 7.879 -14.953 1.00 96.75 374 ALA A O 1
ATOM 3050 N N . GLU A 1 375 ? 9.446 10.077 -15.428 1.00 94.25 375 GLU A N 1
ATOM 3051 C CA . GLU A 1 375 ? 8.007 10.329 -15.460 1.00 94.25 375 GLU A CA 1
ATOM 3052 C C . GLU A 1 375 ? 7.544 10.462 -16.913 1.00 94.25 375 GLU A C 1
ATOM 3054 O O . GLU A 1 375 ? 8.154 11.173 -17.708 1.00 94.25 375 GLU A O 1
ATOM 3059 N N . SER A 1 376 ? 6.459 9.778 -17.278 1.00 93.56 376 SER A N 1
ATOM 3060 C CA . SER A 1 376 ? 5.962 9.812 -18.660 1.00 93.56 376 SER A CA 1
ATOM 3061 C C . SER A 1 376 ? 4.951 10.933 -18.924 1.00 93.56 376 SER A C 1
ATOM 3063 O O . SER A 1 376 ? 4.763 11.345 -20.068 1.00 93.56 376 SER A O 1
ATOM 3065 N N . GLY A 1 377 ? 4.258 11.404 -17.883 1.00 91.81 377 GLY A N 1
ATOM 3066 C CA . GLY A 1 377 ? 3.067 12.248 -18.021 1.00 91.81 377 GLY A CA 1
ATOM 3067 C C . GLY A 1 377 ? 1.830 11.510 -18.559 1.00 91.81 377 GLY A C 1
ATOM 3068 O O . GLY A 1 377 ? 0.767 12.114 -18.666 1.00 91.81 377 GLY A O 1
ATOM 3069 N N . LEU A 1 378 ? 1.932 10.212 -18.871 1.00 96.19 378 LEU A N 1
ATOM 3070 C CA . LEU A 1 378 ? 0.783 9.350 -19.148 1.00 96.19 378 LEU A CA 1
ATOM 3071 C C . LEU A 1 378 ? 0.058 9.071 -17.830 1.00 96.19 378 LEU A C 1
ATOM 3073 O O . LEU A 1 378 ? 0.707 8.763 -16.835 1.00 96.19 378 LEU A O 1
ATOM 3077 N N . ALA A 1 379 ? -1.269 9.157 -17.807 1.00 96.88 379 ALA A N 1
ATOM 3078 C CA . ALA A 1 379 ? -2.046 8.781 -16.631 1.00 96.88 379 ALA A CA 1
ATOM 3079 C C . ALA A 1 379 ? -1.865 7.288 -16.307 1.00 96.88 379 ALA A C 1
ATOM 3081 O O . ALA A 1 379 ? -1.922 6.448 -17.205 1.00 96.88 379 ALA A O 1
ATOM 3082 N N . ILE A 1 380 ? -1.662 6.942 -15.032 1.00 96.19 380 ILE A N 1
ATOM 3083 C CA . ILE A 1 380 ? -1.657 5.538 -14.614 1.00 96.19 380 ILE A CA 1
ATOM 3084 C C . ILE A 1 380 ? -3.098 5.020 -14.570 1.00 96.19 380 ILE A C 1
ATOM 3086 O O . ILE A 1 380 ? -3.989 5.667 -14.027 1.00 96.19 380 ILE A O 1
ATOM 3090 N N . GLY A 1 381 ? -3.342 3.840 -15.120 1.00 93.94 381 GLY A N 1
ATOM 3091 C CA . GLY A 1 381 ? -4.685 3.283 -15.228 1.00 93.94 381 GLY A CA 1
ATOM 3092 C C . GLY A 1 381 ? -4.642 1.801 -15.573 1.00 93.94 381 GLY A C 1
ATOM 3093 O O . GLY A 1 381 ? -3.574 1.313 -15.948 1.00 93.94 381 GLY A O 1
ATOM 3094 N N . PRO A 1 382 ? -5.763 1.071 -15.451 1.00 93.19 382 PRO A N 1
ATOM 3095 C CA . PRO A 1 382 ? -5.816 -0.342 -15.806 1.00 93.19 382 PRO A CA 1
ATOM 3096 C C . PRO A 1 382 ? -5.272 -0.603 -17.216 1.00 93.19 382 PRO A C 1
ATOM 3098 O O . PRO A 1 382 ? -5.663 0.071 -18.166 1.00 93.19 382 PRO A O 1
ATOM 3101 N N . GLY A 1 383 ? -4.370 -1.576 -17.348 1.00 92.50 383 GLY A N 1
ATOM 3102 C CA . GLY A 1 383 ? -3.753 -1.952 -18.623 1.00 92.50 383 GLY A CA 1
ATOM 3103 C C . GLY A 1 383 ? -2.488 -1.174 -19.005 1.00 92.50 383 GLY A C 1
ATOM 3104 O O . GLY A 1 383 ? -1.780 -1.619 -19.908 1.00 92.50 383 GLY A O 1
ATOM 3105 N N . VAL A 1 384 ? -2.142 -0.087 -18.304 1.00 96.25 384 VAL A N 1
ATOM 3106 C CA . VAL A 1 384 ? -0.903 0.666 -18.568 1.00 96.25 384 VAL A CA 1
ATOM 3107 C C . VAL A 1 384 ? 0.328 -0.210 -18.332 1.00 96.25 384 VAL A C 1
ATOM 3109 O O . VAL A 1 384 ? 0.388 -0.978 -17.371 1.00 96.25 384 VAL A O 1
ATOM 3112 N N . GLN A 1 385 ? 1.333 -0.091 -19.201 1.00 95.81 385 GLN A N 1
ATOM 3113 C CA . GLN A 1 385 ? 2.532 -0.931 -19.179 1.00 95.81 385 GLN A CA 1
ATOM 3114 C C . GLN A 1 385 ? 3.789 -0.138 -19.561 1.00 95.81 385 GLN A C 1
ATOM 3116 O O . GLN A 1 385 ? 3.723 0.804 -20.349 1.00 95.81 385 GLN A O 1
ATOM 3121 N N . ALA A 1 386 ? 4.953 -0.552 -19.051 1.00 97.62 386 ALA A N 1
ATOM 3122 C CA . ALA A 1 386 ? 6.255 -0.068 -19.507 1.00 97.62 386 ALA A CA 1
ATOM 3123 C C . ALA A 1 386 ? 7.067 -1.195 -20.165 1.00 97.62 386 ALA A C 1
ATOM 3125 O O . ALA A 1 386 ? 7.052 -2.345 -19.713 1.00 97.62 386 ALA A O 1
ATOM 3126 N N . ARG A 1 387 ? 7.807 -0.869 -21.231 1.00 98.12 387 ARG A N 1
ATOM 3127 C CA . ARG A 1 387 ? 8.686 -1.819 -21.938 1.00 98.12 387 ARG A CA 1
ATOM 3128 C C . ARG A 1 387 ? 10.034 -1.185 -22.232 1.00 98.12 387 ARG A C 1
ATOM 3130 O O . ARG A 1 387 ? 10.086 -0.027 -22.632 1.00 98.12 387 ARG A O 1
ATOM 3137 N N . LEU A 1 388 ? 11.109 -1.951 -22.070 1.00 98.25 388 LEU A N 1
ATOM 3138 C CA . LEU A 1 388 ? 12.469 -1.513 -22.379 1.00 98.25 388 LEU A CA 1
ATOM 3139 C C . LEU A 1 388 ? 12.932 -2.120 -23.699 1.00 98.25 388 LEU A C 1
ATOM 3141 O O . LEU A 1 388 ? 12.997 -3.347 -23.829 1.00 98.25 388 LEU A O 1
ATOM 3145 N N . MET A 1 389 ? 13.335 -1.254 -24.624 1.00 98.06 389 MET A N 1
ATOM 3146 C CA . MET A 1 389 ? 13.983 -1.603 -25.887 1.00 98.06 389 MET A CA 1
ATOM 3147 C C . MET A 1 389 ? 15.484 -1.345 -25.774 1.00 98.06 389 MET A C 1
ATOM 3149 O O . MET A 1 389 ? 15.902 -0.278 -25.327 1.00 98.06 389 MET A O 1
ATOM 3153 N N . LEU A 1 390 ? 16.304 -2.326 -26.156 1.00 96.62 390 LEU A N 1
ATOM 3154 C CA . LEU A 1 390 ? 17.762 -2.215 -26.049 1.00 96.62 390 LEU A CA 1
ATOM 3155 C C . LEU A 1 390 ? 18.355 -1.267 -27.099 1.00 96.62 390 LEU A C 1
ATOM 3157 O O . LEU A 1 390 ? 19.343 -0.589 -26.838 1.00 96.62 390 LEU A O 1
ATOM 3161 N N . THR A 1 391 ? 17.776 -1.226 -28.293 1.00 94.62 391 THR A N 1
ATOM 3162 C CA . THR A 1 391 ? 18.228 -0.372 -29.394 1.00 94.62 391 THR A CA 1
ATOM 3163 C C . THR A 1 391 ? 17.094 0.542 -29.848 1.00 94.62 391 THR A C 1
ATOM 3165 O O . THR A 1 391 ? 15.950 0.423 -29.407 1.00 94.62 391 THR A O 1
ATOM 3168 N N . LYS A 1 392 ? 17.379 1.423 -30.813 1.00 92.25 392 LYS A N 1
ATOM 3169 C CA . LYS A 1 392 ? 16.354 2.266 -31.450 1.00 92.25 392 LYS A CA 1
ATOM 3170 C C . LYS A 1 392 ? 15.256 1.460 -32.160 1.00 92.25 392 LYS A C 1
ATOM 3172 O O . LYS A 1 392 ? 14.220 2.019 -32.495 1.00 92.25 392 LYS A O 1
ATOM 3177 N N . HIS A 1 393 ? 15.465 0.163 -32.398 1.00 92.19 393 HIS A N 1
ATOM 3178 C CA . HIS A 1 393 ? 14.474 -0.697 -33.035 1.00 92.19 393 HIS A CA 1
ATOM 3179 C C . HIS A 1 393 ? 13.435 -1.210 -32.032 1.00 92.19 393 HIS A C 1
ATOM 3181 O O . HIS A 1 393 ? 13.782 -1.821 -31.021 1.00 92.19 393 HIS A O 1
ATOM 3187 N N . ILE A 1 394 ? 12.157 -1.071 -32.387 1.00 91.00 394 ILE A N 1
ATOM 3188 C CA . ILE A 1 394 ? 10.990 -1.542 -31.616 1.00 91.00 394 ILE A CA 1
ATOM 3189 C C . ILE A 1 394 ? 10.993 -3.055 -31.325 1.00 91.00 394 ILE A C 1
ATOM 3191 O O . ILE A 1 394 ? 10.384 -3.511 -30.362 1.00 91.00 394 ILE A O 1
ATOM 3195 N N . GLY A 1 395 ? 11.704 -3.852 -32.131 1.00 92.81 395 GLY A N 1
ATOM 3196 C CA . GLY A 1 395 ? 11.830 -5.303 -31.945 1.00 92.81 395 GLY A CA 1
ATOM 3197 C C . GLY A 1 395 ? 12.870 -5.718 -30.897 1.00 92.81 395 GLY A C 1
ATOM 3198 O O . GLY A 1 395 ? 13.038 -6.905 -30.636 1.00 92.81 395 GLY A O 1
ATOM 3199 N N . SER A 1 396 ? 13.596 -4.769 -30.298 1.00 95.69 396 SER A N 1
ATOM 3200 C CA . SER A 1 396 ? 14.713 -5.046 -29.383 1.00 95.69 396 SER A CA 1
ATOM 3201 C C . SER A 1 396 ? 14.301 -5.170 -27.907 1.00 95.69 396 SER A C 1
ATOM 3203 O O . SER A 1 396 ? 15.102 -4.901 -27.009 1.00 95.69 396 SER A O 1
ATOM 3205 N N . GLU A 1 397 ? 13.063 -5.592 -27.641 1.00 97.25 397 GLU A N 1
ATOM 3206 C CA . GLU A 1 397 ? 12.487 -5.662 -26.295 1.00 97.25 397 GLU A CA 1
ATOM 3207 C C . GLU A 1 397 ? 13.278 -6.594 -25.362 1.00 97.25 397 GLU A C 1
ATOM 3209 O O . GLU A 1 397 ? 13.465 -7.791 -25.621 1.00 97.25 397 GLU A O 1
ATOM 3214 N N . LYS A 1 398 ? 13.705 -6.067 -24.212 1.00 96.50 398 LYS A N 1
ATOM 3215 C CA . LYS A 1 398 ? 14.408 -6.830 -23.168 1.00 96.50 398 LYS A CA 1
ATOM 3216 C C . LYS A 1 398 ? 13.621 -6.985 -21.876 1.00 96.50 398 LYS A C 1
ATOM 3218 O O . LYS A 1 398 ? 13.915 -7.932 -21.145 1.00 96.50 398 LYS A O 1
ATOM 3223 N N . ALA A 1 399 ? 12.645 -6.121 -21.617 1.00 95.88 399 ALA A N 1
ATOM 3224 C CA . ALA A 1 399 ? 11.755 -6.212 -20.465 1.00 95.88 399 ALA A CA 1
ATOM 3225 C C . ALA A 1 399 ? 10.374 -5.637 -20.791 1.00 95.88 399 ALA A C 1
ATOM 3227 O O . ALA A 1 399 ? 10.270 -4.667 -21.540 1.00 95.88 399 ALA A O 1
ATOM 3228 N N . ARG A 1 400 ? 9.346 -6.209 -20.165 1.00 94.88 400 ARG A N 1
ATOM 3229 C CA . ARG A 1 400 ? 7.945 -5.791 -20.237 1.00 94.88 400 ARG A CA 1
ATOM 3230 C C . ARG A 1 400 ? 7.336 -5.951 -18.852 1.00 94.88 400 ARG A C 1
ATOM 3232 O O . ARG A 1 400 ? 7.351 -7.059 -18.325 1.00 94.88 400 ARG A O 1
ATOM 3239 N N . THR A 1 401 ? 6.855 -4.865 -18.254 1.00 92.88 401 THR A N 1
ATOM 3240 C CA . THR A 1 401 ? 6.238 -4.928 -16.923 1.00 92.88 401 THR A CA 1
ATOM 3241 C C . THR A 1 401 ? 4.898 -5.656 -16.981 1.00 92.88 401 THR A C 1
ATOM 3243 O O . THR A 1 401 ? 4.264 -5.712 -18.033 1.00 92.88 401 THR A O 1
ATOM 3246 N N . VAL A 1 402 ? 4.424 -6.173 -15.847 1.00 88.00 402 VAL A N 1
ATOM 3247 C CA . VAL A 1 402 ? 3.004 -6.548 -15.712 1.00 88.00 402 VAL A CA 1
ATOM 3248 C C . VAL A 1 402 ? 2.155 -5.307 -15.994 1.00 88.00 402 VAL A C 1
ATOM 3250 O O . VAL A 1 402 ? 2.595 -4.189 -15.690 1.00 88.00 402 VAL A O 1
ATOM 3253 N N . SER A 1 403 ? 0.995 -5.477 -16.629 1.00 91.31 403 SER A N 1
ATOM 3254 C CA . SER A 1 403 ? 0.118 -4.334 -16.853 1.00 91.31 403 SER A CA 1
ATOM 3255 C C . SER A 1 403 ? -0.569 -3.922 -15.554 1.00 91.31 403 SER A C 1
ATOM 3257 O O . SER A 1 403 ? -0.805 -4.728 -14.648 1.00 91.31 403 SER A O 1
ATOM 3259 N N . TRP A 1 404 ? -0.821 -2.628 -15.412 1.00 91.50 404 TRP A N 1
ATOM 3260 C CA . TRP A 1 404 ? -1.358 -2.078 -14.180 1.00 91.50 404 TRP A CA 1
ATOM 3261 C C . TRP A 1 404 ? -2.741 -2.678 -13.882 1.00 91.50 404 TRP A C 1
ATOM 3263 O O . TRP A 1 404 ? -3.627 -2.659 -14.733 1.00 91.50 404 TRP A O 1
ATOM 3273 N N . GLU A 1 405 ? -2.908 -3.223 -12.673 1.00 79.00 405 GLU A N 1
ATOM 3274 C CA . GLU A 1 405 ? -4.140 -3.861 -12.165 1.00 79.00 405 GLU A CA 1
ATOM 3275 C C . GLU A 1 405 ? -4.609 -5.166 -12.849 1.00 79.00 405 GLU A C 1
ATOM 3277 O O . GLU A 1 405 ? -5.668 -5.690 -12.498 1.00 79.00 405 GLU A O 1
ATOM 3282 N N . GLU A 1 406 ? -3.793 -5.785 -13.710 1.00 63.53 406 GLU A N 1
ATOM 3283 C CA . GLU A 1 406 ? -4.076 -7.089 -14.357 1.00 63.53 406 GLU A CA 1
ATOM 3284 C C . GLU A 1 406 ? -4.304 -8.241 -13.357 1.00 63.53 406 GLU A C 1
ATOM 3286 O O . GLU A 1 406 ? -5.070 -9.176 -13.604 1.00 63.53 406 GLU A O 1
ATOM 3291 N N . SER A 1 407 ? -3.682 -8.151 -12.178 1.00 42.78 407 SER A N 1
ATOM 3292 C CA . SER A 1 407 ? -3.758 -9.154 -11.109 1.00 42.78 407 SER A CA 1
ATOM 3293 C C . SER A 1 407 ? -5.097 -9.185 -10.361 1.00 42.78 407 SER A C 1
ATOM 3295 O O . SER A 1 407 ? -5.284 -10.033 -9.491 1.00 42.78 407 SER A O 1
ATOM 3297 N N . SER A 1 408 ? -6.049 -8.3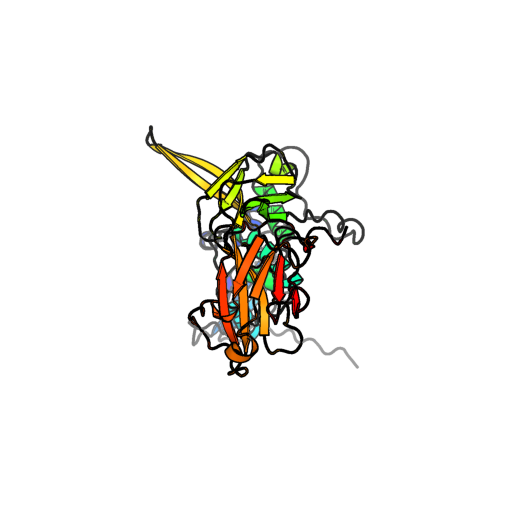08 -10.695 1.00 37.50 408 SER A N 1
ATOM 3298 C CA . SER A 1 408 ? -7.388 -8.310 -10.086 1.00 37.50 408 SER A CA 1
ATOM 3299 C C . SER A 1 408 ? -8.402 -9.225 -10.792 1.00 37.50 408 SER A C 1
ATOM 3301 O O . SER A 1 408 ? -9.482 -9.465 -10.254 1.00 37.50 408 SER A O 1
ATOM 3303 N N . THR A 1 409 ? -8.041 -9.797 -11.947 1.00 31.72 409 THR A N 1
ATOM 3304 C CA . THR A 1 409 ? -8.945 -10.597 -12.801 1.00 31.72 409 THR A CA 1
ATOM 3305 C C . THR A 1 409 ? -8.606 -12.085 -12.916 1.00 31.72 409 THR A C 1
ATOM 3307 O O . THR A 1 409 ? -9.360 -12.822 -13.544 1.00 31.72 409 THR A O 1
ATOM 3310 N N . ILE A 1 410 ? -7.526 -12.567 -12.294 1.00 28.88 410 ILE A N 1
ATOM 3311 C CA . ILE A 1 410 ? -7.133 -13.985 -12.364 1.00 28.88 410 ILE A CA 1
ATOM 3312 C C . ILE A 1 410 ? -7.171 -14.592 -10.961 1.00 28.88 410 ILE A C 1
ATOM 3314 O O . ILE A 1 410 ? -6.186 -14.548 -10.229 1.00 28.88 410 ILE A O 1
ATOM 3318 N N . ASN A 1 411 ? -8.363 -15.073 -10.597 1.00 28.20 411 ASN A N 1
ATOM 3319 C CA . ASN A 1 411 ? -8.693 -16.198 -9.705 1.00 28.20 411 ASN A CA 1
ATOM 3320 C C . ASN A 1 411 ? -10.100 -15.953 -9.135 1.00 28.20 411 ASN A C 1
ATOM 3322 O O . ASN A 1 411 ? -10.257 -15.428 -8.029 1.00 28.20 411 ASN A O 1
ATOM 3326 N N . GLN A 1 412 ? -11.109 -16.284 -9.948 1.00 28.72 412 GLN A N 1
ATOM 3327 C CA . GLN A 1 412 ? -12.439 -16.656 -9.460 1.00 28.72 412 GLN A CA 1
ATOM 3328 C C . GLN A 1 412 ? -12.427 -18.122 -9.047 1.00 28.72 412 GLN A C 1
ATOM 3330 O O . GLN A 1 412 ? -11.752 -18.909 -9.752 1.00 28.72 412 GLN A O 1
#

Organism: Astyanax mexicanus (NCBI:txid7994)